Protein AF-0000000084463527 (afdb_homodimer)

Solvent-accessible surface area (backbone atoms only — not comparable to full-atom values): 41323 Å² total; per-residue (Å²): 116,66,69,68,54,58,66,55,56,71,47,54,78,57,52,46,76,45,27,40,30,45,43,39,42,71,52,31,46,65,55,44,36,52,19,36,73,71,72,41,84,76,53,80,58,74,70,36,70,28,23,68,40,60,89,38,90,81,40,58,70,26,67,68,48,43,50,51,51,53,69,44,33,71,48,79,55,69,62,41,81,48,74,44,80,46,79,46,74,51,96,87,38,39,32,43,34,31,39,31,40,35,57,43,30,69,53,36,56,67,40,67,66,50,55,54,53,54,50,49,52,56,50,48,36,51,48,52,50,52,53,46,70,70,38,89,78,61,65,87,80,68,76,86,71,50,57,29,32,30,40,36,38,36,73,69,43,63,52,66,68,44,29,62,54,52,53,47,46,49,68,41,28,67,68,32,42,29,36,55,27,28,19,50,37,70,59,46,35,65,69,48,43,55,52,21,33,52,40,37,49,49,45,35,58,72,68,52,40,60,54,61,57,52,82,76,48,84,86,80,46,54,70,66,58,43,52,50,30,51,50,53,39,68,43,51,48,33,37,27,43,56,34,87,42,73,40,80,52,98,87,40,79,36,44,26,44,63,43,95,48,32,56,46,39,27,76,36,75,88,66,13,40,36,53,60,51,50,45,32,58,71,48,78,38,36,64,54,34,46,48,45,38,52,70,44,32,44,44,51,49,51,52,53,53,57,52,51,71,72,50,76,94,72,78,69,84,78,71,76,62,61,70,55,55,63,54,39,49,54,48,46,49,48,46,45,47,47,45,49,47,46,47,47,45,48,48,47,49,49,49,49,48,49,48,49,50,49,50,49,50,50,50,49,49,51,51,50,49,49,52,50,50,52,50,50,49,50,51,60,56,55,61,76,101,115,66,71,65,51,57,65,53,57,72,47,53,80,55,51,47,76,45,27,40,31,46,42,41,43,69,52,31,45,64,56,43,35,53,18,36,73,69,72,41,85,77,54,79,59,75,69,35,71,29,24,67,37,59,88,39,90,81,39,57,70,26,66,69,48,43,49,50,51,53,70,44,31,71,47,79,57,72,60,40,81,48,77,44,78,46,79,46,75,50,94,88,38,41,31,43,35,32,40,31,41,35,56,44,30,69,53,36,56,68,43,70,65,52,55,55,52,54,50,50,52,56,49,48,37,51,47,52,51,51,52,46,71,68,38,88,76,61,65,86,80,66,74,86,71,51,56,30,32,32,40,36,39,37,72,68,42,63,52,64,68,44,30,62,55,50,53,49,48,48,68,42,27,69,66,33,41,30,35,54,28,27,18,51,36,69,58,46,34,65,69,50,44,55,52,22,34,50,41,37,50,49,45,36,59,73,68,55,40,59,54,60,58,53,82,75,49,86,87,78,46,54,71,67,57,45,52,51,29,51,51,53,40,67,43,49,48,34,35,28,43,57,31,88,41,74,40,78,51,99,86,39,79,36,46,27,43,64,43,95,48,33,56,46,39,28,76,36,75,85,67,13,41,35,54,62,50,50,46,34,57,72,49,80,38,37,64,55,34,46,47,45,38,52,70,44,31,45,45,51,50,51,52,53,54,57,52,51,71,70,50,76,88,77,73,71,80,77,72,77,61,65,70,55,54,65,54,39,50,53,47,47,48,47,47,46,48,48,46,48,45,46,49,47,46,48,48,49,49,49,48,48,48,49,49,50,51,51,50,50,50,51,49,50,51,51,50,50,48,49,51,49,49,50,49,50,50,51,50,59,54,54,62,74,103

Sequence (770 aa):
MAYRASRGRKQAKKGVQLTIMVVGASGTGRTTFVNTLVEEPLLKHRYQELLRDPENPRSEIDPVVADQVAAEAHVERQIQIKPVNYELEEDGVRIALTVVDTPGFGEGIDNENNFQEICSYLERQYDDILAEESRIKRNPRFRDNRVHALLYFIQPTGHALREMDIELMRRLSPRVNVIPVIGKADSLTPSELKSFKKRIMEDIEYYNIPVYNFPYDPEEDDEETIADNRELRGLLPFAIVGAEEEIMIGGEAVRGRRYPWGIVEVDNPDHSDFGRLRSALLGSHLTDLKEITHDFLYENYRTEKLSRSVGGDAAADTALLPEDMANQSVRLKEEQLRREEEKLREIELKVQREIQIKRQELLAKEDSLKVLEARLAQQNASGYEMAYRASRGRKQAKKGVQLTIMVVGASGTGRTTFVNTLVEEPLLKHRYQELLRDPENPRSEIDPVVADQVAAEAHVERQIQIKPVNYELEEDGVRIALTVVDTPGFGEGIDNENNFQEICSYLERQYDDILAEESRIKRNPRFRDNRVHALLYFIQPTGHALREMDIELMRRLSPRVNVIPVIGKADSLTPSELKSFKKRIMEDIEYYNIPVYNFPYDPEEDDEETIADNRELRGLLPFAIVGAEEEIMIGGEAVRGRRYPWGIVEVDNPDHSDFGRLRSALLGSHLTDLKEITHDFLYENYRTEKLSRSVGGDAAADTALLPEDMANQSVRLKEEQLRREEEKLREIELKVQREIQIKRQELLAKEDSLKVLEARLAQQNASGYE

Secondary structure (DSSP, 8-state):
--HHHHHHHHTTSS-EEEEEEEEE-TTSSHHHHHHHHHTS--SPPGGGGGBSSTT-TTPPB-HHHHHHHHHHTTSPPPP--EEEEEEEEETTEEEEEEEEE-TTTT-SS--HHHHHHHHHHHHHHHHHHHHHHH-SS--TT-------EEEEEE---SS---HHHHHHHHHHTTTS-EEEEES-GGGS-HHHHHHHHHHHHHHHHHTT---------TTTS-HHHHHHHHHHHHTPSEE------EEEETTEEEEEEEETTEEEETT-TTT-SHHHHHHIIIIITHHHHHHHIIIIIIHHHHHHHHHHHHS-TT-------HHHHHHHHHHHHHHHHHHHHHHHHHHHHHHHHHHHHHHHHHHHHHHHHHHHHHHHHHHHHHH--/--HHHHHHHHTTTS-EEEEEEEEE-TTSSHHHHHHHHHTS--SPPGGGGGBSSTT-TTPPB-HHHHHHHHHHTTSPPPP--EEEEEEEEETTEEEEEEEEE-TTTT-SS--HHHHHHHHHHHHHHHHHHHHHHH-SS--TT-------EEEEEE---SS---HHHHHHHHHHTTTS-EEEEESSGGGS-HHHHHHHHHHHHHHHHHTT---------TTTS-HHHHHHHHHHHHTPSEE------EEEETTEEEEEEEETTEEEETT-TTT-SHHHHHHIIIIITHHHHHHHIIIIIIHHHHHHHHHHHHS-S--------HHHHHHHHHHHHHHHHHHHHHHHHHHHHHHHHHHHHHHHHHHHHHHHHHHHHHHHHHHHHHH--

Radius of gyration: 37.39 Å; Cα contacts (8 Å, |Δi|>4): 1064; chains: 2; bounding box: 69×182×95 Å

Foldseek 3Di:
DVVVVPVVPVCLVPFAEAEEEEDEDPPLCRQLLVCQLQLHNQDQDPCLQQFPHSVDPPGDGDPVSVVVCVVCLVPQDDWDWDWTWDWDDDPSGIYTYIYIYIPRQPSDPDRVVVLVVVQVVQVVLLVVVVVQVPDPDHDPPDDRNHHLEYEYEDELPLDEDDPVRLVNLQSCVLRYAYAYAYGPLVVDDPVSSVSHQVRHVVSCVVSLRDHPQQDDDPVPDDPVSVVLSVVSNVCPNWYADGASDWDADPNDTFGWDDDPVGIAGRCDPVRGCSVSVSCCCVHDCVVVSVCCNPVRSSVVSVVVVVVVVVDPPDPDCPPPDSVVVVVVVVVVVVVVCVVVVVVVVVVVVVVVVVVVVVVVVVVVVVVVVVVVVVVVVVVVVVVVD/DVVVVPVVVVCLVPFAEAEEEEDEDPPLCRQLLVCQLQLHNQDQDPCLQQFPHSVDPPGDGDPVSVVVCVVCLVPQDDWDWDWTWDWDDDPSGIYTYIYIYIPRQPSDPDRVVVLVVVQVVQVVLLVLVVVQVPDPDHDPPDDRNHHLEYEYEDELPLDEDDPVRLVNLQSCVLRYAYAYAYGPLVVDDPVSSVSHQVRHVVSCVVSLRDHDQQDDDPVPDDPVSVVLSVVSNVCPNWYADGASDWDADPNDTFGWDDDPVGIAGRCDPVRGCSVSVSCCCVHDCVVVSVCCNPVRSSVVSVVVVVVDVVDPPPPPCPVPDSVVVVVVVVVVVVVVVVVVVVVVVVVVVVVVVVVVVVVVVVVVVVVVVVVVVVVVVVVVVVVVD

Organism: NCBI:txid879819

pLDDT: mean 81.66, std 18.69, range [23.86, 98.69]

InterPro domains:
  IPR016491 Septin [PIRSF006698] (6-380)
  IPR016491 Septin [cd01850] (14-308)
  IPR027417 P-loop containing nucleoside triphosphate hydrolase [G3DSA:3.40.50.300] (2-309)
  IPR027417 P-loop containing nucleoside triphosphate hydrolase [SSF52540] (9-277)
  IPR030379 Septin-type guanine nucleotide-binding (G) domain [PF00735] (14-309)
  IPR030379 Septin-type guanine nucleotide-binding (G) domain [PS51719] (14-308)

Structure (mmCIF, N/CA/C/O backbone):
data_AF-0000000084463527-model_v1
#
loop_
_entity.id
_entity.type
_entity.pdbx_description
1 polymer Septin
#
loop_
_atom_site.group_PDB
_atom_site.id
_atom_site.type_symbol
_atom_site.label_atom_id
_atom_site.label_alt_id
_atom_site.label_comp_id
_atom_site.label_asym_id
_atom_site.label_entity_id
_atom_site.label_seq_id
_atom_site.pdbx_PDB_ins_code
_atom_site.Cartn_x
_atom_site.Cartn_y
_atom_site.Cartn_z
_atom_site.occupancy
_atom_site.B_iso_or_equiv
_atom_site.auth_seq_id
_atom_site.auth_comp_id
_atom_site.auth_asym_id
_atom_site.auth_atom_id
_atom_site.pdbx_PDB_model_num
ATOM 1 N N . MET A 1 1 ? -10.039 -32.906 -26.891 1 23.86 1 MET A N 1
ATOM 2 C CA . MET A 1 1 ? -11.031 -32.875 -25.828 1 23.86 1 MET A CA 1
ATOM 3 C C . MET A 1 1 ? -11.062 -34.188 -25.062 1 23.86 1 MET A C 1
ATOM 5 O O . MET A 1 1 ? -11.195 -34.188 -23.828 1 23.86 1 MET A O 1
ATOM 9 N N . ALA A 1 2 ? -11.102 -35.281 -25.844 1 27.2 2 ALA A N 1
ATOM 10 C CA . ALA A 1 2 ? -11.219 -36.656 -25.312 1 27.2 2 ALA A CA 1
ATOM 11 C C . ALA A 1 2 ? -9.945 -37.062 -24.594 1 27.2 2 ALA A C 1
ATOM 13 O O . ALA A 1 2 ? -10 -37.75 -23.578 1 27.2 2 ALA A O 1
ATOM 14 N N . TYR A 1 3 ? -8.828 -36.75 -25.391 1 29.33 3 TYR A N 1
ATOM 15 C CA . TYR A 1 3 ? -7.562 -37.188 -24.828 1 29.33 3 TYR A CA 1
ATOM 16 C C . TYR A 1 3 ? -7.242 -36.406 -23.547 1 29.33 3 TYR A C 1
ATOM 18 O O . TYR A 1 3 ? -6.359 -36.812 -22.781 1 29.33 3 TYR A O 1
ATOM 26 N N . ARG A 1 4 ? -7.785 -35.156 -23.359 1 36.78 4 ARG A N 1
ATOM 27 C CA . ARG A 1 4 ? -7.656 -34.438 -22.094 1 36.78 4 ARG A CA 1
ATOM 28 C C . ARG A 1 4 ? -8.352 -35.188 -20.953 1 36.78 4 ARG A C 1
ATOM 30 O O . ARG A 1 4 ? -8.023 -34.969 -19.797 1 36.78 4 ARG A O 1
ATOM 37 N N . ALA A 1 5 ? -9.398 -36 -21.25 1 36.97 5 ALA A N 1
ATOM 38 C CA . ALA A 1 5 ? -10.195 -36.781 -20.312 1 36.97 5 ALA A CA 1
ATOM 39 C C . ALA A 1 5 ? -9.422 -38 -19.812 1 36.97 5 ALA A C 1
ATOM 41 O O . ALA A 1 5 ? -9.523 -38.375 -18.656 1 36.97 5 ALA A O 1
ATOM 42 N N . SER A 1 6 ? -8.75 -38.719 -20.766 1 34.38 6 SER A N 1
ATOM 43 C CA . SER A 1 6 ? -8.18 -40.031 -20.438 1 34.38 6 SER A CA 1
ATOM 44 C C . SER A 1 6 ? -6.949 -39.875 -19.547 1 34.38 6 SER A C 1
ATOM 46 O O . SER A 1 6 ? -6.707 -40.719 -18.672 1 34.38 6 SER A O 1
ATOM 48 N N . ARG A 1 7 ? -5.992 -38.906 -19.828 1 37 7 ARG A N 1
ATOM 49 C CA . ARG A 1 7 ? -4.832 -38.719 -18.969 1 37 7 ARG A CA 1
ATOM 50 C C . ARG A 1 7 ? -5.25 -38.219 -17.594 1 37 7 ARG A C 1
ATOM 52 O O . ARG A 1 7 ? -4.43 -38.125 -16.672 1 37 7 ARG A O 1
ATOM 59 N N . GLY A 1 8 ? -6.449 -37.688 -17.406 1 38.38 8 GLY A N 1
ATOM 60 C CA . GLY A 1 8 ? -7.031 -37.25 -16.141 1 38.38 8 GLY A CA 1
ATOM 61 C C . GLY A 1 8 ? -7.254 -38.375 -15.164 1 38.38 8 GLY A C 1
ATOM 62 O O . GLY A 1 8 ? -7.336 -38.156 -13.953 1 38.38 8 GLY A O 1
ATOM 63 N N . ARG A 1 9 ? -7.645 -39.531 -15.594 1 38.41 9 ARG A N 1
ATOM 64 C CA . ARG A 1 9 ? -8.039 -40.688 -14.781 1 38.41 9 ARG A CA 1
ATOM 65 C C . ARG A 1 9 ? -6.824 -41.375 -14.156 1 38.41 9 ARG A C 1
ATOM 67 O O . ARG A 1 9 ? -6.879 -41.812 -13.008 1 38.41 9 ARG A O 1
ATOM 74 N N . LYS A 1 10 ? -5.855 -41.688 -14.898 1 39.28 10 LYS A N 1
ATOM 75 C CA . LYS A 1 10 ? -4.707 -42.438 -14.375 1 39.28 10 LYS A CA 1
ATOM 76 C C . LYS A 1 10 ? -3.9 -41.562 -13.406 1 39.28 10 LYS A C 1
ATOM 78 O O . LYS A 1 10 ? -3.115 -42.094 -12.609 1 39.28 10 LYS A O 1
ATOM 83 N N . GLN A 1 11 ? -3.793 -40.281 -13.531 1 42.09 11 GLN A N 1
ATOM 84 C CA . GLN A 1 11 ? -3.205 -39.375 -12.555 1 42.09 11 GLN A CA 1
ATOM 85 C C . GLN A 1 11 ? -4.039 -39.344 -11.281 1 42.09 11 GLN A C 1
ATOM 87 O O . GLN A 1 11 ? -3.705 -38.594 -10.336 1 42.09 11 GLN A O 1
ATOM 92 N N . ALA A 1 12 ? -5.129 -40 -11.234 1 44.22 12 ALA A N 1
ATOM 93 C CA . ALA A 1 12 ? -6.051 -40.125 -10.109 1 44.22 12 ALA A CA 1
ATOM 94 C C . ALA A 1 12 ? -5.367 -40.75 -8.891 1 44.22 12 ALA A C 1
ATOM 96 O O . ALA A 1 12 ? -5.684 -40.406 -7.75 1 44.22 12 ALA A O 1
ATOM 97 N N . LYS A 1 13 ? -4.578 -41.781 -9.164 1 50.75 13 LYS A N 1
ATOM 98 C CA . LYS A 1 13 ? -4.016 -42.344 -7.941 1 50.75 13 LYS A CA 1
ATOM 99 C C . LYS A 1 13 ? -2.908 -41.438 -7.383 1 50.75 13 LYS A C 1
ATOM 101 O O . LYS A 1 13 ? -2.744 -41.344 -6.168 1 50.75 13 LYS A O 1
ATOM 106 N N . LYS A 1 14 ? -1.808 -40.969 -8.203 1 62.09 14 LYS A N 1
ATOM 107 C CA . LYS A 1 14 ? -0.729 -40.156 -7.668 1 62.09 14 LYS A CA 1
ATOM 108 C C . LYS A 1 14 ? -1.059 -38.656 -7.793 1 62.09 14 LYS A C 1
ATOM 110 O O . LYS A 1 14 ? -1.589 -38.219 -8.812 1 62.09 14 LYS A O 1
ATOM 115 N N . GLY A 1 15 ? -1.387 -37.938 -6.812 1 80.12 15 GLY A N 1
ATOM 116 C CA . GLY A 1 15 ? -1.739 -36.531 -6.684 1 80.12 15 GLY A CA 1
ATOM 117 C C . GLY A 1 15 ? -0.971 -35.625 -7.633 1 80.12 15 GLY A C 1
ATOM 118 O O . GLY A 1 15 ? 0.071 -36.031 -8.164 1 80.12 15 GLY A O 1
ATOM 119 N N . VAL A 1 16 ? -1.597 -34.688 -8.336 1 90.75 16 VAL A N 1
ATOM 120 C CA . VAL A 1 16 ? -0.979 -33.719 -9.234 1 90.75 16 VAL A CA 1
ATOM 121 C C . VAL A 1 16 ? -0.176 -32.688 -8.422 1 90.75 16 VAL A C 1
ATOM 123 O O . VAL A 1 16 ? -0.627 -32.25 -7.371 1 90.75 16 VAL A O 1
ATOM 126 N N . GLN A 1 17 ? 1.09 -32.469 -8.914 1 93.94 17 GLN A N 1
ATOM 127 C CA . GLN A 1 17 ? 1.948 -31.516 -8.234 1 93.94 17 GLN A CA 1
ATOM 128 C C . GLN A 1 17 ? 1.765 -30.109 -8.812 1 93.94 17 GLN A C 1
ATOM 130 O O . GLN A 1 17 ? 1.649 -29.953 -10.031 1 93.94 17 GLN A O 1
ATOM 135 N N . LEU A 1 18 ? 1.646 -29.172 -7.977 1 96.5 18 LEU A N 1
ATOM 136 C CA . LEU A 1 18 ? 1.528 -27.766 -8.383 1 96.5 18 LEU A CA 1
ATOM 137 C C . LEU A 1 18 ? 2.359 -26.875 -7.469 1 96.5 18 LEU A C 1
ATOM 139 O O . LEU A 1 18 ? 2.283 -26.984 -6.242 1 96.5 18 LEU A O 1
ATOM 143 N N . THR A 1 19 ? 3.199 -26.078 -8.023 1 98.19 19 THR A N 1
ATOM 144 C CA . THR A 1 19 ? 3.984 -25.109 -7.258 1 98.19 19 THR A CA 1
ATOM 145 C C . THR A 1 19 ? 3.609 -23.688 -7.645 1 98.19 19 THR A C 1
ATOM 147 O O . THR A 1 19 ? 3.695 -23.312 -8.82 1 98.19 19 THR A O 1
ATOM 150 N N . ILE A 1 20 ? 3.184 -22.938 -6.629 1 98.25 20 ILE A N 1
ATOM 151 C CA . ILE A 1 20 ? 2.791 -21.547 -6.84 1 98.25 20 ILE A CA 1
ATOM 152 C C . ILE A 1 20 ? 3.693 -20.625 -6.02 1 98.25 20 ILE A C 1
ATOM 154 O O . ILE A 1 20 ? 3.928 -20.875 -4.832 1 98.25 20 ILE A O 1
ATOM 158 N N . MET A 1 21 ? 4.223 -19.625 -6.723 1 98.5 21 MET A N 1
ATOM 159 C CA . MET A 1 21 ? 5.012 -18.609 -6.043 1 98.5 21 MET A CA 1
ATOM 160 C C . MET A 1 21 ? 4.215 -17.312 -5.887 1 98.5 21 MET A C 1
ATOM 162 O O . MET A 1 21 ? 3.514 -16.891 -6.812 1 98.5 21 MET A O 1
ATOM 166 N N . VAL A 1 22 ? 4.23 -16.766 -4.688 1 97.94 22 VAL A N 1
ATOM 167 C CA . VAL A 1 22 ? 3.557 -15.492 -4.445 1 97.94 22 VAL A CA 1
ATOM 168 C C . VAL A 1 22 ? 4.594 -14.398 -4.207 1 97.94 22 VAL A C 1
ATOM 170 O O . VAL A 1 22 ? 5.441 -14.516 -3.32 1 97.94 22 VAL A O 1
ATOM 173 N N . VAL A 1 23 ? 4.527 -13.32 -5.039 1 96.75 23 VAL A N 1
ATOM 174 C CA . VAL A 1 23 ? 5.473 -12.211 -4.961 1 96.75 23 VAL A CA 1
ATOM 175 C C . VAL A 1 23 ? 4.715 -10.883 -4.902 1 96.75 23 VAL A C 1
ATOM 177 O O . VAL A 1 23 ? 3.684 -10.719 -5.559 1 96.75 23 VAL A O 1
ATOM 180 N N . GLY A 1 24 ? 5.195 -9.969 -4.098 1 93.38 24 GLY A N 1
ATOM 181 C CA . GLY A 1 24 ? 4.625 -8.641 -3.934 1 93.38 24 GLY A CA 1
ATOM 182 C C . GLY A 1 24 ? 5.098 -7.938 -2.676 1 93.38 24 GLY A C 1
ATOM 183 O O . GLY A 1 24 ? 5.652 -8.57 -1.775 1 93.38 24 GLY A O 1
ATOM 184 N N . ALA A 1 25 ? 4.797 -6.695 -2.637 1 89.12 25 ALA A N 1
ATOM 185 C CA . ALA A 1 25 ? 5.215 -5.898 -1.485 1 89.12 25 ALA A CA 1
ATOM 186 C C . ALA A 1 25 ? 4.539 -6.391 -0.208 1 89.12 25 ALA A C 1
ATOM 188 O O . ALA A 1 25 ? 3.453 -6.973 -0.256 1 89.12 25 ALA A O 1
ATOM 189 N N . SER A 1 26 ? 5.207 -6.059 0.862 1 86.12 26 SER A N 1
ATOM 190 C CA . SER A 1 26 ? 4.641 -6.422 2.156 1 86.12 26 SER A CA 1
ATOM 191 C C . SER A 1 26 ? 3.303 -5.727 2.387 1 86.12 26 SER A C 1
ATOM 193 O O . SER A 1 26 ? 3.145 -4.547 2.059 1 86.12 26 SER A O 1
ATOM 195 N N . GLY A 1 27 ? 2.383 -6.562 2.84 1 88.06 27 GLY A N 1
ATOM 196 C CA . GLY A 1 27 ? 1.099 -5.984 3.201 1 88.06 27 GLY A CA 1
ATOM 197 C C . GLY A 1 27 ? 0.087 -6.023 2.072 1 88.06 27 GLY A C 1
ATOM 198 O O . GLY A 1 27 ? -1.014 -5.484 2.197 1 88.06 27 GLY A O 1
ATOM 199 N N . THR A 1 28 ? 0.37 -6.648 1.03 1 92.88 28 THR A N 1
ATOM 200 C CA . THR A 1 28 ? -0.541 -6.684 -0.108 1 92.88 28 THR A CA 1
ATOM 201 C C . THR A 1 28 ? -1.555 -7.812 0.046 1 92.88 28 THR A C 1
ATOM 203 O O . THR A 1 28 ? -2.488 -7.93 -0.75 1 92.88 28 THR A O 1
ATOM 206 N N . GLY A 1 29 ? -1.315 -8.758 1.042 1 93.81 29 GLY A N 1
ATOM 207 C CA . GLY A 1 29 ? -2.293 -9.805 1.303 1 93.81 29 GLY A CA 1
ATOM 208 C C . GLY A 1 29 ? -1.836 -11.18 0.841 1 93.81 29 GLY A C 1
ATOM 209 O O . GLY A 1 29 ? -2.654 -12.086 0.669 1 93.81 29 GLY A O 1
ATOM 210 N N . ARG A 1 30 ? -0.598 -11.391 0.644 1 95.88 30 ARG A N 1
ATOM 211 C CA . ARG A 1 30 ? -0.052 -12.648 0.157 1 95.88 30 ARG A CA 1
ATOM 212 C C . ARG A 1 30 ? -0.359 -13.789 1.124 1 95.88 30 ARG A C 1
ATOM 214 O O . ARG A 1 30 ? -0.911 -14.82 0.725 1 95.88 30 ARG A O 1
ATOM 221 N N . THR A 1 31 ? -0.046 -13.547 2.402 1 95 31 THR A N 1
ATOM 222 C CA . THR A 1 31 ? -0.229 -14.578 3.42 1 95 31 THR A CA 1
ATOM 223 C C . THR A 1 31 ? -1.707 -14.922 3.586 1 95 31 THR A C 1
ATOM 225 O O . THR A 1 31 ? -2.078 -16.094 3.613 1 95 31 THR A O 1
ATOM 228 N N . THR A 1 32 ? -2.49 -13.914 3.664 1 94.62 32 THR A N 1
ATOM 229 C CA . THR A 1 32 ? -3.926 -14.117 3.822 1 94.62 32 THR A CA 1
ATOM 230 C C . THR A 1 32 ? -4.5 -14.859 2.621 1 94.62 32 THR A C 1
ATOM 232 O O . THR A 1 32 ? -5.383 -15.711 2.775 1 94.62 32 THR A O 1
ATOM 235 N N . PHE A 1 33 ? -4.016 -14.539 1.492 1 97.12 33 PHE A N 1
ATOM 236 C CA . PHE A 1 33 ? -4.48 -15.211 0.281 1 97.12 33 PHE A CA 1
ATOM 237 C C . PHE A 1 33 ? -4.188 -16.703 0.339 1 97.12 33 PHE A C 1
ATOM 239 O O . PHE A 1 33 ? -5.07 -17.531 0.082 1 97.12 33 PHE A O 1
ATOM 246 N N . VAL A 1 34 ? -2.963 -17 0.632 1 97.5 34 VAL A N 1
ATOM 247 C CA . VAL A 1 34 ? -2.531 -18.391 0.664 1 97.5 34 VAL A CA 1
ATOM 248 C C . VAL A 1 34 ? -3.344 -19.172 1.702 1 97.5 34 VAL A C 1
ATOM 250 O O . VAL A 1 34 ? -3.832 -20.266 1.427 1 97.5 34 VAL A O 1
ATOM 253 N N . ASN A 1 35 ? -3.484 -18.562 2.836 1 96.44 35 ASN A N 1
ATOM 254 C CA . ASN A 1 35 ? -4.25 -19.219 3.893 1 96.44 35 ASN A CA 1
ATOM 255 C C . ASN A 1 35 ? -5.715 -19.375 3.502 1 96.44 35 ASN A C 1
ATOM 257 O O . ASN A 1 35 ? -6.352 -20.359 3.879 1 96.44 35 ASN A O 1
ATOM 261 N N . THR A 1 36 ? -6.211 -18.391 2.814 1 96.69 36 THR A N 1
ATOM 262 C CA . THR A 1 36 ? -7.578 -18.484 2.314 1 96.69 36 THR A CA 1
ATOM 263 C C . THR A 1 36 ? -7.695 -19.594 1.272 1 96.69 36 THR A C 1
ATOM 265 O O . THR A 1 36 ? -8.672 -20.359 1.269 1 96.69 36 THR A O 1
ATOM 268 N N . LEU A 1 37 ? -6.719 -19.703 0.418 1 95.88 37 LEU A N 1
ATOM 269 C CA . LEU A 1 37 ? -6.699 -20.656 -0.678 1 95.88 37 LEU A CA 1
ATOM 270 C C . LEU A 1 37 ? -6.738 -22.094 -0.147 1 95.88 37 LEU A C 1
ATOM 272 O O . LEU A 1 37 ? -7.48 -22.922 -0.665 1 95.88 37 LEU A O 1
ATOM 276 N N . VAL A 1 38 ? -5.977 -22.375 0.888 1 94.44 38 VAL A N 1
ATOM 277 C CA . VAL A 1 38 ? -5.855 -23.734 1.397 1 94.44 38 VAL A CA 1
ATOM 278 C C . VAL A 1 38 ? -6.82 -23.938 2.564 1 94.44 38 VAL A C 1
ATOM 280 O O . VAL A 1 38 ? -6.945 -25.047 3.086 1 94.44 38 VAL A O 1
ATOM 283 N N . GLU A 1 39 ? -7.457 -22.891 3.047 1 91.31 39 GLU A N 1
ATOM 284 C CA . GLU A 1 39 ? -8.438 -22.906 4.129 1 91.31 39 GLU A CA 1
ATOM 285 C C . GLU A 1 39 ? -7.809 -23.391 5.438 1 91.31 39 GLU A C 1
ATOM 287 O O . GLU A 1 39 ? -8.43 -24.125 6.195 1 91.31 39 GLU A O 1
ATOM 292 N N . GLU A 1 40 ? -6.516 -23.094 5.594 1 91.62 40 GLU A N 1
ATOM 293 C CA . GLU A 1 40 ? -5.73 -23.375 6.793 1 91.62 40 GLU A CA 1
ATOM 294 C C . GLU A 1 40 ? -4.625 -22.328 6.984 1 91.62 40 GLU A C 1
ATOM 296 O O . GLU A 1 40 ? -4.176 -21.719 6.016 1 91.62 40 GLU A O 1
ATOM 301 N N . PRO A 1 41 ? -4.281 -22.141 8.211 1 90.81 41 PRO A N 1
ATOM 302 C CA . PRO A 1 41 ? -3.158 -21.234 8.461 1 90.81 41 PRO A CA 1
ATOM 303 C C . PRO A 1 41 ? -1.81 -21.844 8.086 1 90.81 41 PRO A C 1
ATOM 305 O O . PRO A 1 41 ? -1.012 -22.172 8.977 1 90.81 41 PRO A O 1
ATOM 308 N N . LEU A 1 42 ? -1.577 -21.938 6.855 1 92.81 42 LEU A N 1
ATOM 309 C CA . LEU A 1 42 ? -0.351 -22.531 6.328 1 92.81 42 LEU A CA 1
ATOM 310 C C . LEU A 1 42 ? 0.836 -21.594 6.547 1 92.81 42 LEU A C 1
ATOM 312 O O . LEU A 1 42 ? 1.9 -22.031 6.992 1 92.81 42 LEU A O 1
ATOM 316 N N . LEU A 1 43 ? 0.635 -20.344 6.152 1 92.19 43 LEU A N 1
ATOM 317 C CA . LEU A 1 43 ? 1.666 -19.328 6.352 1 92.19 43 LEU A CA 1
ATOM 318 C C . LEU A 1 43 ? 1.404 -18.531 7.625 1 92.19 43 LEU A C 1
ATOM 320 O O . LEU A 1 43 ? 0.255 -18.219 7.938 1 92.19 43 LEU A O 1
ATOM 324 N N . LYS A 1 44 ? 2.41 -18.266 8.297 1 87 44 LYS A N 1
ATOM 325 C CA . LYS A 1 44 ? 2.293 -17.484 9.516 1 87 44 LYS A CA 1
ATOM 326 C C . LYS A 1 44 ? 2.365 -15.984 9.211 1 87 44 LYS A C 1
ATOM 328 O O . LYS A 1 44 ? 3.154 -15.555 8.367 1 87 44 LYS A O 1
ATOM 333 N N . HIS A 1 45 ? 1.444 -15.359 9.914 1 84.44 45 HIS A N 1
ATOM 334 C CA . HIS A 1 45 ? 1.496 -13.906 9.789 1 84.44 45 HIS A CA 1
ATOM 335 C C . HIS A 1 45 ? 2.713 -13.328 10.508 1 84.44 45 HIS A C 1
ATOM 337 O O . HIS A 1 45 ? 3.133 -13.852 11.539 1 84.44 45 HIS A O 1
ATOM 343 N N . ARG A 1 46 ? 3.234 -12.273 9.984 1 78 46 ARG A N 1
ATOM 344 C CA . ARG A 1 46 ? 4.441 -11.656 10.516 1 78 46 ARG A CA 1
ATOM 345 C C . ARG A 1 46 ? 4.254 -11.266 11.977 1 78 46 ARG A C 1
ATOM 347 O O . ARG A 1 46 ? 5.18 -11.391 12.781 1 78 46 ARG A O 1
ATOM 354 N N . TYR A 1 47 ? 3.062 -10.805 12.312 1 74.38 47 TYR A N 1
ATOM 355 C CA . TYR A 1 47 ? 2.836 -10.32 13.664 1 74.38 47 TYR A CA 1
ATOM 356 C C . TYR A 1 47 ? 2.873 -11.469 14.672 1 74.38 47 TYR A C 1
ATOM 358 O O . TYR A 1 47 ? 3.109 -11.25 15.859 1 74.38 47 TYR A O 1
ATOM 366 N N . GLN A 1 48 ? 2.66 -12.602 14.219 1 76.94 48 GLN A N 1
ATOM 367 C CA . GLN A 1 48 ? 2.623 -13.773 15.094 1 76.94 48 GLN A CA 1
ATOM 368 C C . GLN A 1 48 ? 4.004 -14.086 15.656 1 76.94 48 GLN A C 1
ATOM 370 O O . GLN A 1 48 ? 4.125 -14.711 16.703 1 76.94 48 GLN A O 1
ATOM 375 N N . GLU A 1 49 ? 4.953 -13.578 14.914 1 74.31 49 GLU A N 1
ATOM 376 C CA . GLU A 1 49 ? 6.32 -13.781 15.375 1 74.31 49 GLU A CA 1
ATOM 377 C C . GLU A 1 49 ? 6.613 -12.945 16.625 1 74.31 49 GLU A C 1
ATOM 379 O O . GLU A 1 49 ? 7.566 -13.227 17.344 1 74.31 49 GLU A O 1
ATOM 384 N N . LEU A 1 50 ? 5.715 -12.008 16.828 1 75.81 50 LEU A N 1
ATOM 385 C CA . LEU A 1 50 ? 5.922 -11.094 17.938 1 75.81 50 LEU A CA 1
ATOM 386 C C . LEU A 1 50 ? 5.234 -11.609 19.203 1 75.81 50 LEU A C 1
ATOM 388 O O . LEU A 1 50 ? 5.48 -11.109 20.297 1 75.81 50 LEU A O 1
ATOM 392 N N . LEU A 1 51 ? 4.465 -12.664 19.016 1 76.5 51 LEU A N 1
ATOM 393 C CA . LEU A 1 51 ? 3.656 -13.156 20.125 1 76.5 51 LEU A CA 1
ATOM 394 C C . LEU A 1 51 ? 4.477 -14.062 21.031 1 76.5 51 LEU A C 1
ATOM 396 O O . LEU A 1 51 ? 5.43 -14.703 20.578 1 76.5 51 LEU A O 1
ATOM 400 N N . ARG A 1 52 ? 4.102 -14.023 22.328 1 75.56 52 ARG A N 1
ATOM 401 C CA . ARG A 1 52 ? 4.734 -14.93 23.281 1 75.56 52 ARG A CA 1
ATOM 402 C C . ARG A 1 52 ? 4.527 -16.391 22.859 1 75.56 52 ARG A C 1
ATOM 404 O O . ARG A 1 52 ? 5.453 -17.203 22.938 1 75.56 52 ARG A O 1
ATOM 411 N N . ASP A 1 53 ? 3.326 -16.609 22.484 1 76.69 53 ASP A N 1
ATOM 412 C CA . ASP A 1 53 ? 2.971 -17.906 21.906 1 76.69 53 ASP A CA 1
ATOM 413 C C . ASP A 1 53 ? 2.541 -17.766 20.453 1 76.69 53 ASP A C 1
ATOM 415 O O . ASP A 1 53 ? 1.395 -17.406 20.172 1 76.69 53 ASP A O 1
ATOM 419 N N . PRO A 1 54 ? 3.379 -18.062 19.625 1 70.75 54 PRO A N 1
ATOM 420 C CA . PRO A 1 54 ? 3.094 -17.844 18.203 1 70.75 54 PRO A CA 1
ATOM 421 C C . PRO A 1 54 ? 1.902 -18.672 17.719 1 70.75 54 PRO A C 1
ATOM 423 O O . PRO A 1 54 ? 1.305 -18.344 16.688 1 70.75 54 PRO A O 1
ATOM 426 N N . GLU A 1 55 ? 1.545 -19.703 18.469 1 71.69 55 GLU A N 1
ATOM 427 C CA . GLU A 1 55 ? 0.458 -20.578 18.031 1 71.69 55 GLU A CA 1
ATOM 428 C C . GLU A 1 55 ? -0.895 -20.047 18.5 1 71.69 55 GLU A C 1
ATOM 430 O O . GLU A 1 55 ? -1.939 -20.469 18.016 1 71.69 55 GLU A O 1
ATOM 435 N N . ASN A 1 56 ? -0.806 -19.047 19.406 1 72.38 56 ASN A N 1
ATOM 436 C CA . ASN A 1 56 ? -2.025 -18.438 19.938 1 72.38 56 ASN A CA 1
ATOM 437 C C . ASN A 1 56 ? -2.191 -17 19.453 1 72.38 56 ASN A C 1
ATOM 439 O O . ASN A 1 56 ? -1.548 -16.094 19.984 1 72.38 56 ASN A O 1
ATOM 443 N N . PRO A 1 57 ? -3.09 -16.844 18.5 1 65.94 57 PRO A N 1
ATOM 444 C CA . PRO A 1 57 ? -3.254 -15.5 17.953 1 65.94 57 PRO A CA 1
ATOM 445 C C . PRO A 1 57 ? -3.688 -14.477 19 1 65.94 57 PRO A C 1
ATOM 447 O O . PRO A 1 57 ? -3.541 -13.273 18.781 1 65.94 57 PRO A O 1
ATOM 450 N N . ARG A 1 58 ? -4.098 -15.039 20.156 1 67.56 58 ARG A N 1
ATOM 451 C CA . ARG A 1 58 ? -4.559 -14.141 21.219 1 67.56 58 ARG A CA 1
ATOM 452 C C . ARG A 1 58 ? -3.469 -13.906 22.25 1 67.56 58 ARG A C 1
ATOM 454 O O . ARG A 1 58 ? -3.686 -13.203 23.234 1 67.56 58 ARG A O 1
ATOM 461 N N . SER A 1 59 ? -2.377 -14.477 21.922 1 74.5 59 SER A N 1
ATOM 462 C CA . SER A 1 59 ? -1.263 -14.312 22.844 1 74.5 59 SER A CA 1
ATOM 463 C C . SER A 1 59 ? -0.753 -12.875 22.859 1 74.5 59 SER A C 1
ATOM 465 O O . SER A 1 59 ? -0.9 -12.156 21.875 1 74.5 59 SER A O 1
ATOM 467 N N . GLU A 1 60 ? -0.292 -12.477 24.047 1 75.25 60 GLU A N 1
ATOM 468 C CA . GLU A 1 60 ? 0.253 -11.133 24.188 1 75.25 60 GLU A CA 1
ATOM 469 C C . GLU A 1 60 ? 1.586 -11 23.453 1 75.25 60 GLU A C 1
ATOM 471 O O . GLU A 1 60 ? 2.26 -12 23.188 1 75.25 60 GLU A O 1
ATOM 476 N N . ILE A 1 61 ? 1.845 -9.805 23.062 1 76.75 61 ILE A N 1
ATOM 477 C CA . ILE A 1 61 ? 3.123 -9.516 22.422 1 76.75 61 ILE A CA 1
ATOM 478 C C . ILE A 1 61 ? 4.258 -9.703 23.422 1 76.75 61 ILE A C 1
ATOM 480 O O . ILE A 1 61 ? 4.145 -9.297 24.578 1 76.75 61 ILE A O 1
ATOM 484 N N . ASP A 1 62 ? 5.246 -10.492 23.031 1 80.25 62 ASP A N 1
ATOM 485 C CA . ASP A 1 62 ? 6.461 -10.609 23.828 1 80.25 62 ASP A CA 1
ATOM 486 C C . ASP A 1 62 ? 7.324 -9.352 23.703 1 80.25 62 ASP A C 1
ATOM 488 O O . ASP A 1 62 ? 7.863 -9.07 22.641 1 80.25 62 ASP A O 1
ATOM 492 N N . PRO A 1 63 ? 7.41 -8.633 24.828 1 77.88 63 PRO A N 1
ATOM 493 C CA . PRO A 1 63 ? 8.141 -7.363 24.75 1 77.88 63 PRO A CA 1
ATOM 494 C C . PRO A 1 63 ? 9.594 -7.539 24.312 1 77.88 63 PRO A C 1
ATOM 496 O O . PRO A 1 63 ? 10.148 -6.656 23.656 1 77.88 63 PRO A O 1
ATOM 499 N N . VAL A 1 64 ? 10.164 -8.672 24.641 1 78.69 64 VAL A N 1
ATOM 500 C CA . VAL A 1 64 ? 11.555 -8.914 24.281 1 78.69 64 VAL A CA 1
ATOM 501 C C . VAL A 1 64 ? 11.672 -9.078 22.766 1 78.69 64 VAL A C 1
ATOM 503 O O . VAL A 1 64 ? 12.555 -8.492 22.141 1 78.69 64 VAL A O 1
ATOM 506 N N . VAL A 1 65 ? 10.734 -9.812 22.219 1 77.94 65 VAL A N 1
ATOM 507 C CA . VAL A 1 65 ? 10.758 -10.047 20.781 1 77.94 65 VAL A CA 1
ATOM 508 C C . VAL A 1 65 ? 10.398 -8.766 20.047 1 77.94 65 VAL A C 1
ATOM 510 O O . VAL A 1 65 ? 10.984 -8.453 19 1 77.94 65 VAL A O 1
ATOM 513 N N . ALA A 1 66 ? 9.438 -8.141 20.594 1 75.56 66 ALA A N 1
ATOM 514 C CA . ALA A 1 66 ? 9.016 -6.875 20 1 75.56 66 ALA A CA 1
ATOM 515 C C . ALA A 1 66 ? 10.172 -5.883 19.922 1 75.56 66 ALA A C 1
ATOM 517 O O . ALA A 1 66 ? 10.352 -5.195 18.922 1 75.56 66 ALA A O 1
ATOM 518 N N . ASP A 1 67 ? 10.977 -5.863 20.984 1 77.62 67 ASP A N 1
ATOM 519 C CA . ASP A 1 67 ? 12.125 -4.969 21.031 1 77.62 67 ASP A CA 1
ATOM 520 C C . ASP A 1 67 ? 13.172 -5.371 19.984 1 77.62 67 ASP A C 1
ATOM 522 O O . ASP A 1 67 ? 13.805 -4.512 19.375 1 77.62 67 ASP A O 1
ATOM 526 N N . GLN A 1 68 ? 13.266 -6.629 19.875 1 77.12 68 GLN A N 1
ATOM 527 C CA . GLN A 1 68 ? 14.25 -7.125 18.922 1 77.12 68 GLN A CA 1
ATOM 528 C C . GLN A 1 68 ? 13.844 -6.789 17.484 1 77.12 68 GLN A C 1
ATOM 530 O O . GLN A 1 68 ? 14.672 -6.367 16.688 1 77.12 68 GLN A O 1
ATOM 535 N N . VAL A 1 69 ? 12.594 -6.988 17.234 1 75.5 69 VAL A N 1
ATOM 536 C CA . VAL A 1 69 ? 12.086 -6.703 15.891 1 75.5 69 VAL A CA 1
ATOM 537 C C . VAL A 1 69 ? 12.172 -5.207 15.617 1 75.5 69 VAL A C 1
ATOM 539 O O . VAL A 1 69 ? 12.547 -4.793 14.516 1 75.5 69 VAL A O 1
ATOM 542 N N . ALA A 1 70 ? 11.875 -4.496 16.641 1 74.06 70 ALA A N 1
ATOM 543 C CA . ALA A 1 70 ? 11.953 -3.045 16.5 1 74.06 70 ALA A CA 1
ATOM 544 C C . ALA A 1 70 ? 13.391 -2.596 16.25 1 74.06 70 ALA A C 1
ATOM 546 O O . ALA A 1 70 ? 13.633 -1.681 15.461 1 74.06 70 ALA A O 1
ATOM 547 N N . ALA A 1 71 ? 14.273 -3.266 16.891 1 76.06 71 ALA A N 1
ATOM 548 C CA . ALA A 1 71 ? 15.688 -2.91 16.766 1 76.06 71 ALA A CA 1
ATOM 549 C C . ALA A 1 71 ? 16.188 -3.148 15.344 1 76.06 71 ALA A C 1
ATOM 551 O O . ALA A 1 71 ? 17.078 -2.445 14.867 1 76.06 71 ALA A O 1
ATOM 552 N N . GLU A 1 72 ? 15.445 -4.062 14.695 1 75.25 72 GLU A N 1
ATOM 553 C CA . GLU A 1 72 ? 15.906 -4.434 13.359 1 75.25 72 GLU A CA 1
ATOM 554 C C . GLU A 1 72 ? 15.07 -3.756 12.273 1 75.25 72 GLU A C 1
ATOM 556 O O . GLU A 1 72 ? 15.344 -3.91 11.086 1 75.25 72 GLU A O 1
ATOM 561 N N . ALA A 1 73 ? 14.203 -3.008 12.711 1 72.5 73 ALA A N 1
ATOM 562 C CA . ALA A 1 73 ? 13.258 -2.426 11.766 1 72.5 73 ALA A CA 1
ATOM 563 C C . ALA A 1 73 ? 13.945 -1.432 10.836 1 72.5 73 ALA A C 1
ATOM 565 O O . ALA A 1 73 ? 13.484 -1.199 9.711 1 72.5 73 ALA A O 1
ATOM 566 N N . HIS A 1 74 ? 15.047 -0.922 11.328 1 70.81 74 HIS A N 1
ATOM 567 C CA . HIS A 1 74 ? 15.734 0.072 10.516 1 70.81 74 HIS A CA 1
ATOM 568 C C . HIS A 1 74 ? 16.734 -0.588 9.562 1 70.81 74 HIS A C 1
ATOM 570 O O . HIS A 1 74 ? 17.312 0.078 8.703 1 70.81 74 HIS A O 1
ATOM 576 N N . VAL A 1 75 ? 16.844 -1.898 9.734 1 73.62 75 VAL A N 1
ATOM 577 C CA . VAL A 1 75 ? 17.797 -2.637 8.93 1 73.62 75 VAL A CA 1
ATOM 578 C C . VAL A 1 75 ? 17.125 -3.186 7.68 1 73.62 75 VAL A C 1
ATOM 580 O O . VAL A 1 75 ? 15.977 -3.646 7.738 1 73.62 75 VAL A O 1
ATOM 583 N N . GLU A 1 76 ? 17.844 -3 6.59 1 72.88 76 GLU A N 1
ATOM 584 C CA . GLU A 1 76 ? 17.344 -3.555 5.336 1 72.88 76 GLU A CA 1
ATOM 585 C C . GLU A 1 76 ? 17.109 -5.059 5.453 1 72.88 76 GLU A C 1
ATOM 587 O O . GLU A 1 76 ? 18.016 -5.797 5.859 1 72.88 76 GLU A O 1
ATOM 592 N N . ARG A 1 77 ? 15.875 -5.422 5.215 1 72.75 77 ARG A N 1
ATOM 593 C CA . ARG A 1 77 ? 15.555 -6.848 5.27 1 72.75 77 ARG A CA 1
ATOM 594 C C . ARG A 1 77 ? 15.758 -7.504 3.908 1 72.75 77 ARG A C 1
ATOM 596 O O . ARG A 1 77 ? 15.289 -6.992 2.889 1 72.75 77 ARG A O 1
ATOM 603 N N . GLN A 1 78 ? 16.547 -8.547 3.936 1 78.69 78 GLN A N 1
ATOM 604 C CA . GLN A 1 78 ? 16.734 -9.328 2.715 1 78.69 78 GLN A CA 1
ATOM 605 C C . GLN A 1 78 ? 15.5 -10.195 2.434 1 78.69 78 GLN A C 1
ATOM 607 O O . GLN A 1 78 ? 14.844 -10.664 3.361 1 78.69 78 GLN A O 1
ATOM 612 N N . ILE A 1 79 ? 15.234 -10.344 1.195 1 87.81 79 ILE A N 1
ATOM 613 C CA . ILE A 1 79 ? 14.102 -11.164 0.774 1 87.81 79 ILE A CA 1
ATOM 614 C C . ILE A 1 79 ? 14.352 -12.625 1.146 1 87.81 79 ILE A C 1
ATOM 616 O O . ILE A 1 79 ? 15.492 -13.102 1.072 1 87.81 79 ILE A O 1
ATOM 620 N N . GLN A 1 80 ? 13.375 -13.273 1.641 1 90.69 80 GLN A N 1
ATOM 621 C CA . GLN A 1 80 ? 13.43 -14.703 1.931 1 90.69 80 GLN A CA 1
ATOM 622 C C . GLN A 1 80 ? 12.484 -15.484 1.019 1 90.69 80 GLN A C 1
ATOM 624 O O . GLN A 1 80 ? 11.383 -15.023 0.722 1 90.69 80 GLN A O 1
ATOM 629 N N . ILE A 1 81 ? 13.016 -16.547 0.477 1 94.19 81 ILE A N 1
ATOM 630 C CA . ILE A 1 81 ? 12.203 -17.438 -0.34 1 94.19 81 ILE A CA 1
ATOM 631 C C . ILE A 1 81 ? 11.906 -18.719 0.433 1 94.19 81 ILE A C 1
ATOM 633 O O . ILE A 1 81 ? 12.812 -19.5 0.724 1 94.19 81 ILE A O 1
ATOM 637 N N . LYS A 1 82 ? 10.648 -18.953 0.745 1 94.19 82 LYS A N 1
ATOM 638 C CA . LYS A 1 82 ? 10.273 -20.047 1.632 1 94.19 82 LYS A CA 1
ATOM 639 C C . LYS A 1 82 ? 9.227 -20.953 0.981 1 94.19 82 LYS A C 1
ATOM 641 O O . LYS A 1 82 ? 8.039 -20.609 0.952 1 94.19 82 LYS A O 1
ATOM 646 N N . PRO A 1 83 ? 9.641 -22.141 0.528 1 96.12 83 PRO A N 1
ATOM 647 C CA . PRO A 1 83 ? 8.656 -23.094 0.03 1 96.12 83 PRO A CA 1
ATOM 648 C C . PRO A 1 83 ? 7.941 -23.844 1.152 1 96.12 83 PRO A C 1
ATOM 650 O O . PRO A 1 83 ? 8.57 -24.234 2.141 1 96.12 83 PRO A O 1
ATOM 653 N N . VAL A 1 84 ? 6.672 -23.984 1.093 1 96.25 84 VAL A N 1
ATOM 654 C CA . VAL A 1 84 ? 5.852 -24.734 2.037 1 96.25 84 VAL A CA 1
ATOM 655 C C . VAL A 1 84 ? 4.973 -25.719 1.281 1 96.25 84 VAL A C 1
ATOM 657 O O . VAL A 1 84 ? 4.309 -25.359 0.308 1 96.25 84 VAL A O 1
ATOM 660 N N . ASN A 1 85 ? 4.984 -26.922 1.757 1 95 85 ASN A N 1
ATOM 661 C CA . ASN A 1 85 ? 4.199 -27.969 1.106 1 95 85 ASN A CA 1
ATOM 662 C C . ASN A 1 85 ? 2.852 -28.172 1.795 1 95 85 ASN A C 1
ATOM 664 O O . ASN A 1 85 ? 2.746 -28.031 3.016 1 95 85 ASN A O 1
ATOM 668 N N . TYR A 1 86 ? 1.872 -28.453 0.957 1 95.12 86 TYR A N 1
ATOM 669 C CA . TYR A 1 86 ? 0.52 -28.719 1.436 1 95.12 86 TYR A CA 1
ATOM 670 C C . TYR A 1 86 ? -0.221 -29.656 0.489 1 95.12 86 TYR A C 1
ATOM 672 O O . TYR A 1 86 ? -0.061 -29.562 -0.731 1 95.12 86 TYR A O 1
ATOM 680 N N . GLU A 1 87 ? -1.006 -30.531 1.079 1 94.19 87 GLU A N 1
ATOM 681 C CA . GLU A 1 87 ? -1.818 -31.438 0.268 1 94.19 87 GLU A CA 1
ATOM 682 C C . GLU A 1 87 ? -3.295 -31.047 0.336 1 94.19 87 GLU A C 1
ATOM 684 O O . GLU A 1 87 ? -3.854 -30.906 1.425 1 94.19 87 GLU A O 1
ATOM 689 N N . LEU A 1 88 ? -3.816 -30.891 -0.831 1 92.44 88 LEU A N 1
ATOM 690 C CA . LEU A 1 88 ? -5.238 -30.562 -0.851 1 92.44 88 LEU A CA 1
ATOM 691 C C . LEU A 1 88 ? -5.973 -31.422 -1.884 1 92.44 88 LEU A C 1
ATOM 693 O O . LEU A 1 88 ? -5.34 -32.125 -2.68 1 92.44 88 LEU A O 1
ATOM 697 N N . GLU A 1 89 ? -7.285 -31.469 -1.648 1 90.75 89 GLU A N 1
ATOM 698 C CA . GLU A 1 89 ? -8.148 -32.188 -2.58 1 90.75 89 GLU A CA 1
ATOM 699 C C . GLU A 1 89 ? -9.172 -31.25 -3.215 1 90.75 89 GLU A C 1
ATOM 701 O O . GLU A 1 89 ? -9.875 -30.516 -2.512 1 90.75 89 GLU A O 1
ATOM 706 N N . GLU A 1 90 ? -9.164 -31.234 -4.562 1 87 90 GLU A N 1
ATOM 707 C CA . GLU A 1 90 ? -10.102 -30.406 -5.324 1 87 90 GLU A CA 1
ATOM 708 C C . GLU A 1 90 ? -10.852 -31.234 -6.359 1 87 90 GLU A C 1
ATOM 710 O O . GLU A 1 90 ? -10.242 -31.797 -7.277 1 87 90 GLU A O 1
ATOM 715 N N . ASP A 1 91 ? -12.172 -31.281 -6.23 1 86.56 91 ASP A N 1
ATOM 716 C CA . ASP A 1 91 ? -13.031 -32 -7.156 1 86.56 91 ASP A CA 1
ATOM 717 C C . ASP A 1 91 ? -12.562 -33.438 -7.324 1 86.56 91 ASP A C 1
ATOM 719 O O . ASP A 1 91 ? -12.445 -33.938 -8.445 1 86.56 91 ASP A O 1
ATOM 723 N N . GLY A 1 92 ? -12.086 -34.062 -6.297 1 85.56 92 GLY A N 1
ATOM 724 C CA . GLY A 1 92 ? -11.711 -35.438 -6.297 1 85.56 92 GLY A CA 1
ATOM 725 C C . GLY A 1 92 ? -10.273 -35.688 -6.711 1 85.56 92 GLY A C 1
ATOM 726 O O . GLY A 1 92 ? -9.812 -36.812 -6.75 1 85.56 92 GLY A O 1
ATOM 727 N N . VAL A 1 93 ? -9.609 -34.656 -7.051 1 90.25 93 VAL A N 1
ATOM 728 C CA . VAL A 1 93 ? -8.211 -34.75 -7.453 1 90.25 93 VAL A CA 1
ATOM 729 C C . VAL A 1 93 ? -7.305 -34.312 -6.301 1 90.25 93 VAL A C 1
ATOM 731 O O . VAL A 1 93 ? -7.504 -33.25 -5.715 1 90.25 93 VAL A O 1
ATOM 734 N N . ARG A 1 94 ? -6.375 -35.156 -5.98 1 93.62 94 ARG A N 1
ATOM 735 C CA . ARG A 1 94 ? -5.387 -34.781 -4.969 1 93.62 94 ARG A CA 1
ATOM 736 C C . ARG A 1 94 ? -4.281 -33.938 -5.559 1 93.62 94 ARG A C 1
ATOM 738 O O . ARG A 1 94 ? -3.721 -34.25 -6.609 1 93.62 94 ARG A O 1
ATOM 745 N N . ILE A 1 95 ? -4.051 -32.844 -4.898 1 94.69 95 ILE A N 1
ATOM 746 C CA . ILE A 1 95 ? -3.041 -31.906 -5.383 1 94.69 95 ILE A CA 1
ATOM 747 C C . ILE A 1 95 ? -1.961 -31.719 -4.324 1 94.69 95 ILE A C 1
ATOM 749 O O . ILE A 1 95 ? -2.254 -31.328 -3.193 1 94.69 95 ILE A O 1
ATOM 753 N N . ALA A 1 96 ? -0.739 -32.125 -4.699 1 95.25 96 ALA A N 1
ATOM 754 C CA . ALA A 1 96 ? 0.418 -31.75 -3.883 1 95.25 96 ALA A CA 1
ATOM 755 C C . ALA A 1 96 ? 0.875 -30.328 -4.188 1 95.25 96 ALA A C 1
ATOM 757 O O . ALA A 1 96 ? 1.653 -30.109 -5.117 1 95.25 96 ALA A O 1
ATOM 758 N N . LEU A 1 97 ? 0.446 -29.438 -3.312 1 96.12 97 LEU A N 1
ATOM 759 C CA . LEU A 1 97 ? 0.681 -28.016 -3.543 1 96.12 97 LEU A CA 1
ATOM 760 C C . LEU A 1 97 ? 1.933 -27.547 -2.809 1 96.12 97 LEU A C 1
ATOM 762 O O . LEU A 1 97 ? 2.123 -27.859 -1.633 1 96.12 97 LEU A O 1
ATOM 766 N N . THR A 1 98 ? 2.801 -26.891 -3.547 1 97.25 98 THR A N 1
ATOM 767 C CA . THR A 1 98 ? 3.912 -26.172 -2.938 1 97.25 98 THR A CA 1
ATOM 768 C C . THR A 1 98 ? 3.738 -24.672 -3.115 1 97.25 98 THR A C 1
ATOM 770 O O . THR A 1 98 ? 3.578 -24.188 -4.238 1 97.25 98 THR A O 1
ATOM 773 N N . VAL A 1 99 ? 3.719 -23.984 -2.01 1 97.69 99 VAL A N 1
ATOM 774 C CA . VAL A 1 99 ? 3.633 -22.531 -2.051 1 97.69 99 VAL A CA 1
ATOM 775 C C . VAL A 1 99 ? 4.984 -21.922 -1.687 1 97.69 99 VAL A C 1
ATOM 777 O O . VAL A 1 99 ? 5.551 -22.234 -0.637 1 97.69 99 VAL A O 1
ATOM 780 N N . VAL A 1 100 ? 5.473 -21.109 -2.588 1 97.88 100 VAL A N 1
ATOM 781 C CA . VAL A 1 100 ? 6.73 -20.406 -2.344 1 97.88 100 VAL A CA 1
ATOM 782 C C . VAL A 1 100 ? 6.453 -18.953 -1.964 1 97.88 100 VAL A C 1
ATOM 784 O O . VAL A 1 100 ? 6.086 -18.141 -2.816 1 97.88 100 VAL A O 1
ATOM 787 N N . ASP A 1 101 ? 6.617 -18.594 -0.742 1 96.06 101 ASP A N 1
ATOM 788 C CA . ASP A 1 101 ? 6.41 -17.25 -0.245 1 96.06 101 ASP A CA 1
ATOM 789 C C . ASP A 1 101 ? 7.703 -16.438 -0.299 1 96.06 101 ASP A C 1
ATOM 791 O O . ASP A 1 101 ? 8.797 -17 -0.218 1 96.06 101 ASP A O 1
ATOM 795 N N . THR A 1 102 ? 7.555 -15.133 -0.514 1 94.25 102 THR A N 1
ATOM 796 C CA . THR A 1 102 ? 8.711 -14.25 -0.628 1 94.25 102 THR A CA 1
ATOM 797 C C . THR A 1 102 ? 8.602 -13.086 0.351 1 94.25 102 THR A C 1
ATOM 799 O O . THR A 1 102 ? 8.523 -11.93 -0.061 1 94.25 102 THR A O 1
ATOM 802 N N . PRO A 1 103 ? 8.711 -13.344 1.664 1 89.38 103 PRO A N 1
ATOM 803 C CA . PRO A 1 103 ? 8.656 -12.242 2.633 1 89.38 103 PRO A CA 1
ATOM 804 C C . PRO A 1 103 ? 9.828 -11.266 2.48 1 89.38 103 PRO A C 1
ATOM 806 O O . PRO A 1 103 ? 10.945 -11.688 2.191 1 89.38 103 PRO A O 1
ATOM 809 N N . GLY A 1 104 ? 9.477 -9.938 2.676 1 82.56 104 GLY A N 1
ATOM 810 C CA . GLY A 1 104 ? 10.523 -8.93 2.609 1 82.56 104 GLY A CA 1
ATOM 811 C C . GLY A 1 104 ? 10.586 -8.219 1.27 1 82.56 104 GLY A C 1
ATOM 812 O O . GLY A 1 104 ? 11.281 -7.215 1.124 1 82.56 104 GLY A O 1
ATOM 813 N N . PHE A 1 105 ? 9.914 -8.703 0.387 1 81.81 105 PHE A N 1
ATOM 814 C CA . PHE A 1 105 ? 9.93 -8.094 -0.939 1 81.81 105 PHE A CA 1
ATOM 815 C C . PHE A 1 105 ? 9.344 -6.688 -0.899 1 81.81 105 PHE A C 1
ATOM 817 O O . PHE A 1 105 ? 8.273 -6.469 -0.33 1 81.81 105 PHE A O 1
ATOM 824 N N . GLY A 1 106 ? 10.117 -5.684 -1.374 1 76.56 106 GLY A N 1
ATOM 825 C CA . GLY A 1 106 ? 9.617 -4.332 -1.56 1 76.56 106 GLY A CA 1
ATOM 826 C C . GLY A 1 106 ? 9.648 -3.504 -0.288 1 76.56 106 GLY A C 1
ATOM 827 O O . GLY A 1 106 ? 9.016 -2.449 -0.212 1 76.56 106 GLY A O 1
ATOM 828 N N . GLU A 1 107 ? 10.227 -3.955 0.729 1 73.94 107 GLU A N 1
ATOM 829 C CA . GLU A 1 107 ? 10.227 -3.27 2.018 1 73.94 107 GLU A CA 1
ATOM 830 C C . GLU A 1 107 ? 11.414 -2.322 2.141 1 73.94 107 GLU A C 1
ATOM 832 O O . GLU A 1 107 ? 11.391 -1.382 2.936 1 73.94 107 GLU A O 1
ATOM 837 N N . GLY A 1 108 ? 12.383 -2.629 1.401 1 73.56 108 GLY A N 1
ATOM 838 C CA . GLY A 1 108 ? 13.617 -1.875 1.561 1 73.56 108 GLY A CA 1
ATOM 839 C C . GLY A 1 108 ? 13.648 -0.606 0.73 1 73.56 108 GLY A C 1
ATOM 840 O O . GLY A 1 108 ? 12.797 -0.404 -0.141 1 73.56 108 GLY A O 1
ATOM 841 N N . ILE A 1 109 ? 14.594 0.138 1.034 1 72.75 109 ILE A N 1
ATOM 842 C CA . ILE A 1 109 ? 14.844 1.352 0.265 1 72.75 109 ILE A CA 1
ATOM 843 C C . ILE A 1 109 ? 15.391 0.985 -1.114 1 72.75 109 ILE A C 1
ATOM 845 O O . ILE A 1 109 ? 14.992 1.572 -2.123 1 72.75 109 ILE A O 1
ATOM 849 N N . ASP A 1 110 ? 16.203 0.007 -1.15 1 77.06 110 ASP A N 1
ATOM 850 C CA . ASP A 1 110 ? 16.75 -0.542 -2.389 1 77.06 110 ASP A CA 1
ATOM 851 C C . ASP A 1 110 ? 16.312 -1.992 -2.584 1 77.06 110 ASP A C 1
ATOM 853 O O . ASP A 1 110 ? 16.703 -2.871 -1.81 1 77.06 110 ASP A O 1
ATOM 857 N N . ASN A 1 111 ? 15.586 -2.189 -3.689 1 79.12 111 ASN A N 1
ATOM 858 C CA . ASN A 1 111 ? 14.992 -3.502 -3.902 1 79.12 111 ASN A CA 1
ATOM 859 C C . ASN A 1 111 ? 15.633 -4.227 -5.082 1 79.12 111 ASN A C 1
ATOM 861 O O . ASN A 1 111 ? 15.133 -5.262 -5.527 1 79.12 111 ASN A O 1
ATOM 865 N N . GLU A 1 112 ? 16.688 -3.82 -5.637 1 79.62 112 GLU A N 1
ATOM 866 C CA . GLU A 1 112 ? 17.328 -4.398 -6.82 1 79.62 112 GLU A CA 1
ATOM 867 C C . GLU A 1 112 ? 17.75 -5.84 -6.566 1 79.62 112 GLU A C 1
ATOM 869 O O . GLU A 1 112 ? 17.594 -6.703 -7.43 1 79.62 112 GLU A O 1
ATOM 874 N N . ASN A 1 113 ? 18.234 -6.066 -5.547 1 84.75 113 ASN A N 1
ATOM 875 C CA . ASN A 1 113 ? 18.75 -7.391 -5.211 1 84.75 113 ASN A CA 1
ATOM 876 C C . ASN A 1 113 ? 17.625 -8.406 -5.09 1 84.75 113 ASN A C 1
ATOM 878 O O . ASN A 1 113 ? 17.828 -9.609 -5.301 1 84.75 113 ASN A O 1
ATOM 882 N N . ASN A 1 114 ? 16.438 -7.961 -4.809 1 85.31 114 ASN A N 1
ATOM 883 C CA . ASN A 1 114 ? 15.297 -8.852 -4.652 1 85.31 114 ASN A CA 1
ATOM 884 C C . ASN A 1 114 ? 14.961 -9.562 -5.961 1 85.31 114 ASN A C 1
ATOM 886 O O . ASN A 1 114 ? 14.609 -10.742 -5.957 1 85.31 114 ASN A O 1
ATOM 890 N N . PHE A 1 115 ? 15.195 -8.938 -7.023 1 85.25 115 PHE A N 1
ATOM 891 C CA . PHE A 1 115 ? 14.875 -9.492 -8.336 1 85.25 115 PHE A CA 1
ATOM 892 C C . PHE A 1 115 ? 15.82 -10.633 -8.68 1 85.25 115 PHE A C 1
ATOM 894 O O . PHE A 1 115 ? 15.383 -11.695 -9.141 1 85.25 115 PHE A O 1
ATOM 901 N N . GLN A 1 116 ? 16.969 -10.336 -8.375 1 89.5 116 GLN A N 1
ATOM 902 C CA . GLN A 1 116 ? 18 -11.32 -8.703 1 89.5 116 GLN A CA 1
ATOM 903 C C . GLN A 1 116 ? 17.812 -12.594 -7.883 1 89.5 116 GLN A C 1
ATOM 905 O O . GLN A 1 116 ? 18 -13.703 -8.391 1 89.5 116 GLN A O 1
ATOM 910 N N . GLU A 1 117 ? 17.422 -12.352 -6.723 1 93.25 117 GLU A N 1
ATOM 911 C CA . GLU A 1 117 ? 17.234 -13.5 -5.84 1 93.25 117 GLU A CA 1
ATOM 912 C C . GLU A 1 117 ? 16.094 -14.383 -6.316 1 93.25 117 GLU A C 1
ATOM 914 O O . GLU A 1 117 ? 16.203 -15.609 -6.324 1 93.25 117 GLU A O 1
ATOM 919 N N . ILE A 1 118 ? 15.039 -13.805 -6.715 1 95 118 ILE A N 1
ATOM 920 C CA . ILE A 1 118 ? 13.875 -14.562 -7.176 1 95 118 ILE A CA 1
ATOM 921 C C . ILE A 1 118 ? 14.203 -15.258 -8.492 1 95 118 ILE A C 1
ATOM 923 O O . ILE A 1 118 ? 13.898 -16.438 -8.672 1 95 118 ILE A O 1
ATOM 927 N N . CYS A 1 119 ? 14.891 -14.57 -9.375 1 94.81 119 CYS A N 1
ATOM 928 C CA . CYS A 1 119 ? 15.273 -15.141 -10.656 1 94.81 119 CYS A CA 1
ATOM 929 C C . CYS A 1 119 ? 16.219 -16.328 -10.469 1 94.81 119 CYS A C 1
ATOM 931 O O . CYS A 1 119 ? 16.047 -17.359 -11.109 1 94.81 119 CYS A O 1
ATOM 933 N N . SER A 1 120 ? 17.109 -16.094 -9.586 1 95.5 120 SER A N 1
ATOM 934 C CA . SER A 1 120 ? 18.078 -17.156 -9.305 1 95.5 120 SER A CA 1
ATOM 935 C C . SER A 1 120 ? 17.375 -18.391 -8.758 1 95.5 120 SER A C 1
ATOM 937 O O . SER A 1 120 ? 17.75 -19.516 -9.086 1 95.5 120 SER A O 1
ATOM 939 N N . TYR A 1 121 ? 16.453 -18.172 -7.953 1 97.25 121 TYR A N 1
ATOM 940 C CA . TYR A 1 121 ? 15.695 -19.297 -7.402 1 97.25 121 TYR A CA 1
ATOM 941 C C . TYR A 1 121 ? 14.984 -20.062 -8.508 1 97.25 121 TYR A C 1
ATOM 943 O O . TYR A 1 121 ? 15.031 -21.297 -8.539 1 97.25 121 TYR A O 1
ATOM 951 N N . LEU A 1 122 ? 14.344 -19.375 -9.406 1 97.31 122 LEU A N 1
ATOM 952 C CA . LEU A 1 122 ? 13.625 -20 -10.516 1 97.31 122 LEU A CA 1
ATOM 953 C C . LEU A 1 122 ? 14.578 -20.797 -11.406 1 97.31 122 LEU A C 1
ATOM 955 O O . LEU A 1 122 ? 14.289 -21.938 -11.773 1 97.31 122 LEU A O 1
ATOM 959 N N . GLU A 1 123 ? 15.695 -20.219 -11.68 1 96.69 123 GLU A N 1
ATOM 960 C CA . GLU A 1 123 ? 16.672 -20.844 -12.562 1 96.69 123 GLU A CA 1
ATOM 961 C C . GLU A 1 123 ? 17.297 -22.062 -11.891 1 96.69 123 GLU A C 1
ATOM 963 O O . GLU A 1 123 ? 17.625 -23.047 -12.562 1 96.69 123 GLU A O 1
ATOM 968 N N . ARG A 1 124 ? 17.453 -21.969 -10.633 1 96.56 124 ARG A N 1
ATOM 969 C CA . ARG A 1 124 ? 18 -23.094 -9.891 1 96.56 124 ARG A CA 1
ATOM 970 C C . ARG A 1 124 ? 17.109 -24.328 -10.008 1 96.56 124 ARG A C 1
ATOM 972 O O . ARG A 1 124 ? 17.594 -25.453 -10.094 1 96.56 124 ARG A O 1
ATOM 979 N N . GLN A 1 125 ? 15.812 -24.094 -9.961 1 96.38 125 GLN A N 1
ATOM 980 C CA . GLN A 1 125 ? 14.891 -25.219 -10.148 1 96.38 125 GLN A CA 1
ATOM 981 C C . GLN A 1 125 ? 15.07 -25.859 -11.523 1 96.38 125 GLN A C 1
ATOM 983 O O . GLN A 1 125 ? 15.016 -27.078 -11.656 1 96.38 125 GLN A O 1
ATOM 988 N N . TYR A 1 126 ? 15.281 -25.062 -12.555 1 96.44 126 TYR A N 1
ATOM 989 C CA . TYR A 1 126 ? 15.516 -25.562 -13.906 1 96.44 126 TYR A CA 1
ATOM 990 C C . TYR A 1 126 ? 16.844 -26.297 -14 1 96.44 126 TYR A C 1
ATOM 992 O O . TYR A 1 126 ? 16.938 -27.328 -14.656 1 96.44 126 TYR A O 1
ATOM 1000 N N . ASP A 1 127 ? 17.797 -25.766 -13.297 1 95.19 127 ASP A N 1
ATOM 1001 C CA . ASP A 1 127 ? 19.109 -26.406 -13.273 1 95.19 127 ASP A CA 1
ATOM 1002 C C . ASP A 1 127 ? 19.031 -27.797 -12.656 1 95.19 127 ASP A C 1
ATOM 1004 O O . ASP A 1 127 ? 19.688 -28.719 -13.117 1 95.19 127 ASP A O 1
ATOM 1008 N N . ASP A 1 128 ? 18.297 -27.891 -11.672 1 94.31 128 ASP A N 1
ATOM 1009 C CA . ASP A 1 128 ? 18.125 -29.188 -11.008 1 94.31 128 ASP A CA 1
ATOM 1010 C C . ASP A 1 128 ? 17.484 -30.203 -11.945 1 94.31 128 ASP A C 1
ATOM 1012 O O . ASP A 1 128 ? 17.891 -31.375 -11.969 1 94.31 128 ASP A O 1
ATOM 1016 N N . ILE A 1 129 ? 16.562 -29.797 -12.703 1 93.5 129 ILE A N 1
ATOM 1017 C CA . ILE A 1 129 ? 15.898 -30.672 -13.664 1 93.5 129 ILE A CA 1
ATOM 1018 C C . ILE A 1 129 ? 16.875 -31.047 -14.773 1 93.5 129 ILE A C 1
ATOM 1020 O O . ILE A 1 129 ? 16.953 -32.219 -15.172 1 93.5 129 ILE A O 1
ATOM 1024 N N . LEU A 1 130 ? 17.594 -30.062 -15.242 1 92.31 130 LEU A N 1
ATOM 1025 C CA . LEU A 1 130 ? 18.578 -30.297 -16.297 1 92.31 130 LEU A CA 1
ATOM 1026 C C . LEU A 1 130 ? 19.656 -31.281 -15.828 1 92.31 130 LEU A C 1
ATOM 1028 O O . LEU A 1 130 ? 20.078 -32.156 -16.594 1 92.31 130 LEU A O 1
ATOM 1032 N N . ALA A 1 131 ? 20.031 -31.109 -14.641 1 92.06 131 ALA A N 1
ATOM 1033 C CA . ALA A 1 131 ? 21.031 -32 -14.062 1 92.06 131 ALA A CA 1
ATOM 1034 C C . ALA A 1 131 ? 20.516 -33.438 -13.961 1 92.06 131 ALA A C 1
ATOM 1036 O O . ALA A 1 131 ? 21.234 -34.375 -14.242 1 92.06 131 ALA A O 1
ATOM 1037 N N . GLU A 1 132 ? 19.344 -33.531 -13.57 1 90.94 132 GLU A N 1
ATOM 1038 C CA . GLU A 1 132 ? 18.734 -34.844 -13.453 1 90.94 132 GLU A CA 1
ATOM 1039 C C . GLU A 1 132 ? 18.562 -35.5 -14.82 1 90.94 132 GLU A C 1
ATOM 1041 O O . GLU A 1 132 ? 18.766 -36.688 -14.969 1 90.94 132 GLU A O 1
ATOM 1046 N N . GLU A 1 133 ? 18.156 -34.719 -15.797 1 89.12 133 GLU A N 1
ATOM 1047 C CA . GLU A 1 133 ? 17.953 -35.219 -17.156 1 89.12 133 GLU A CA 1
ATOM 1048 C C . GLU A 1 133 ? 19.266 -35.656 -17.797 1 89.12 133 GLU A C 1
ATOM 1050 O O . GLU A 1 133 ? 19.266 -36.5 -18.688 1 89.12 133 GLU A O 1
ATOM 1055 N N . SER A 1 134 ? 20.344 -35.031 -17.297 1 86.62 134 SER A N 1
ATOM 1056 C CA . SER A 1 134 ? 21.656 -35.344 -17.859 1 86.62 134 SER A CA 1
ATOM 1057 C C . SER A 1 134 ? 22.281 -36.562 -17.188 1 86.62 134 SER A C 1
ATOM 1059 O O . SER A 1 134 ? 23.281 -37.094 -17.672 1 86.62 134 SER A O 1
ATOM 1061 N N . ARG A 1 135 ? 21.672 -36.969 -16.203 1 89.19 135 ARG A N 1
ATOM 1062 C CA . ARG A 1 135 ? 22.188 -38.156 -15.492 1 89.19 135 ARG A CA 1
ATOM 1063 C C . ARG A 1 135 ? 21.922 -39.438 -16.266 1 89.19 135 ARG A C 1
ATOM 1065 O O . ARG A 1 135 ? 20.875 -39.562 -16.906 1 89.19 135 ARG A O 1
ATOM 1072 N N . ILE A 1 136 ? 22.875 -40.281 -16.125 1 87.25 136 ILE A N 1
ATOM 1073 C CA . ILE A 1 136 ? 22.703 -41.594 -16.75 1 87.25 136 ILE A CA 1
ATOM 1074 C C . ILE A 1 136 ? 21.609 -42.375 -16.031 1 87.25 136 ILE A C 1
ATOM 1076 O O . ILE A 1 136 ? 20.672 -42.875 -16.656 1 87.25 136 ILE A O 1
ATOM 1080 N N . LYS A 1 137 ? 21.719 -42.531 -14.664 1 89.19 137 LYS A N 1
ATOM 1081 C CA . LYS A 1 137 ? 20.672 -43.125 -13.844 1 89.19 137 LYS A CA 1
ATOM 1082 C C . LYS A 1 137 ? 19.844 -42.031 -13.141 1 89.19 137 LYS A C 1
ATOM 1084 O O . LYS A 1 137 ? 20.344 -41.375 -12.219 1 89.19 137 LYS A O 1
ATOM 1089 N N . ARG A 1 138 ? 18.75 -42 -13.703 1 85.94 138 ARG A N 1
ATOM 1090 C CA . ARG A 1 138 ? 17.875 -40.969 -13.156 1 85.94 138 ARG A CA 1
ATOM 1091 C C . ARG A 1 138 ? 17.297 -41.406 -11.812 1 85.94 138 ARG A C 1
ATOM 1093 O O . ARG A 1 138 ? 17.016 -42.594 -11.602 1 85.94 138 ARG A O 1
ATOM 1100 N N . ASN A 1 139 ? 17.281 -40.469 -10.852 1 86.38 139 ASN A N 1
ATOM 1101 C CA . ASN A 1 139 ? 16.672 -40.719 -9.555 1 86.38 139 ASN A CA 1
ATOM 1102 C C . ASN A 1 139 ? 15.148 -40.812 -9.672 1 86.38 139 ASN A C 1
ATOM 1104 O O . ASN A 1 139 ? 14.477 -39.844 -10.008 1 86.38 139 ASN A O 1
ATOM 1108 N N . PRO A 1 140 ? 14.695 -41.906 -9.352 1 83.12 140 PRO A N 1
ATOM 1109 C CA . PRO A 1 140 ? 13.25 -42.062 -9.469 1 83.12 140 PRO A CA 1
ATOM 1110 C C . PRO A 1 140 ? 12.477 -41.25 -8.445 1 83.12 140 PRO A C 1
ATOM 1112 O O . PRO A 1 140 ? 11.289 -40.969 -8.633 1 83.12 140 PRO A O 1
ATOM 1115 N N . ARG A 1 141 ? 13.125 -40.812 -7.43 1 85 141 ARG A N 1
ATOM 1116 C CA . ARG A 1 141 ? 12.461 -40.062 -6.371 1 85 141 ARG A CA 1
ATOM 1117 C C . ARG A 1 141 ? 12.664 -38.562 -6.559 1 85 141 ARG A C 1
ATOM 1119 O O . ARG A 1 141 ? 12.375 -37.75 -5.656 1 85 141 ARG A O 1
ATOM 1126 N N . PHE A 1 142 ? 13.094 -38.156 -7.707 1 86.38 142 PHE A N 1
ATOM 1127 C CA . PHE A 1 142 ? 13.336 -36.75 -7.961 1 86.38 142 PHE A CA 1
ATOM 1128 C C . PHE A 1 142 ? 12.023 -35.969 -7.961 1 86.38 142 PHE A C 1
ATOM 1130 O O . PHE A 1 142 ? 11.055 -36.375 -8.609 1 86.38 142 PHE A O 1
ATOM 1137 N N . ARG A 1 143 ? 11.992 -34.969 -7.168 1 86.38 143 ARG A N 1
ATOM 1138 C CA . ARG A 1 143 ? 10.797 -34.125 -7.07 1 86.38 143 ARG A CA 1
ATOM 1139 C C . ARG A 1 143 ? 10.93 -32.875 -7.938 1 86.38 143 ARG A C 1
ATOM 1141 O O . ARG A 1 143 ? 11.93 -32.156 -7.855 1 86.38 143 ARG A O 1
ATOM 1148 N N . ASP A 1 144 ? 9.992 -32.656 -8.797 1 89.38 144 ASP A N 1
ATOM 1149 C CA . ASP A 1 144 ? 9.922 -31.453 -9.625 1 89.38 144 ASP A CA 1
ATOM 1150 C C . ASP A 1 144 ? 9.469 -30.25 -8.805 1 89.38 144 ASP A C 1
ATOM 1152 O O . ASP A 1 144 ? 8.305 -30.172 -8.414 1 89.38 144 ASP A O 1
ATOM 1156 N N . ASN A 1 145 ? 10.391 -29.328 -8.609 1 92.25 145 ASN A N 1
ATOM 1157 C CA . ASN A 1 145 ? 10.094 -28.156 -7.777 1 92.25 145 ASN A CA 1
ATOM 1158 C C . ASN A 1 145 ? 9.977 -26.891 -8.609 1 92.25 145 ASN A C 1
ATOM 1160 O O . ASN A 1 145 ? 10.016 -25.781 -8.078 1 92.25 145 ASN A O 1
ATOM 1164 N N . ARG A 1 146 ? 9.836 -27.125 -9.898 1 96.81 146 ARG A N 1
ATOM 1165 C CA . ARG A 1 146 ? 9.688 -25.953 -10.75 1 96.81 146 ARG A CA 1
ATOM 1166 C C . ARG A 1 146 ? 8.43 -25.156 -10.375 1 96.81 146 ARG A C 1
ATOM 1168 O O . ARG A 1 146 ? 7.414 -25.75 -9.992 1 96.81 146 ARG A O 1
ATOM 1175 N N . VAL A 1 147 ? 8.547 -23.859 -10.484 1 98.25 147 VAL A N 1
ATOM 1176 C CA . VAL A 1 147 ? 7.406 -22.984 -10.203 1 98.25 147 VAL A CA 1
ATOM 1177 C C . VAL A 1 147 ? 6.516 -22.891 -11.445 1 98.25 147 VAL A C 1
ATOM 1179 O O . VAL A 1 147 ? 6.977 -22.531 -12.523 1 98.25 147 VAL A O 1
ATOM 1182 N N . HIS A 1 148 ? 5.266 -23.25 -11.25 1 98.38 148 HIS A N 1
ATOM 1183 C CA . HIS A 1 148 ? 4.359 -23.328 -12.391 1 98.38 148 HIS A CA 1
ATOM 1184 C C . HIS A 1 148 ? 3.635 -22 -12.609 1 98.38 148 HIS A C 1
ATOM 1186 O O . HIS A 1 148 ? 3.252 -21.672 -13.734 1 98.38 148 HIS A O 1
ATOM 1192 N N . ALA A 1 149 ? 3.389 -21.328 -11.516 1 98.56 149 ALA A N 1
ATOM 1193 C CA . ALA A 1 149 ? 2.713 -20.031 -11.594 1 98.56 149 ALA A CA 1
ATOM 1194 C C . ALA A 1 149 ? 3.264 -19.062 -10.547 1 98.56 149 ALA A C 1
ATOM 1196 O O . ALA A 1 149 ? 3.551 -19.469 -9.414 1 98.56 149 ALA A O 1
ATOM 1197 N N . LEU A 1 150 ? 3.457 -17.875 -10.992 1 98.56 150 LEU A N 1
ATOM 1198 C CA . LEU A 1 150 ? 3.834 -16.797 -10.094 1 98.56 150 LEU A CA 1
ATOM 1199 C C . LEU A 1 150 ? 2.721 -15.758 -10 1 98.56 150 LEU A C 1
ATOM 1201 O O . LEU A 1 150 ? 2.4 -15.094 -10.984 1 98.56 150 LEU A O 1
ATOM 1205 N N . LEU A 1 151 ? 2.121 -15.711 -8.867 1 98.5 151 LEU A N 1
ATOM 1206 C CA . LEU A 1 151 ? 1.129 -14.672 -8.602 1 98.5 151 LEU A CA 1
ATOM 1207 C C . LEU A 1 151 ? 1.797 -13.391 -8.125 1 98.5 151 LEU A C 1
ATOM 1209 O O . LEU A 1 151 ? 2.383 -13.352 -7.043 1 98.5 151 LEU A O 1
ATOM 1213 N N . TYR A 1 152 ? 1.754 -12.367 -8.977 1 98.06 152 TYR A N 1
ATOM 1214 C CA . TYR A 1 152 ? 2.35 -11.086 -8.617 1 98.06 152 TYR A CA 1
ATOM 1215 C C . TYR A 1 152 ? 1.304 -10.148 -8.023 1 98.06 152 TYR A C 1
ATOM 1217 O O . TYR A 1 152 ? 0.41 -9.68 -8.734 1 98.06 152 TYR A O 1
ATOM 1225 N N . PHE A 1 153 ? 1.501 -9.812 -6.758 1 97.62 153 PHE A N 1
ATOM 1226 C CA . PHE A 1 153 ? 0.561 -8.953 -6.047 1 97.62 153 PHE A CA 1
ATOM 1227 C C . PHE A 1 153 ? 0.882 -7.484 -6.289 1 97.62 153 PHE A C 1
ATOM 1229 O O . PHE A 1 153 ? 1.902 -6.98 -5.812 1 97.62 153 PHE A O 1
ATOM 1236 N N . ILE A 1 154 ? -0.016 -6.898 -6.957 1 96.25 154 ILE A N 1
ATOM 1237 C CA . ILE A 1 154 ? 0.091 -5.465 -7.211 1 96.25 154 ILE A CA 1
ATOM 1238 C C . ILE A 1 154 ? -0.588 -4.691 -6.082 1 96.25 154 ILE A C 1
ATOM 1240 O O . ILE A 1 154 ? -1.697 -5.031 -5.668 1 96.25 154 ILE A O 1
ATOM 1244 N N . GLN A 1 155 ? 0.107 -3.688 -5.633 1 93.19 155 GLN A N 1
ATOM 1245 C CA . GLN A 1 155 ? -0.489 -2.824 -4.617 1 93.19 155 GLN A CA 1
ATOM 1246 C C . GLN A 1 155 ? -1.685 -2.061 -5.18 1 93.19 155 GLN A C 1
ATOM 1248 O O . GLN A 1 155 ? -1.637 -1.563 -6.309 1 93.19 155 GLN A O 1
ATOM 1253 N N . PRO A 1 156 ? -2.709 -1.938 -4.406 1 94 156 PRO A N 1
ATOM 1254 C CA . PRO A 1 156 ? -3.898 -1.228 -4.879 1 94 156 PRO A CA 1
ATOM 1255 C C . PRO A 1 156 ? -3.766 0.289 -4.762 1 94 156 PRO A C 1
ATOM 1257 O O . PRO A 1 156 ? -4.539 0.925 -4.043 1 94 156 PRO A O 1
ATOM 1260 N N . THR A 1 157 ? -2.922 0.906 -5.504 1 87.12 157 THR A N 1
ATOM 1261 C CA . THR A 1 157 ? -2.672 2.344 -5.453 1 87.12 157 THR A CA 1
ATOM 1262 C C . THR A 1 157 ? -3.748 3.105 -6.223 1 87.12 157 THR A C 1
ATOM 1264 O O . THR A 1 157 ? -3.941 4.305 -6.008 1 87.12 157 THR A O 1
ATOM 1267 N N . GLY A 1 158 ? -4.375 2.42 -7.137 1 84.56 158 GLY A N 1
ATOM 1268 C CA . GLY A 1 158 ? -5.355 3.082 -7.984 1 84.56 158 GLY A CA 1
ATOM 1269 C C . GLY A 1 158 ? -4.73 3.852 -9.133 1 84.56 158 GLY A C 1
ATOM 1270 O O . GLY A 1 158 ? -5.438 4.434 -9.953 1 84.56 158 GLY A O 1
ATOM 1271 N N . HIS A 1 159 ? -3.473 3.76 -9.164 1 82.56 159 HIS A N 1
ATOM 1272 C CA . HIS A 1 159 ? -2.754 4.441 -10.242 1 82.56 159 HIS A CA 1
ATOM 1273 C C . HIS A 1 159 ? -2.324 3.457 -11.32 1 82.56 159 HIS A C 1
ATOM 1275 O O . HIS A 1 159 ? -3.115 2.615 -11.75 1 82.56 159 HIS A O 1
ATOM 1281 N N . ALA A 1 160 ? -1.205 3.572 -11.805 1 86.38 160 ALA A N 1
ATOM 1282 C CA . ALA A 1 160 ? -0.626 2.652 -12.781 1 86.38 160 ALA A CA 1
ATOM 1283 C C . ALA A 1 160 ? 0.49 1.819 -12.156 1 86.38 160 ALA A C 1
ATOM 1285 O O . ALA A 1 160 ? 0.716 1.884 -10.945 1 86.38 160 ALA A O 1
ATOM 1286 N N . LEU A 1 161 ? 0.989 0.914 -12.977 1 89.69 161 LEU A N 1
ATOM 1287 C CA . LEU A 1 161 ? 2.1 0.098 -12.5 1 89.69 161 LEU A CA 1
ATOM 1288 C C . LEU A 1 161 ? 3.303 0.968 -12.148 1 89.69 161 LEU A C 1
ATOM 1290 O O . LEU A 1 161 ? 3.592 1.942 -12.852 1 89.69 161 LEU A O 1
ATOM 1294 N N . ARG A 1 162 ? 3.914 0.572 -11.102 1 86.06 162 ARG A N 1
ATOM 1295 C CA . ARG A 1 162 ? 5.164 1.222 -10.719 1 86.06 162 ARG A CA 1
ATOM 1296 C C . ARG A 1 162 ? 6.344 0.634 -11.492 1 86.06 162 ARG A C 1
ATOM 1298 O O . ARG A 1 162 ? 6.223 -0.433 -12.094 1 86.06 162 ARG A O 1
ATOM 1305 N N . GLU A 1 163 ? 7.438 1.319 -11.383 1 84.62 163 GLU A N 1
ATOM 1306 C CA . GLU A 1 163 ? 8.664 0.842 -12.023 1 84.62 163 GLU A CA 1
ATOM 1307 C C . GLU A 1 163 ? 9.016 -0.564 -11.547 1 84.62 163 GLU A C 1
ATOM 1309 O O . GLU A 1 163 ? 9.375 -1.426 -12.359 1 84.62 163 GLU A O 1
ATOM 1314 N N . MET A 1 164 ? 8.875 -0.767 -10.328 1 85.44 164 MET A N 1
ATOM 1315 C CA . MET A 1 164 ? 9.211 -2.055 -9.727 1 85.44 164 MET A CA 1
ATOM 1316 C C . MET A 1 164 ? 8.328 -3.164 -10.289 1 85.44 164 MET A C 1
ATOM 1318 O O . MET A 1 164 ? 8.797 -4.285 -10.508 1 85.44 164 MET A O 1
ATOM 1322 N N . ASP A 1 165 ? 7.129 -2.861 -10.484 1 91.12 165 ASP A N 1
ATOM 1323 C CA . ASP A 1 165 ? 6.188 -3.846 -11.008 1 91.12 165 ASP A CA 1
ATOM 1324 C C . ASP A 1 165 ? 6.543 -4.242 -12.438 1 91.12 165 ASP A C 1
ATOM 1326 O O . ASP A 1 165 ? 6.559 -5.426 -12.773 1 91.12 165 ASP A O 1
ATOM 1330 N N . ILE A 1 166 ? 6.832 -3.234 -13.195 1 90.88 166 ILE A N 1
ATOM 1331 C CA . ILE A 1 166 ? 7.125 -3.441 -14.609 1 90.88 166 ILE A CA 1
ATOM 1332 C C . ILE A 1 166 ? 8.422 -4.242 -14.75 1 90.88 166 ILE A C 1
ATOM 1334 O O . ILE A 1 166 ? 8.461 -5.242 -15.477 1 90.88 166 ILE A O 1
ATOM 1338 N N . GLU A 1 167 ? 9.414 -3.814 -14.055 1 88.5 167 GLU A N 1
ATOM 1339 C CA . GLU A 1 167 ? 10.719 -4.453 -14.156 1 88.5 167 GLU A CA 1
ATOM 1340 C C . GLU A 1 167 ? 10.672 -5.895 -13.656 1 88.5 167 GLU A C 1
ATOM 1342 O O . GLU A 1 167 ? 11.258 -6.793 -14.273 1 88.5 167 GLU A O 1
ATOM 1347 N N . LEU A 1 168 ? 9.992 -6.098 -12.633 1 90.12 168 LEU A N 1
ATOM 1348 C CA . LEU A 1 168 ? 9.93 -7.438 -12.062 1 90.12 168 LEU A CA 1
ATOM 1349 C C . LEU A 1 168 ? 9.18 -8.391 -12.984 1 90.12 168 LEU A C 1
ATOM 1351 O O . LEU A 1 168 ? 9.656 -9.492 -13.281 1 90.12 168 LEU A O 1
ATOM 1355 N N . MET A 1 169 ? 8.047 -8.008 -13.43 1 94.25 169 MET A N 1
ATOM 1356 C CA . MET A 1 169 ? 7.246 -8.883 -14.273 1 94.25 169 MET A CA 1
ATOM 1357 C C . MET A 1 169 ? 7.941 -9.141 -15.609 1 94.25 169 MET A C 1
ATOM 1359 O O . MET A 1 169 ? 7.93 -10.266 -16.109 1 94.25 169 MET A O 1
ATOM 1363 N N . ARG A 1 170 ? 8.57 -8.141 -16.047 1 92.56 170 ARG A N 1
ATOM 1364 C CA . ARG A 1 170 ? 9.273 -8.281 -17.312 1 92.56 170 ARG A CA 1
ATOM 1365 C C . ARG A 1 170 ? 10.445 -9.25 -17.188 1 92.56 170 ARG A C 1
ATOM 1367 O O . ARG A 1 170 ? 10.664 -10.086 -18.078 1 92.56 170 ARG A O 1
ATOM 1374 N N . ARG A 1 171 ? 11.156 -9.188 -16.156 1 91.5 171 ARG A N 1
ATOM 1375 C CA . ARG A 1 171 ? 12.352 -9.984 -15.961 1 91.5 171 ARG A CA 1
ATOM 1376 C C . ARG A 1 171 ? 12 -11.422 -15.594 1 91.5 171 ARG A C 1
ATOM 1378 O O . ARG A 1 171 ? 12.734 -12.359 -15.922 1 91.5 171 ARG A O 1
ATOM 1385 N N . LEU A 1 172 ? 10.906 -11.617 -14.945 1 94.81 172 LEU A N 1
ATOM 1386 C CA . LEU A 1 172 ? 10.57 -12.945 -14.445 1 94.81 172 LEU A CA 1
ATOM 1387 C C . LEU A 1 172 ? 9.727 -13.703 -15.461 1 94.81 172 LEU A C 1
ATOM 1389 O O . LEU A 1 172 ? 9.68 -14.938 -15.445 1 94.81 172 LEU A O 1
ATOM 1393 N N . SER A 1 173 ? 9.133 -13.023 -16.344 1 95.19 173 SER A N 1
ATOM 1394 C CA . SER A 1 173 ? 8.148 -13.602 -17.266 1 95.19 173 SER A CA 1
ATOM 1395 C C . SER A 1 173 ? 8.781 -14.664 -18.156 1 95.19 173 SER A C 1
ATOM 1397 O O . SER A 1 173 ? 8.109 -15.617 -18.562 1 95.19 173 SER A O 1
ATOM 1399 N N . PRO A 1 174 ? 10.047 -14.562 -18.484 1 94.81 174 PRO A N 1
ATOM 1400 C CA . PRO A 1 174 ? 10.648 -15.609 -19.312 1 94.81 174 PRO A CA 1
ATOM 1401 C C . PRO A 1 174 ? 10.859 -16.922 -18.547 1 94.81 174 PRO A C 1
ATOM 1403 O O . PRO A 1 174 ? 11.117 -17.953 -19.156 1 94.81 174 PRO A O 1
ATOM 1406 N N . ARG A 1 175 ? 10.75 -16.891 -17.297 1 96.75 175 ARG A N 1
ATOM 1407 C CA . ARG A 1 175 ? 11.125 -18.062 -16.5 1 96.75 175 ARG A CA 1
ATOM 1408 C C . ARG A 1 175 ? 9.914 -18.656 -15.797 1 96.75 175 ARG A C 1
ATOM 1410 O O . ARG A 1 175 ? 9.977 -19.781 -15.281 1 96.75 175 ARG A O 1
ATOM 1417 N N . VAL A 1 176 ? 8.805 -17.984 -15.797 1 98.12 176 VAL A N 1
ATOM 1418 C CA . VAL A 1 176 ? 7.645 -18.484 -15.062 1 98.12 176 VAL A CA 1
ATOM 1419 C C . VAL A 1 176 ? 6.371 -17.828 -15.609 1 98.12 176 VAL A C 1
ATOM 1421 O O . VAL A 1 176 ? 6.418 -16.75 -16.188 1 98.12 176 VAL A O 1
ATOM 1424 N N . ASN A 1 177 ? 5.211 -18.516 -15.477 1 98.19 177 ASN A N 1
ATOM 1425 C CA . ASN A 1 177 ? 3.914 -17.938 -15.805 1 98.19 177 ASN A CA 1
ATOM 1426 C C . ASN A 1 177 ? 3.488 -16.891 -14.781 1 98.19 177 ASN A C 1
ATOM 1428 O O . ASN A 1 177 ? 3.094 -17.234 -13.664 1 98.19 177 ASN A O 1
ATOM 1432 N N . VAL A 1 178 ? 3.516 -15.672 -15.219 1 98.25 178 VAL A N 1
ATOM 1433 C CA . VAL A 1 178 ? 3.203 -14.578 -14.305 1 98.25 178 VAL A CA 1
ATOM 1434 C C . VAL A 1 178 ? 1.714 -14.25 -14.391 1 98.25 178 VAL A C 1
ATOM 1436 O O . VAL A 1 178 ? 1.175 -14.047 -15.477 1 98.25 178 VAL A O 1
ATOM 1439 N N . ILE A 1 179 ? 1.046 -14.227 -13.289 1 98.5 179 ILE A N 1
ATOM 1440 C CA . ILE A 1 179 ? -0.355 -13.836 -13.172 1 98.5 179 ILE A CA 1
ATOM 1441 C C . ILE A 1 179 ? -0.48 -12.633 -12.242 1 98.5 179 ILE A C 1
ATOM 1443 O O . ILE A 1 179 ? -0.303 -12.758 -11.031 1 98.5 179 ILE A O 1
ATOM 1447 N N . PRO A 1 180 ? -0.779 -11.484 -12.805 1 98.31 180 PRO A N 1
ATOM 1448 C CA . PRO A 1 180 ? -0.944 -10.305 -11.953 1 98.31 180 PRO A CA 1
ATOM 1449 C C . PRO A 1 180 ? -2.24 -10.336 -11.148 1 98.31 180 PRO A C 1
ATOM 1451 O O . PRO A 1 180 ? -3.295 -10.688 -11.68 1 98.31 180 PRO A O 1
ATOM 1454 N N . VAL A 1 181 ? -2.141 -9.984 -9.93 1 98.5 181 VAL A N 1
ATOM 1455 C CA . VAL A 1 181 ? -3.289 -9.914 -9.031 1 98.5 181 VAL A CA 1
ATOM 1456 C C . VAL A 1 181 ? -3.242 -8.609 -8.242 1 98.5 181 VAL A C 1
ATOM 1458 O O . VAL A 1 181 ? -2.16 -8.102 -7.922 1 98.5 181 VAL A O 1
ATOM 1461 N N . ILE A 1 182 ? -4.383 -8.055 -8.008 1 98 182 ILE A N 1
ATOM 1462 C CA . ILE A 1 182 ? -4.496 -6.895 -7.133 1 98 182 ILE A CA 1
ATOM 1463 C C . ILE A 1 182 ? -4.867 -7.344 -5.723 1 98 182 ILE A C 1
ATOM 1465 O O . ILE A 1 182 ? -5.973 -7.832 -5.488 1 98 182 ILE A O 1
ATOM 1469 N N . GLY A 1 183 ? -3.916 -7.172 -4.871 1 96.19 183 GLY A N 1
ATOM 1470 C CA . GLY A 1 183 ? -4.199 -7.504 -3.482 1 96.19 183 GLY A CA 1
ATOM 1471 C C . GLY A 1 183 ? -5 -6.434 -2.766 1 96.19 183 GLY A C 1
ATOM 1472 O O . GLY A 1 183 ? -5.066 -5.289 -3.221 1 96.19 183 GLY A O 1
ATOM 1473 N N . LYS A 1 184 ? -5.656 -6.84 -1.727 1 95 184 LYS A N 1
ATOM 1474 C CA . LYS A 1 184 ? -6.461 -5.926 -0.917 1 95 184 LYS A CA 1
ATOM 1475 C C . LYS A 1 184 ? -7.398 -5.098 -1.791 1 95 184 LYS A C 1
ATOM 1477 O O . LYS A 1 184 ? -7.449 -3.871 -1.665 1 95 184 LYS A O 1
ATOM 1482 N N . ALA A 1 185 ? -8.062 -5.809 -2.613 1 96.5 185 ALA A N 1
ATOM 1483 C CA . ALA A 1 185 ? -8.938 -5.137 -3.572 1 96.5 185 ALA A CA 1
ATOM 1484 C C . ALA A 1 185 ? -10.125 -4.488 -2.869 1 96.5 185 ALA A C 1
ATOM 1486 O O . ALA A 1 185 ? -10.82 -3.656 -3.455 1 96.5 185 ALA A O 1
ATOM 1487 N N . ASP A 1 186 ? -10.344 -4.848 -1.627 1 94.62 186 ASP A N 1
ATOM 1488 C CA . ASP A 1 186 ? -11.43 -4.27 -0.842 1 94.62 186 ASP A CA 1
ATOM 1489 C C . ASP A 1 186 ? -11.125 -2.824 -0.457 1 94.62 186 ASP A C 1
ATOM 1491 O O . ASP A 1 186 ? -11.945 -2.158 0.178 1 94.62 186 ASP A O 1
ATOM 1495 N N . SER A 1 187 ? -10.023 -2.303 -0.883 1 92.38 187 SER A N 1
ATOM 1496 C CA . SER A 1 187 ? -9.664 -0.915 -0.614 1 92.38 187 SER A CA 1
ATOM 1497 C C . SER A 1 187 ? -10.078 -0.003 -1.764 1 92.38 187 SER A C 1
ATOM 1499 O O . SER A 1 187 ? -9.914 1.216 -1.688 1 92.38 187 SER A O 1
ATOM 1501 N N . LEU A 1 188 ? -10.586 -0.564 -2.803 1 94.62 188 LEU A N 1
ATOM 1502 C CA . LEU A 1 188 ? -10.938 0.207 -3.988 1 94.62 188 LEU A CA 1
ATOM 1503 C C . LEU A 1 188 ? -12.438 0.145 -4.246 1 94.62 188 LEU A C 1
ATOM 1505 O O . LEU A 1 188 ? -13.055 -0.912 -4.098 1 94.62 188 LEU A O 1
ATOM 1509 N N . THR A 1 189 ? -12.977 1.277 -4.594 1 93.69 189 THR A N 1
ATOM 1510 C CA . THR A 1 189 ? -14.359 1.282 -5.059 1 93.69 189 THR A CA 1
ATOM 1511 C C . THR A 1 189 ? -14.469 0.597 -6.414 1 93.69 189 THR A C 1
ATOM 1513 O O . THR A 1 189 ? -13.477 0.43 -7.121 1 93.69 189 THR A O 1
ATOM 1516 N N . PRO A 1 190 ? -15.656 0.211 -6.77 1 94.5 190 PRO A N 1
ATOM 1517 C CA . PRO A 1 190 ? -15.82 -0.467 -8.055 1 94.5 190 PRO A CA 1
ATOM 1518 C C . PRO A 1 190 ? -15.32 0.367 -9.234 1 94.5 190 PRO A C 1
ATOM 1520 O O . PRO A 1 190 ? -14.68 -0.167 -10.148 1 94.5 190 PRO A O 1
ATOM 1523 N N . SER A 1 191 ? -15.57 1.652 -9.188 1 92.31 191 SER A N 1
ATOM 1524 C CA . SER A 1 191 ? -15.117 2.527 -10.266 1 92.31 191 SER A CA 1
ATOM 1525 C C . SER A 1 191 ? -13.594 2.641 -10.281 1 92.31 191 SER A C 1
ATOM 1527 O O . SER A 1 191 ? -12.977 2.605 -11.344 1 92.31 191 SER A O 1
ATOM 1529 N N . GLU A 1 192 ? -13.031 2.789 -9.086 1 91.06 192 GLU A N 1
ATOM 1530 C CA . GLU A 1 192 ? -11.578 2.842 -8.969 1 91.06 192 GLU A CA 1
ATOM 1531 C C . GLU A 1 192 ? -10.938 1.546 -9.453 1 91.06 192 GLU A C 1
ATOM 1533 O O . GLU A 1 192 ? -9.922 1.574 -10.156 1 91.06 192 GLU A O 1
ATOM 1538 N N . LEU A 1 193 ? -11.562 0.464 -9.148 1 95.69 193 LEU A N 1
ATOM 1539 C CA . LEU A 1 193 ? -11.039 -0.847 -9.508 1 95.69 193 LEU A CA 1
ATOM 1540 C C . LEU A 1 193 ? -11.07 -1.047 -11.016 1 95.69 193 LEU A C 1
ATOM 1542 O O . LEU A 1 193 ? -10.086 -1.512 -11.609 1 95.69 193 LEU A O 1
ATOM 1546 N N . LYS A 1 194 ? -12.172 -0.745 -11.602 1 94.5 194 LYS A N 1
ATOM 1547 C CA . LYS A 1 194 ? -12.32 -0.884 -13.047 1 94.5 194 LYS A CA 1
ATOM 1548 C C . LYS A 1 194 ? -11.258 -0.076 -13.789 1 94.5 194 LYS A C 1
ATOM 1550 O O . LYS A 1 194 ? -10.609 -0.587 -14.703 1 94.5 194 LYS A O 1
ATOM 1555 N N . SER A 1 195 ? -11.062 1.158 -13.367 1 91.12 195 SER A N 1
ATOM 1556 C CA . SER A 1 195 ? -10.078 2.029 -14 1 91.12 195 SER A CA 1
ATOM 1557 C C . SER A 1 195 ? -8.656 1.533 -13.742 1 91.12 195 SER A C 1
ATOM 1559 O O . SER A 1 195 ? -7.801 1.613 -14.625 1 91.12 195 SER A O 1
ATOM 1561 N N . PHE A 1 196 ? -8.43 1.08 -12.547 1 92.88 196 PHE A N 1
ATOM 1562 C CA . PHE A 1 196 ? -7.109 0.581 -12.18 1 92.88 196 PHE A CA 1
ATOM 1563 C C . PHE A 1 196 ? -6.738 -0.641 -13.008 1 92.88 196 PHE A C 1
ATOM 1565 O O . PHE A 1 196 ? -5.621 -0.73 -13.523 1 92.88 196 PHE A O 1
ATOM 1572 N N . LYS A 1 197 ? -7.668 -1.617 -13.188 1 96 197 LYS A N 1
ATOM 1573 C CA . LYS A 1 197 ? -7.449 -2.803 -14.008 1 96 197 LYS A CA 1
ATOM 1574 C C . LYS A 1 197 ? -7.109 -2.418 -15.445 1 96 197 LYS A C 1
ATOM 1576 O O . LYS A 1 197 ? -6.18 -2.971 -16.031 1 96 197 LYS A O 1
ATOM 1581 N N . LYS A 1 198 ? -7.859 -1.533 -15.898 1 92.75 198 LYS A N 1
ATOM 1582 C CA . LYS A 1 198 ? -7.656 -1.087 -17.281 1 92.75 198 LYS A CA 1
ATOM 1583 C C . LYS A 1 198 ? -6.258 -0.507 -17.469 1 92.75 198 LYS A C 1
ATOM 1585 O O . LYS A 1 198 ? -5.555 -0.857 -18.422 1 92.75 198 LYS A O 1
ATOM 1590 N N . ARG A 1 199 ? -5.805 0.335 -16.578 1 90.06 199 ARG A N 1
ATOM 1591 C CA . ARG A 1 199 ? -4.504 0.984 -16.672 1 90.06 199 ARG A CA 1
ATOM 1592 C C . ARG A 1 199 ? -3.373 -0.032 -16.547 1 90.06 199 ARG A C 1
ATOM 1594 O O . ARG A 1 199 ? -2.365 0.061 -17.25 1 90.06 199 ARG A O 1
ATOM 1601 N N . ILE A 1 200 ? -3.562 -0.916 -15.633 1 93.75 200 ILE A N 1
ATOM 1602 C CA . ILE A 1 200 ? -2.555 -1.955 -15.453 1 93.75 200 ILE A CA 1
ATOM 1603 C C . ILE A 1 200 ? -2.4 -2.752 -16.75 1 93.75 200 ILE A C 1
ATOM 1605 O O . ILE A 1 200 ? -1.279 -2.994 -17.203 1 93.75 200 ILE A O 1
ATOM 1609 N N . MET A 1 201 ? -3.5 -3.123 -17.328 1 94.38 201 MET A N 1
ATOM 1610 C CA . MET A 1 201 ? -3.459 -3.926 -18.547 1 94.38 201 MET A CA 1
ATOM 1611 C C . MET A 1 201 ? -2.871 -3.129 -19.703 1 94.38 201 MET A C 1
ATOM 1613 O O . MET A 1 201 ? -2.184 -3.686 -20.562 1 94.38 201 MET A O 1
ATOM 1617 N N . GLU A 1 202 ? -3.152 -1.887 -19.719 1 89.81 202 GLU A N 1
ATOM 1618 C CA . GLU A 1 202 ? -2.557 -1.019 -20.719 1 89.81 202 GLU A CA 1
ATOM 1619 C C . GLU A 1 202 ? -1.041 -0.946 -20.562 1 89.81 202 GLU A C 1
ATOM 1621 O O . GLU A 1 202 ? -0.307 -0.958 -21.562 1 89.81 202 GLU A O 1
ATOM 1626 N N . ASP A 1 203 ? -0.593 -0.873 -19.359 1 90.19 203 ASP A N 1
ATOM 1627 C CA . ASP A 1 203 ? 0.842 -0.873 -19.094 1 90.19 203 ASP A CA 1
ATOM 1628 C C . ASP A 1 203 ? 1.48 -2.191 -19.516 1 90.19 203 ASP A C 1
ATOM 1630 O O . ASP A 1 203 ? 2.562 -2.197 -20.109 1 90.19 203 ASP A O 1
ATOM 1634 N N . ILE A 1 204 ? 0.822 -3.217 -19.188 1 93.69 204 ILE A N 1
ATOM 1635 C CA . ILE A 1 204 ? 1.333 -4.539 -19.516 1 93.69 204 ILE A CA 1
ATOM 1636 C C . ILE A 1 204 ? 1.452 -4.676 -21.031 1 93.69 204 ILE A C 1
ATOM 1638 O O . ILE A 1 204 ? 2.439 -5.219 -21.547 1 93.69 204 ILE A O 1
ATOM 1642 N N . GLU A 1 205 ? 0.48 -4.215 -21.719 1 91.38 205 GLU A N 1
ATOM 1643 C CA . GLU A 1 205 ? 0.502 -4.254 -23.172 1 91.38 205 GLU A CA 1
ATOM 1644 C C . GLU A 1 205 ? 1.584 -3.334 -23.734 1 91.38 205 GLU A C 1
ATOM 1646 O O . GLU A 1 205 ? 2.314 -3.715 -24.656 1 91.38 205 GLU A O 1
ATOM 1651 N N . TYR A 1 206 ? 1.688 -2.188 -23.219 1 86.94 206 TYR A N 1
ATOM 1652 C CA . TYR A 1 206 ? 2.646 -1.195 -23.688 1 86.94 206 TYR A CA 1
ATOM 1653 C C . TYR A 1 206 ? 4.074 -1.702 -23.547 1 86.94 206 TYR A C 1
ATOM 1655 O O . TYR A 1 206 ? 4.895 -1.538 -24.453 1 86.94 206 TYR A O 1
ATOM 1663 N N . TYR A 1 207 ? 4.355 -2.266 -22.469 1 89.38 207 TYR A N 1
ATOM 1664 C CA . TYR A 1 207 ? 5.711 -2.729 -22.188 1 89.38 207 TYR A CA 1
ATOM 1665 C C . TYR A 1 207 ? 5.906 -4.164 -22.672 1 89.38 207 TYR A C 1
ATOM 1667 O O . TYR A 1 207 ? 6.957 -4.762 -22.438 1 89.38 207 TYR A O 1
ATOM 1675 N N . ASN A 1 208 ? 4.895 -4.711 -23.25 1 91.62 208 ASN A N 1
ATOM 1676 C CA . ASN A 1 208 ? 4.934 -6.066 -23.781 1 91.62 208 ASN A CA 1
ATOM 1677 C C . ASN A 1 208 ? 5.383 -7.074 -22.734 1 91.62 208 ASN A C 1
ATOM 1679 O O . ASN A 1 208 ? 6.305 -7.859 -22.969 1 91.62 208 ASN A O 1
ATOM 1683 N N . ILE A 1 209 ? 4.836 -6.953 -21.562 1 93.94 209 ILE A N 1
ATOM 1684 C CA . ILE A 1 209 ? 5.129 -7.895 -20.484 1 93.94 209 ILE A CA 1
ATOM 1685 C C . ILE A 1 209 ? 4.355 -9.195 -20.719 1 93.94 209 ILE A C 1
ATOM 1687 O O . ILE A 1 209 ? 3.125 -9.195 -20.719 1 93.94 209 ILE A O 1
ATOM 1691 N N . PRO A 1 210 ? 5.047 -10.242 -20.875 1 94.5 210 PRO A N 1
ATOM 1692 C CA . PRO A 1 210 ? 4.348 -11.508 -21.094 1 94.5 210 PRO A CA 1
ATOM 1693 C C . PRO A 1 210 ? 3.695 -12.047 -19.828 1 94.5 210 PRO A C 1
ATOM 1695 O O . PRO A 1 210 ? 4.383 -12.586 -18.953 1 94.5 210 PRO A O 1
ATOM 1698 N N . VAL A 1 211 ? 2.459 -11.914 -19.672 1 96.5 211 VAL A N 1
ATOM 1699 C CA . VAL A 1 211 ? 1.716 -12.477 -18.547 1 96.5 211 VAL A CA 1
ATOM 1700 C C . VAL A 1 211 ? 0.859 -13.641 -19.031 1 96.5 211 VAL A C 1
ATOM 1702 O O . VAL A 1 211 ? 0.567 -13.758 -20.219 1 96.5 211 VAL A O 1
ATOM 1705 N N . TYR A 1 212 ? 0.616 -14.555 -18.141 1 97.31 212 TYR A N 1
ATOM 1706 C CA . TYR A 1 212 ? -0.33 -15.617 -18.469 1 97.31 212 TYR A CA 1
ATOM 1707 C C . TYR A 1 212 ? -1.734 -15.055 -18.656 1 97.31 212 TYR A C 1
ATOM 1709 O O . TYR A 1 212 ? -2.34 -14.547 -17.703 1 97.31 212 TYR A O 1
ATOM 1717 N N . ASN A 1 213 ? -2.242 -15.117 -19.859 1 94.81 213 ASN A N 1
ATOM 1718 C CA . ASN A 1 213 ? -3.496 -14.445 -20.188 1 94.81 213 ASN A CA 1
ATOM 1719 C C . ASN A 1 213 ? -4.586 -15.438 -20.562 1 94.81 213 ASN A C 1
ATOM 1721 O O . ASN A 1 213 ? -5.445 -15.141 -21.391 1 94.81 213 ASN A O 1
ATOM 1725 N N . PHE A 1 214 ? -4.426 -16.641 -20.141 1 94.94 214 PHE A N 1
ATOM 1726 C CA . PHE A 1 214 ? -5.438 -17.672 -20.359 1 94.94 214 PHE A CA 1
ATOM 1727 C C . PHE A 1 214 ? -5.703 -17.875 -21.844 1 94.94 214 PHE A C 1
ATOM 1729 O O . PHE A 1 214 ? -6.836 -17.703 -22.312 1 94.94 214 PHE A O 1
ATOM 1736 N N . PRO A 1 215 ? -4.73 -18.25 -22.484 1 91.75 215 PRO A N 1
ATOM 1737 C CA . PRO A 1 215 ? -4.828 -18.375 -23.938 1 91.75 215 PRO A CA 1
ATOM 1738 C C . PRO A 1 215 ? -5.773 -19.5 -24.375 1 91.75 215 PRO A C 1
ATOM 1740 O O . PRO A 1 215 ? -6 -20.438 -23.609 1 91.75 215 PRO A O 1
ATOM 1743 N N . TYR A 1 216 ? -6.41 -19.297 -25.531 1 90.12 216 TYR A N 1
ATOM 1744 C CA . TYR A 1 216 ? -7.254 -20.312 -26.141 1 90.12 216 TYR A CA 1
ATOM 1745 C C . TYR A 1 216 ? -7.078 -20.344 -27.641 1 90.12 216 TYR A C 1
ATOM 1747 O O . TYR A 1 216 ? -6.59 -19.375 -28.234 1 90.12 216 TYR A O 1
ATOM 1755 N N . ASP A 1 217 ? -7.344 -21.5 -28.188 1 89.69 217 ASP A N 1
ATOM 1756 C CA . ASP A 1 217 ? -7.32 -21.688 -29.641 1 89.69 217 ASP A CA 1
ATOM 1757 C C . ASP A 1 217 ? -8.734 -21.766 -30.203 1 89.69 217 ASP A C 1
ATOM 1759 O O . ASP A 1 217 ? -9.445 -22.75 -29.984 1 89.69 217 ASP A O 1
ATOM 1763 N N . PRO A 1 218 ? -9.117 -20.859 -30.984 1 89.5 218 PRO A N 1
ATOM 1764 C CA . PRO A 1 218 ? -10.484 -20.828 -31.516 1 89.5 218 PRO A CA 1
ATOM 1765 C C . PRO A 1 218 ? -10.789 -22.031 -32.406 1 89.5 218 PRO A C 1
ATOM 1767 O O . PRO A 1 218 ? -11.945 -22.422 -32.562 1 89.5 218 PRO A O 1
ATOM 1770 N N . GLU A 1 219 ? -9.797 -22.625 -33 1 90 219 GLU A N 1
ATOM 1771 C CA . GLU A 1 219 ? -10.016 -23.734 -33.938 1 90 219 GLU A CA 1
ATOM 1772 C C . GLU A 1 219 ? -10.055 -25.062 -33.188 1 90 219 GLU A C 1
ATOM 1774 O O . GLU A 1 219 ? -10.797 -25.969 -33.594 1 90 219 GLU A O 1
ATOM 1779 N N . GLU A 1 220 ? -9.328 -25.156 -32.156 1 88.19 220 GLU A N 1
ATOM 1780 C CA . GLU A 1 220 ? -9.156 -26.438 -31.469 1 88.19 220 GLU A CA 1
ATOM 1781 C C . GLU A 1 220 ? -10.047 -26.531 -30.234 1 88.19 220 GLU A C 1
ATOM 1783 O O . GLU A 1 220 ? -10.57 -27.594 -29.906 1 88.19 220 GLU A O 1
ATOM 1788 N N . ASP A 1 221 ? -10.289 -25.406 -29.609 1 89.81 221 ASP A N 1
ATOM 1789 C CA . ASP A 1 221 ? -11.008 -25.422 -28.344 1 89.81 221 ASP A CA 1
ATOM 1790 C C . ASP A 1 221 ? -12.516 -25.328 -28.562 1 89.81 221 ASP A C 1
ATOM 1792 O O . ASP A 1 221 ? -12.977 -24.734 -29.531 1 89.81 221 ASP A O 1
ATOM 1796 N N . ASP A 1 222 ? -13.266 -26.016 -27.672 1 93.31 222 ASP A N 1
ATOM 1797 C CA . ASP A 1 222 ? -14.727 -25.938 -27.75 1 93.31 222 ASP A CA 1
ATOM 1798 C C . ASP A 1 222 ? -15.219 -24.562 -27.312 1 93.31 222 ASP A C 1
ATOM 1800 O O . ASP A 1 222 ? -14.484 -23.812 -26.672 1 93.31 222 ASP A O 1
ATOM 1804 N N . GLU A 1 223 ? -16.422 -24.266 -27.562 1 93.12 223 GLU A N 1
ATOM 1805 C CA . GLU A 1 223 ? -17.016 -22.953 -27.312 1 93.12 223 GLU A CA 1
ATOM 1806 C C . GLU A 1 223 ? -17.031 -22.625 -25.828 1 93.12 223 GLU A C 1
ATOM 1808 O O . GLU A 1 223 ? -16.828 -21.484 -25.422 1 93.12 223 GLU A O 1
ATOM 1813 N N . GLU A 1 224 ? -17.25 -23.609 -25.047 1 93.12 224 GLU A N 1
ATOM 1814 C CA . GLU A 1 224 ? -17.312 -23.391 -23.609 1 93.12 224 GLU A CA 1
ATOM 1815 C C . GLU A 1 224 ? -15.938 -23.016 -23.047 1 93.12 224 GLU A C 1
ATOM 1817 O O . GLU A 1 224 ? -15.836 -22.125 -22.203 1 93.12 224 GLU A O 1
ATOM 1822 N N . THR A 1 225 ? -14.953 -23.688 -23.516 1 92.94 225 THR A N 1
ATOM 1823 C CA . THR A 1 225 ? -13.586 -23.406 -23.094 1 92.94 225 THR A CA 1
ATOM 1824 C C . THR A 1 225 ? -13.172 -22 -23.547 1 92.94 225 THR A C 1
ATOM 1826 O O . THR A 1 225 ? -12.539 -21.266 -22.781 1 92.94 225 THR A O 1
ATOM 1829 N N . ILE A 1 226 ? -13.547 -21.688 -24.672 1 93.88 226 ILE A N 1
ATOM 1830 C CA . ILE A 1 226 ? -13.227 -20.359 -25.203 1 93.88 226 ILE A CA 1
ATOM 1831 C C . ILE A 1 226 ? -13.922 -19.281 -24.375 1 93.88 226 ILE A C 1
ATOM 1833 O O . ILE A 1 226 ? -13.312 -18.281 -24 1 93.88 226 ILE A O 1
ATOM 1837 N N . ALA A 1 227 ? -15.172 -19.484 -24.078 1 94.19 227 ALA A N 1
ATOM 1838 C CA . ALA A 1 227 ? -15.938 -18.531 -23.266 1 94.19 227 ALA A CA 1
ATOM 1839 C C . ALA A 1 227 ? -15.336 -18.375 -21.875 1 94.19 227 ALA A C 1
ATOM 1841 O O . ALA A 1 227 ? -15.234 -17.266 -21.359 1 94.19 227 ALA A O 1
ATOM 1842 N N . ASP A 1 228 ? -14.945 -19.469 -21.312 1 94.06 228 ASP A N 1
ATOM 1843 C CA . ASP A 1 228 ? -14.359 -19.453 -19.984 1 94.06 228 ASP A CA 1
ATOM 1844 C C . ASP A 1 228 ? -13.031 -18.703 -19.969 1 94.06 228 ASP A C 1
ATOM 1846 O O . ASP A 1 228 ? -12.781 -17.891 -19.078 1 94.06 228 ASP A O 1
ATOM 1850 N N . ASN A 1 229 ? -12.234 -19.016 -20.938 1 95.25 229 ASN A N 1
ATOM 1851 C CA . 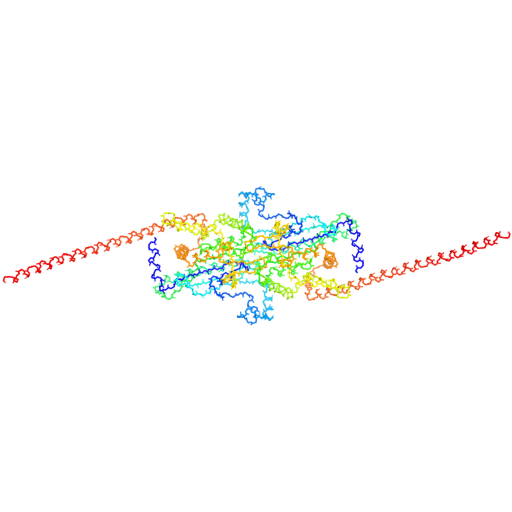ASN A 1 229 ? -10.93 -18.375 -21.016 1 95.25 229 ASN A CA 1
ATOM 1852 C C . ASN A 1 229 ? -11.055 -16.875 -21.328 1 95.25 229 ASN A C 1
ATOM 1854 O O . ASN A 1 229 ? -10.273 -16.062 -20.828 1 95.25 229 ASN A O 1
ATOM 1858 N N . ARG A 1 230 ? -12.016 -16.578 -22.094 1 94.69 230 ARG A N 1
ATOM 1859 C CA . ARG A 1 230 ? -12.281 -15.164 -22.391 1 94.69 230 ARG A CA 1
ATOM 1860 C C . ARG A 1 230 ? -12.719 -14.422 -21.125 1 94.69 230 ARG A C 1
ATOM 1862 O O . ARG A 1 230 ? -12.312 -13.281 -20.891 1 94.69 230 ARG A O 1
ATOM 1869 N N . GLU A 1 231 ? -13.508 -15.078 -20.406 1 95.81 231 GLU A N 1
ATOM 1870 C CA . GLU A 1 231 ? -13.961 -14.492 -19.141 1 95.81 231 GLU A CA 1
ATOM 1871 C C . GLU A 1 231 ? -12.797 -14.289 -18.172 1 95.81 231 GLU A C 1
ATOM 1873 O O . GLU A 1 231 ? -12.672 -13.242 -17.547 1 95.81 231 GLU A O 1
ATOM 1878 N N . LEU A 1 232 ? -12 -15.281 -18.062 1 96.88 232 LEU A N 1
ATOM 1879 C CA . LEU A 1 232 ? -10.836 -15.211 -17.172 1 96.88 232 LEU A CA 1
ATOM 1880 C C . LEU A 1 232 ? -9.883 -14.117 -17.625 1 96.88 232 LEU A C 1
ATOM 1882 O O . LEU A 1 232 ? -9.344 -13.375 -16.781 1 96.88 232 LEU A O 1
ATOM 1886 N N . ARG A 1 233 ? -9.703 -14.016 -18.875 1 95.75 233 ARG A N 1
ATOM 1887 C CA . ARG A 1 233 ? -8.859 -12.961 -19.438 1 95.75 233 ARG A CA 1
ATOM 1888 C C . ARG A 1 233 ? -9.414 -11.578 -19.109 1 95.75 233 ARG A C 1
ATOM 1890 O O . ARG A 1 233 ? -8.656 -10.648 -18.828 1 95.75 233 ARG A O 1
ATOM 1897 N N . GLY A 1 234 ? -10.711 -11.484 -19.109 1 96 234 GLY A N 1
ATOM 1898 C CA . GLY A 1 234 ? -11.367 -10.227 -18.781 1 96 234 GLY A CA 1
ATOM 1899 C C . GLY A 1 234 ? -11.242 -9.852 -17.328 1 96 234 GLY A C 1
ATOM 1900 O O . GLY A 1 234 ? -11.406 -8.68 -16.953 1 96 234 GLY A O 1
ATOM 1901 N N . LEU A 1 235 ? -10.867 -10.797 -16.516 1 97.25 235 LEU A N 1
ATOM 1902 C CA . LEU A 1 235 ? -10.766 -10.57 -15.078 1 97.25 235 LEU A CA 1
ATOM 1903 C C . LEU A 1 235 ? -9.359 -10.148 -14.688 1 97.25 235 LEU A C 1
ATOM 1905 O O . LEU A 1 235 ? -9.117 -9.711 -13.562 1 97.25 235 LEU A O 1
ATOM 1909 N N . LEU A 1 236 ? -8.414 -10.188 -15.688 1 97.31 236 LEU A N 1
ATOM 1910 C CA . LEU A 1 236 ? -7.039 -9.797 -15.398 1 97.31 236 LEU A CA 1
ATOM 1911 C C . LEU A 1 236 ? -6.91 -8.289 -15.281 1 97.31 236 LEU A C 1
ATOM 1913 O O . LEU A 1 236 ? -7.484 -7.547 -16.094 1 97.31 236 LEU A O 1
ATOM 1917 N N . PRO A 1 237 ? -6.094 -7.801 -14.344 1 98.25 237 PRO A N 1
ATOM 1918 C CA . PRO A 1 237 ? -5.578 -8.523 -13.172 1 98.25 237 PRO A CA 1
ATOM 1919 C C . PRO A 1 237 ? -6.672 -8.891 -12.18 1 98.25 237 PRO A C 1
ATOM 1921 O O . PRO A 1 237 ? -7.629 -8.133 -11.992 1 98.25 237 PRO A O 1
ATOM 1924 N N . PHE A 1 238 ? -6.559 -10.062 -11.586 1 98.69 238 PHE A N 1
ATOM 1925 C CA . PHE A 1 238 ? -7.574 -10.531 -10.648 1 98.69 238 PHE A CA 1
ATOM 1926 C C . PHE A 1 238 ? -7.598 -9.664 -9.398 1 98.69 238 PHE A C 1
ATOM 1928 O O . PHE A 1 238 ? -6.551 -9.383 -8.812 1 98.69 238 PHE A O 1
ATOM 1935 N N . ALA A 1 239 ? -8.734 -9.195 -9.047 1 98.38 239 ALA A N 1
ATOM 1936 C CA . ALA A 1 239 ? -8.93 -8.477 -7.785 1 98.38 239 ALA A CA 1
ATOM 1937 C C . ALA A 1 239 ? -9.242 -9.445 -6.645 1 98.38 239 ALA A C 1
ATOM 1939 O O . ALA A 1 239 ? -10.305 -10.078 -6.625 1 98.38 239 ALA A O 1
ATOM 1940 N N . ILE A 1 240 ? -8.359 -9.445 -5.652 1 97.44 240 ILE A N 1
ATOM 1941 C CA . ILE A 1 240 ? -8.461 -10.523 -4.676 1 97.44 240 ILE A CA 1
ATOM 1942 C C . ILE A 1 240 ? -8.672 -9.938 -3.281 1 97.44 240 ILE A C 1
ATOM 1944 O O . ILE A 1 240 ? -8.086 -8.906 -2.939 1 97.44 240 ILE A O 1
ATOM 1948 N N . VAL A 1 241 ? -9.562 -10.57 -2.564 1 96.62 241 VAL A N 1
ATOM 1949 C CA . VAL A 1 241 ? -9.766 -10.344 -1.138 1 96.62 241 VAL A CA 1
ATOM 1950 C C . VAL A 1 241 ? -9.609 -11.656 -0.376 1 96.62 241 VAL A C 1
ATOM 1952 O O . VAL A 1 241 ? -10.18 -12.672 -0.761 1 96.62 241 VAL A O 1
ATOM 1955 N N . GLY A 1 242 ? -8.734 -11.648 0.624 1 95.19 242 GLY A N 1
ATOM 1956 C CA . GLY A 1 242 ? -8.555 -12.82 1.463 1 95.19 242 GLY A CA 1
ATOM 1957 C C . GLY A 1 242 ? -9.172 -12.672 2.842 1 95.19 242 GLY A C 1
ATOM 1958 O O . GLY A 1 242 ? -9.344 -11.555 3.332 1 95.19 242 GLY A O 1
ATOM 1959 N N . ALA A 1 243 ? -9.562 -13.789 3.359 1 95.12 243 ALA A N 1
ATOM 1960 C CA . ALA A 1 243 ? -10.094 -13.797 4.719 1 95.12 243 ALA A CA 1
ATOM 1961 C C . ALA A 1 243 ? -9.867 -15.148 5.391 1 95.12 243 ALA A C 1
ATOM 1963 O O . ALA A 1 243 ? -10.094 -16.203 4.785 1 95.12 243 ALA A O 1
ATOM 1964 N N . GLU A 1 244 ? -9.445 -15.07 6.562 1 91.31 244 GLU A N 1
ATOM 1965 C CA . GLU A 1 244 ? -9.211 -16.297 7.312 1 91.31 244 GLU A CA 1
ATOM 1966 C C . GLU A 1 244 ? -10.32 -16.547 8.328 1 91.31 244 GLU A C 1
ATOM 1968 O O . GLU A 1 244 ? -10.375 -17.609 8.961 1 91.31 244 GLU A O 1
ATOM 1973 N N . GLU A 1 245 ? -11.25 -15.648 8.359 1 89.81 245 GLU A N 1
ATOM 1974 C CA . GLU A 1 245 ? -12.359 -15.758 9.305 1 89.81 245 GLU A CA 1
ATOM 1975 C C . GLU A 1 245 ? -13.648 -16.141 8.594 1 89.81 245 GLU A C 1
ATOM 1977 O O . GLU A 1 245 ? -13.891 -15.734 7.457 1 89.81 245 GLU A O 1
ATOM 1982 N N . GLU A 1 246 ? -14.414 -16.922 9.359 1 92.94 246 GLU A N 1
ATOM 1983 C CA . GLU A 1 246 ? -15.758 -17.25 8.898 1 92.94 246 GLU A CA 1
ATOM 1984 C C . GLU A 1 246 ? -16.812 -16.453 9.656 1 92.94 246 GLU A C 1
ATOM 1986 O O . GLU A 1 246 ? -16.781 -16.391 10.891 1 92.94 246 GLU A O 1
ATOM 1991 N N . ILE A 1 247 ? -17.641 -15.898 8.906 1 94.12 247 ILE A N 1
ATOM 1992 C CA . ILE A 1 247 ? -18.688 -15.055 9.477 1 94.12 247 ILE A CA 1
ATOM 1993 C C . ILE A 1 247 ? -20.062 -15.664 9.18 1 94.12 247 ILE A C 1
ATOM 1995 O O . ILE A 1 247 ? -20.328 -16.109 8.062 1 94.12 247 ILE A O 1
ATOM 1999 N N . MET A 1 248 ? -20.844 -15.688 10.227 1 93.25 248 MET A N 1
ATOM 2000 C CA . MET A 1 248 ? -22.203 -16.219 10.055 1 93.25 248 MET A CA 1
ATOM 2001 C C . MET A 1 248 ? -23.141 -15.156 9.492 1 93.25 248 MET A C 1
ATOM 2003 O O . MET A 1 248 ? -23.328 -14.102 10.094 1 93.25 248 MET A O 1
ATOM 2007 N N . ILE A 1 249 ? -23.641 -15.43 8.328 1 89.62 249 ILE A N 1
ATOM 2008 C CA . ILE A 1 249 ? -24.625 -14.562 7.691 1 89.62 249 ILE A CA 1
ATOM 2009 C C . ILE A 1 249 ? -25.859 -15.375 7.328 1 89.62 249 ILE A C 1
ATOM 2011 O O . ILE A 1 249 ? -25.781 -16.328 6.543 1 89.62 249 ILE A O 1
ATOM 2015 N N . GLY A 1 250 ? -27.062 -14.953 7.895 1 90 250 GLY A N 1
ATOM 2016 C CA . GLY A 1 250 ? -28.297 -15.672 7.602 1 90 250 GLY A CA 1
ATOM 2017 C C . GLY A 1 250 ? -28.188 -17.172 7.852 1 90 250 GLY A C 1
ATOM 2018 O O . GLY A 1 250 ? -28.672 -17.969 7.051 1 90 250 GLY A O 1
ATOM 2019 N N . GLY A 1 251 ? -27.391 -17.594 8.719 1 90 251 GLY A N 1
ATOM 2020 C CA . GLY A 1 251 ? -27.266 -19 9.086 1 90 251 GLY A CA 1
ATOM 2021 C C . GLY A 1 251 ? -26.188 -19.734 8.32 1 90 251 GLY A C 1
ATOM 2022 O O . GLY A 1 251 ? -25.953 -20.922 8.555 1 90 251 GLY A O 1
ATOM 2023 N N . GLU A 1 252 ? -25.641 -19.094 7.352 1 93 252 GLU A N 1
ATOM 2024 C CA . GLU A 1 252 ? -24.578 -19.719 6.578 1 93 252 GLU A CA 1
ATOM 2025 C C . GLU A 1 252 ? -23.219 -19.109 6.91 1 93 252 GLU A C 1
ATOM 2027 O O . GLU A 1 252 ? -23.109 -17.906 7.078 1 93 252 GLU A O 1
ATOM 2032 N N . ALA A 1 253 ? -22.25 -20.047 7.008 1 93.81 253 ALA A N 1
ATOM 2033 C CA . ALA A 1 253 ? -20.891 -19.594 7.262 1 93.81 253 ALA A CA 1
ATOM 2034 C C . ALA A 1 253 ? -20.219 -19.141 5.969 1 93.81 253 ALA A C 1
ATOM 2036 O O . ALA A 1 253 ? -20.156 -19.891 4.992 1 93.81 253 ALA A O 1
ATOM 2037 N N . VAL A 1 254 ? -19.766 -17.938 5.984 1 93.81 254 VAL A N 1
ATOM 2038 C CA . VAL A 1 254 ? -19.109 -17.391 4.805 1 93.81 254 VAL A CA 1
ATOM 2039 C C . VAL A 1 254 ? -17.734 -16.844 5.191 1 93.81 254 VAL A C 1
ATOM 2041 O O . VAL A 1 254 ? -17.578 -16.266 6.266 1 93.81 254 VAL A O 1
ATOM 2044 N N . ARG A 1 255 ? -16.812 -17.109 4.352 1 95.38 255 ARG A N 1
ATOM 2045 C CA . ARG A 1 255 ? -15.508 -16.484 4.559 1 95.38 255 ARG A CA 1
ATOM 2046 C C . ARG A 1 255 ? -15.531 -15.016 4.148 1 95.38 255 ARG A C 1
ATOM 2048 O O . ARG A 1 255 ? -15.914 -14.688 3.027 1 95.38 255 ARG A O 1
ATOM 2055 N N . GLY A 1 256 ? -15.203 -14.234 5.121 1 95.94 256 GLY A N 1
ATOM 2056 C CA . GLY A 1 256 ? -15.297 -12.82 4.793 1 95.94 256 GLY A CA 1
ATOM 2057 C C . GLY A 1 256 ? -14.594 -11.93 5.801 1 95.94 256 GLY A C 1
ATOM 2058 O O . GLY A 1 256 ? -13.992 -12.422 6.758 1 95.94 256 GLY A O 1
ATOM 2059 N N . ARG A 1 257 ? -14.508 -10.672 5.477 1 95.81 257 ARG A N 1
ATOM 2060 C CA . ARG A 1 257 ? -13.977 -9.617 6.328 1 95.81 257 ARG A CA 1
ATOM 2061 C C . ARG A 1 257 ? -15.086 -8.68 6.801 1 95.81 257 ARG A C 1
ATOM 2063 O O . ARG A 1 257 ? -15.93 -8.266 6.008 1 95.81 257 ARG A O 1
ATOM 2070 N N . ARG A 1 258 ? -15.07 -8.438 8.086 1 94.69 258 ARG A N 1
ATOM 2071 C CA . ARG A 1 258 ? -16.109 -7.59 8.672 1 94.69 258 ARG A CA 1
ATOM 2072 C C . ARG A 1 258 ? -15.602 -6.164 8.875 1 94.69 258 ARG A C 1
ATOM 2074 O O . ARG A 1 258 ? -14.578 -5.949 9.523 1 94.69 258 ARG A O 1
ATOM 2081 N N . TYR A 1 259 ? -16.281 -5.227 8.242 1 95 259 TYR A N 1
ATOM 2082 C CA . TYR A 1 259 ? -16.047 -3.797 8.422 1 95 259 TYR A CA 1
ATOM 2083 C C . TYR A 1 259 ? -17.234 -3.131 9.094 1 95 259 TYR A C 1
ATOM 2085 O O . TYR A 1 259 ? -18.344 -3.693 9.125 1 95 259 TYR A O 1
ATOM 2093 N N . PRO A 1 260 ? -17.062 -1.935 9.711 1 94.31 260 PRO A N 1
ATOM 2094 C CA . PRO A 1 260 ? -18.188 -1.226 10.312 1 94.31 260 PRO A CA 1
ATOM 2095 C C . PRO A 1 260 ? -19.312 -0.938 9.305 1 94.31 260 PRO A C 1
ATOM 2097 O O . PRO A 1 260 ? -20.484 -0.852 9.688 1 94.31 260 PRO A O 1
ATOM 2100 N N . TRP A 1 261 ? -19.016 -0.885 8.055 1 94.19 261 TRP A N 1
ATOM 2101 C CA . TRP A 1 261 ? -19.984 -0.49 7.043 1 94.19 261 TRP A CA 1
ATOM 2102 C C . TRP A 1 261 ? -20.5 -1.705 6.277 1 94.19 261 TRP A C 1
ATOM 2104 O O . TRP A 1 261 ? -21.344 -1.576 5.387 1 94.19 261 TRP A O 1
ATOM 2114 N N . GLY A 1 262 ? -19.938 -2.914 6.543 1 94.19 262 GLY A N 1
ATOM 2115 C CA . GLY A 1 262 ? -20.438 -4.094 5.855 1 94.19 262 GLY A CA 1
ATOM 2116 C C . GLY A 1 262 ? -19.469 -5.258 5.883 1 94.19 262 GLY A C 1
ATOM 2117 O O . GLY A 1 262 ? -18.422 -5.188 6.527 1 94.19 262 GLY A O 1
ATOM 2118 N N . ILE A 1 263 ? -19.906 -6.324 5.215 1 95.31 263 ILE A N 1
ATOM 2119 C CA . ILE A 1 263 ? -19.109 -7.551 5.207 1 95.31 263 ILE A CA 1
ATOM 2120 C C . ILE A 1 263 ? -18.719 -7.898 3.773 1 95.31 263 ILE A C 1
ATOM 2122 O O . ILE A 1 263 ? -19.578 -7.992 2.891 1 95.31 263 ILE A O 1
ATOM 2126 N N . VAL A 1 264 ? -17.406 -8.039 3.586 1 96.31 264 VAL A N 1
ATOM 2127 C CA . VAL A 1 264 ? -16.891 -8.492 2.297 1 96.31 264 VAL A CA 1
ATOM 2128 C C . VAL A 1 264 ? -16.859 -10.016 2.256 1 96.31 264 VAL A C 1
ATOM 2130 O O . VAL A 1 264 ? -16.328 -10.656 3.168 1 96.31 264 VAL A O 1
ATOM 2133 N N . GLU A 1 265 ? -17.422 -10.508 1.272 1 96.44 265 GLU A N 1
ATOM 2134 C CA . GLU A 1 265 ? -17.438 -11.953 1.095 1 96.44 265 GLU A CA 1
ATOM 2135 C C . GLU A 1 265 ? -16.406 -12.391 0.061 1 96.44 265 GLU A C 1
ATOM 2137 O O . GLU A 1 265 ? -16.469 -11.977 -1.1 1 96.44 265 GLU A O 1
ATOM 2142 N N . VAL A 1 266 ? -15.578 -13.305 0.423 1 96.75 266 VAL A N 1
ATOM 2143 C CA . VAL A 1 266 ? -14.453 -13.719 -0.405 1 96.75 266 VAL A CA 1
ATOM 2144 C C . VAL A 1 266 ? -14.961 -14.43 -1.653 1 96.75 266 VAL A C 1
ATOM 2146 O O . VAL A 1 266 ? -14.445 -14.219 -2.754 1 96.75 266 VAL A O 1
ATOM 2149 N N . ASP A 1 267 ? -16.016 -15.242 -1.458 1 95.06 267 ASP A N 1
ATOM 2150 C CA . ASP A 1 267 ? -16.469 -16.125 -2.533 1 95.06 267 ASP A CA 1
ATOM 2151 C C . ASP A 1 267 ? -17.578 -15.461 -3.348 1 95.06 267 ASP A C 1
ATOM 2153 O O . ASP A 1 267 ? -18.141 -16.078 -4.254 1 95.06 267 ASP A O 1
ATOM 2157 N N . ASN A 1 268 ? -17.906 -14.242 -3.057 1 95.5 268 ASN A N 1
ATOM 2158 C CA . ASN A 1 268 ? -18.875 -13.477 -3.828 1 95.5 268 ASN A CA 1
ATOM 2159 C C . ASN A 1 268 ? -18.234 -12.82 -5.047 1 95.5 268 ASN A C 1
ATOM 2161 O O . ASN A 1 268 ? -17.359 -11.961 -4.902 1 95.5 268 ASN A O 1
ATOM 2165 N N . PRO A 1 269 ? -18.656 -13.18 -6.25 1 95.44 269 PRO A N 1
ATOM 2166 C CA . PRO A 1 269 ? -18.047 -12.664 -7.473 1 95.44 269 PRO A CA 1
ATOM 2167 C C . PRO A 1 269 ? -18.188 -11.148 -7.613 1 95.44 269 PRO A C 1
ATOM 2169 O O . PRO A 1 269 ? -17.422 -10.516 -8.336 1 95.44 269 PRO A O 1
ATOM 2172 N N . ASP A 1 270 ? -19.109 -10.594 -6.891 1 95.75 270 ASP A N 1
ATOM 2173 C CA . ASP A 1 270 ? -19.266 -9.141 -6.938 1 95.75 270 ASP A CA 1
ATOM 2174 C C . ASP A 1 270 ? -18.25 -8.445 -6.027 1 95.75 270 ASP A C 1
ATOM 2176 O O . ASP A 1 270 ? -18.047 -7.234 -6.125 1 95.75 270 ASP A O 1
ATOM 2180 N N . HIS A 1 271 ? -17.641 -9.258 -5.141 1 96.31 271 HIS A N 1
ATOM 2181 C CA . HIS A 1 271 ? -16.719 -8.688 -4.156 1 96.31 271 HIS A CA 1
ATOM 2182 C C . HIS A 1 271 ? -15.266 -8.977 -4.516 1 96.31 271 HIS A C 1
ATOM 2184 O O . HIS A 1 271 ? -14.383 -8.172 -4.234 1 96.31 271 HIS A O 1
ATOM 2190 N N . SER A 1 272 ? -15.062 -10.125 -5.125 1 96.5 272 SER A N 1
ATOM 2191 C CA . SER A 1 272 ? -13.688 -10.586 -5.324 1 96.5 272 SER A CA 1
ATOM 2192 C C . SER A 1 272 ? -13.602 -11.602 -6.457 1 96.5 272 SER A C 1
ATOM 2194 O O . SER A 1 272 ? -14.578 -12.297 -6.746 1 96.5 272 SER A O 1
ATOM 2196 N N . ASP A 1 273 ? -12.469 -11.648 -7.094 1 98.12 273 ASP A N 1
ATOM 2197 C CA . ASP A 1 273 ? -12.211 -12.625 -8.148 1 98.12 273 ASP A CA 1
ATOM 2198 C C . ASP A 1 273 ? -11.562 -13.883 -7.574 1 98.12 273 ASP A C 1
ATOM 2200 O O . ASP A 1 273 ? -11.086 -14.734 -8.32 1 98.12 273 ASP A O 1
ATOM 2204 N N . PHE A 1 274 ? -11.57 -14.07 -6.309 1 98 274 PHE A N 1
ATOM 2205 C CA . PHE A 1 274 ? -10.859 -15.141 -5.629 1 98 274 PHE A CA 1
ATOM 2206 C C . PHE A 1 274 ? -11.344 -16.5 -6.121 1 98 274 PHE A C 1
ATOM 2208 O O . PHE A 1 274 ? -10.539 -17.375 -6.449 1 98 274 PHE A O 1
ATOM 2215 N N . GLY A 1 275 ? -12.641 -16.672 -6.16 1 96.56 275 GLY A N 1
ATOM 2216 C CA . GLY A 1 275 ? -13.203 -17.953 -6.559 1 96.56 275 GLY A CA 1
ATOM 2217 C C . GLY A 1 275 ? -12.797 -18.359 -7.961 1 96.56 275 GLY A C 1
ATOM 2218 O O . GLY A 1 275 ? -12.469 -19.531 -8.203 1 96.56 275 GLY A O 1
ATOM 2219 N N . ARG A 1 276 ? -12.805 -17.469 -8.82 1 97.38 276 ARG A N 1
ATOM 2220 C CA . ARG A 1 276 ? -12.453 -17.75 -10.211 1 97.38 276 ARG A CA 1
ATOM 2221 C C . ARG A 1 276 ? -10.969 -18.078 -10.344 1 97.38 276 ARG A C 1
ATOM 2223 O O . ARG A 1 276 ? -10.602 -19 -11.078 1 97.38 276 ARG A O 1
ATOM 2230 N N . LEU A 1 277 ? -10.148 -17.297 -9.672 1 97.81 277 LEU A N 1
ATOM 2231 C CA . LEU A 1 277 ? -8.711 -17.562 -9.711 1 97.81 277 LEU A CA 1
ATOM 2232 C C . LEU A 1 277 ? -8.398 -18.938 -9.102 1 97.81 277 LEU A C 1
ATOM 2234 O O . LEU A 1 277 ? -7.594 -19.688 -9.656 1 97.81 277 LEU A O 1
ATOM 2238 N N . ARG A 1 278 ? -9.016 -19.203 -8 1 96.88 278 ARG A N 1
ATOM 2239 C CA . ARG A 1 278 ? -8.805 -20.484 -7.336 1 96.88 278 ARG A CA 1
ATOM 2240 C C . ARG A 1 278 ? -9.18 -21.641 -8.25 1 96.88 278 ARG A C 1
ATOM 2242 O O . ARG A 1 278 ? -8.414 -22.609 -8.391 1 96.88 278 ARG A O 1
ATOM 2249 N N . SER A 1 279 ? -10.32 -21.562 -8.867 1 95.75 279 SER A N 1
ATOM 2250 C CA . SER A 1 279 ? -10.797 -22.609 -9.758 1 95.75 279 SER A CA 1
ATOM 2251 C C . SER A 1 279 ? -9.875 -22.781 -10.961 1 95.75 279 SER A C 1
ATOM 2253 O O . SER A 1 279 ? -9.648 -23.906 -11.43 1 95.75 279 SER A O 1
ATOM 2255 N N . ALA A 1 280 ? -9.328 -21.703 -11.414 1 96.69 280 ALA A N 1
ATOM 2256 C CA . ALA A 1 280 ? -8.422 -21.766 -12.555 1 96.69 280 ALA A CA 1
ATOM 2257 C C . ALA A 1 280 ? -7.098 -22.422 -12.172 1 96.69 280 ALA A C 1
ATOM 2259 O O . ALA A 1 280 ? -6.602 -23.297 -12.883 1 96.69 280 ALA A O 1
ATOM 2260 N N . LEU A 1 281 ? -6.547 -22.062 -11.047 1 97.19 281 LEU A N 1
ATOM 2261 C CA . LEU A 1 281 ? -5.234 -22.516 -10.609 1 97.19 281 LEU A CA 1
ATOM 2262 C C . LEU A 1 281 ? -5.285 -24 -10.219 1 97.19 281 LEU A C 1
ATOM 2264 O O . LEU A 1 281 ? -4.395 -24.766 -10.578 1 97.19 281 LEU A O 1
ATOM 2268 N N . LEU A 1 282 ? -6.367 -24.359 -9.531 1 95.88 282 LEU A N 1
ATOM 2269 C CA . LEU A 1 282 ? -6.418 -25.688 -8.945 1 95.88 282 LEU A CA 1
ATOM 2270 C C . LEU A 1 282 ? -7.238 -26.625 -9.82 1 95.88 282 LEU A C 1
ATOM 2272 O O . LEU A 1 282 ? -7.324 -27.828 -9.539 1 95.88 282 LEU A O 1
ATOM 2276 N N . GLY A 1 283 ? -7.746 -26.125 -10.883 1 93.69 283 GLY A N 1
ATOM 2277 C CA . GLY A 1 283 ? -8.625 -26.953 -11.695 1 93.69 283 GLY A CA 1
ATOM 2278 C C . GLY A 1 283 ? -8.398 -26.781 -13.188 1 93.69 283 GLY A C 1
ATOM 2279 O O . GLY A 1 283 ? -7.512 -27.422 -13.758 1 93.69 283 GLY A O 1
ATOM 2280 N N . SER A 1 284 ? -8.953 -25.812 -13.734 1 93.56 284 SER A N 1
ATOM 2281 C CA . SER A 1 284 ? -9.102 -25.734 -15.188 1 93.56 284 SER A CA 1
ATOM 2282 C C . SER A 1 284 ? -7.75 -25.516 -15.867 1 93.56 284 SER A C 1
ATOM 2284 O O . SER A 1 284 ? -7.539 -25.953 -17 1 93.56 284 SER A O 1
ATOM 2286 N N . HIS A 1 285 ? -6.855 -24.797 -15.195 1 95.69 285 HIS A N 1
ATOM 2287 C CA . HIS A 1 285 ? -5.648 -24.406 -15.914 1 95.69 285 HIS A CA 1
ATOM 2288 C C . HIS A 1 285 ? -4.402 -25.016 -15.273 1 95.69 285 HIS A C 1
ATOM 2290 O O . HIS A 1 285 ? -3.277 -24.672 -15.656 1 95.69 285 HIS A O 1
ATOM 2296 N N . LEU A 1 286 ? -4.598 -25.906 -14.367 1 95.69 286 LEU A N 1
ATOM 2297 C CA . LEU A 1 286 ? -3.482 -26.547 -13.68 1 95.69 286 LEU A CA 1
ATOM 2298 C C . LEU A 1 286 ? -2.561 -27.25 -14.68 1 95.69 286 LEU A C 1
ATOM 2300 O O . LEU A 1 286 ? -1.351 -27.016 -14.68 1 95.69 286 LEU A O 1
ATOM 2304 N N . THR A 1 287 ? -3.119 -28.047 -15.492 1 93.62 287 THR A N 1
ATOM 2305 C CA . THR A 1 287 ? -2.346 -28.812 -16.469 1 93.62 287 THR A CA 1
ATOM 2306 C C . THR A 1 287 ? -1.706 -27.875 -17.5 1 93.62 287 THR A C 1
ATOM 2308 O O . THR A 1 287 ? -0.567 -28.094 -17.922 1 93.62 287 THR A O 1
ATOM 2311 N N . ASP A 1 288 ? -2.451 -26.891 -17.859 1 94.38 288 ASP A N 1
ATOM 2312 C CA . ASP A 1 288 ? -1.942 -25.922 -18.828 1 94.38 288 ASP A CA 1
ATOM 2313 C C . ASP A 1 288 ? -0.697 -25.219 -18.297 1 94.38 288 ASP A C 1
ATOM 2315 O O . ASP A 1 288 ? 0.287 -25.047 -19.031 1 94.38 288 ASP A O 1
ATOM 2319 N N . LEU A 1 289 ? -0.743 -24.812 -17.109 1 97.12 289 LEU A N 1
ATOM 2320 C CA . LEU A 1 289 ? 0.38 -24.141 -16.484 1 97.12 289 LEU A CA 1
ATOM 2321 C C . LEU A 1 289 ? 1.609 -25.031 -16.438 1 97.12 289 LEU A C 1
ATOM 2323 O O . LEU A 1 289 ? 2.723 -24.594 -16.719 1 97.12 289 LEU A O 1
ATOM 2327 N N . LYS A 1 290 ? 1.423 -26.234 -16.156 1 96.25 290 LYS A N 1
ATOM 2328 C CA . LYS A 1 290 ? 2.518 -27.188 -16.109 1 96.25 290 LYS A CA 1
ATOM 2329 C C . LYS A 1 290 ? 3.113 -27.438 -17.484 1 96.25 290 LYS A C 1
ATOM 2331 O O . LYS A 1 290 ? 4.336 -27.5 -17.641 1 96.25 290 LYS A O 1
ATOM 2336 N N . GLU A 1 291 ? 2.25 -27.562 -18.422 1 95.31 291 GLU A N 1
ATOM 2337 C CA . GLU A 1 291 ? 2.697 -27.828 -19.797 1 95.31 291 GLU A CA 1
ATOM 2338 C C . GLU A 1 291 ? 3.486 -26.656 -20.359 1 95.31 291 GLU A C 1
ATOM 2340 O O . GLU A 1 291 ? 4.523 -26.844 -21 1 95.31 291 GLU A O 1
ATOM 2345 N N . ILE A 1 292 ? 3.002 -25.516 -20.078 1 95.94 292 ILE A N 1
ATOM 2346 C CA . ILE A 1 292 ? 3.695 -24.328 -20.562 1 95.94 292 ILE A CA 1
ATOM 2347 C C . ILE A 1 292 ? 5.066 -24.219 -19.891 1 95.94 292 ILE A C 1
ATOM 2349 O O . ILE A 1 292 ? 6.059 -23.875 -20.547 1 95.94 292 ILE A O 1
ATOM 2353 N N . THR A 1 293 ? 5.113 -24.469 -18.609 1 97.5 293 THR A N 1
ATOM 2354 C CA . THR A 1 293 ? 6.375 -24.438 -17.875 1 97.5 293 THR A CA 1
ATOM 2355 C C . THR A 1 293 ? 7.379 -25.406 -18.484 1 97.5 293 THR A C 1
ATOM 2357 O O . THR A 1 293 ? 8.547 -25.062 -18.672 1 97.5 293 THR A O 1
ATOM 2360 N N . HIS A 1 294 ? 6.926 -26.547 -18.859 1 95.62 294 HIS A N 1
ATOM 2361 C CA . HIS A 1 294 ? 7.82 -27.578 -19.375 1 95.62 294 HIS A CA 1
ATOM 2362 C C . HIS A 1 294 ? 8.172 -27.312 -20.844 1 95.62 294 HIS A C 1
ATOM 2364 O O . HIS A 1 294 ? 9.352 -27.266 -21.203 1 95.62 294 HIS A O 1
ATOM 2370 N N . ASP A 1 295 ? 7.195 -27.156 -21.625 1 95.06 295 ASP A N 1
ATOM 2371 C CA . ASP A 1 295 ? 7.367 -27.172 -23.078 1 95.06 295 ASP A CA 1
ATOM 2372 C C . ASP A 1 295 ? 7.938 -25.844 -23.562 1 95.06 295 ASP A C 1
ATOM 2374 O O . ASP A 1 295 ? 8.617 -25.797 -24.594 1 95.06 295 ASP A O 1
ATOM 2378 N N . PHE A 1 296 ? 7.75 -24.812 -22.797 1 94.44 296 PHE A N 1
ATOM 2379 C CA . PHE A 1 296 ? 8.156 -23.516 -23.328 1 94.44 296 PHE A CA 1
ATOM 2380 C C . PHE A 1 296 ? 9.211 -22.875 -22.422 1 94.44 296 PHE A C 1
ATOM 2382 O O . PHE A 1 296 ? 10.336 -22.625 -22.859 1 94.44 296 PHE A O 1
ATOM 2389 N N . LEU A 1 297 ? 8.875 -22.688 -21.25 1 96.5 297 LEU A N 1
ATOM 2390 C CA . LEU A 1 297 ? 9.75 -21.922 -20.359 1 96.5 297 LEU A CA 1
ATOM 2391 C C . LEU A 1 297 ? 11.031 -22.703 -20.078 1 96.5 297 LEU A C 1
ATOM 2393 O O . LEU A 1 297 ? 12.133 -22.203 -20.297 1 96.5 297 LEU A O 1
ATOM 2397 N N . TYR A 1 298 ? 10.875 -23.922 -19.688 1 96.69 298 TYR A N 1
ATOM 2398 C CA . TYR A 1 298 ? 12.039 -24.766 -19.391 1 96.69 298 TYR A CA 1
ATOM 2399 C C . TYR A 1 298 ? 12.844 -25.031 -20.656 1 96.69 298 TYR A C 1
ATOM 2401 O O . TYR A 1 298 ? 14.078 -24.938 -20.641 1 96.69 298 TYR A O 1
ATOM 2409 N N . GLU A 1 299 ? 12.172 -25.359 -21.719 1 95.31 299 GLU A N 1
ATOM 2410 C CA . GLU A 1 299 ? 12.867 -25.672 -22.969 1 95.31 299 GLU A CA 1
ATOM 2411 C C . GLU A 1 299 ? 13.664 -24.484 -23.469 1 95.31 299 GLU A C 1
ATOM 2413 O O . GLU A 1 299 ? 14.773 -24.641 -23.984 1 95.31 299 GLU A O 1
ATOM 2418 N N . ASN A 1 300 ? 13.102 -23.359 -23.328 1 93.81 300 ASN A N 1
ATOM 2419 C CA . ASN A 1 300 ? 13.828 -22.156 -23.703 1 93.81 300 ASN A CA 1
ATOM 2420 C C . ASN A 1 300 ? 15.07 -21.953 -22.828 1 93.81 300 ASN A C 1
ATOM 2422 O O . ASN A 1 300 ? 16.141 -21.609 -23.328 1 93.81 300 ASN A O 1
ATOM 2426 N N . TYR A 1 301 ? 14.875 -22.188 -21.578 1 95.56 301 TYR A N 1
ATOM 2427 C CA . TYR A 1 301 ? 16 -22.062 -20.656 1 95.56 301 TYR A CA 1
ATOM 2428 C C . TYR A 1 301 ? 17.094 -23.078 -20.969 1 95.56 301 TYR A C 1
ATOM 2430 O O . TYR A 1 301 ? 18.281 -22.75 -20.969 1 95.56 301 TYR A O 1
ATOM 2438 N N . ARG A 1 302 ? 16.656 -24.266 -21.188 1 93.81 302 ARG A N 1
ATOM 2439 C CA . ARG A 1 302 ? 17.562 -25.359 -21.516 1 93.81 302 ARG A CA 1
ATOM 2440 C C . ARG A 1 302 ? 18.375 -25.031 -22.766 1 93.81 302 ARG A C 1
ATOM 2442 O O . ARG A 1 302 ? 19.594 -25.203 -22.797 1 93.81 302 ARG A O 1
ATOM 2449 N N . THR A 1 303 ? 17.734 -24.531 -23.781 1 92.81 303 THR A N 1
ATOM 2450 C CA . THR A 1 303 ? 18.375 -24.172 -25.031 1 92.81 303 THR A CA 1
ATOM 2451 C C . THR A 1 303 ? 19.391 -23.047 -24.812 1 92.81 303 THR A C 1
ATOM 2453 O O . THR A 1 303 ? 20.5 -23.078 -25.359 1 92.81 303 THR A O 1
ATOM 2456 N N . GLU A 1 304 ? 19 -22.109 -24.016 1 92.06 304 GLU A N 1
ATOM 2457 C CA . GLU A 1 304 ? 19.891 -21 -23.703 1 92.06 304 GLU A CA 1
ATOM 2458 C C . GLU A 1 304 ? 21.141 -21.469 -22.953 1 92.06 304 GLU A C 1
ATOM 2460 O O . GLU A 1 304 ? 22.25 -21.016 -23.219 1 92.06 304 GLU A O 1
ATOM 2465 N N . LYS A 1 305 ? 20.953 -22.359 -22.062 1 89.69 305 LYS A N 1
ATOM 2466 C CA . LYS A 1 305 ? 22.031 -22.859 -21.203 1 89.69 305 LYS A CA 1
ATOM 2467 C C . LYS A 1 305 ? 23 -23.734 -21.984 1 89.69 305 LYS A C 1
ATOM 2469 O O . LYS A 1 305 ? 24.219 -23.641 -21.812 1 89.69 305 LYS A O 1
ATOM 2474 N N . LEU A 1 306 ? 22.516 -24.516 -22.812 1 87.44 306 LEU A N 1
ATOM 2475 C CA . LEU A 1 306 ? 23.328 -25.438 -23.578 1 87.44 306 LEU A CA 1
ATOM 2476 C C . LEU A 1 306 ? 24.062 -24.703 -24.703 1 87.44 306 LEU A C 1
ATOM 2478 O O . LEU A 1 306 ? 25.172 -25.109 -25.094 1 87.44 306 LEU A O 1
ATOM 2482 N N . SER A 1 307 ? 23.438 -23.688 -25.234 1 85.56 307 SER A N 1
ATOM 2483 C CA . SER A 1 307 ? 24.094 -22.875 -26.266 1 85.56 307 SER A CA 1
ATOM 2484 C C . SER A 1 307 ? 25.266 -22.094 -25.703 1 85.56 307 SER A C 1
ATOM 2486 O O . SER A 1 307 ? 26.281 -21.906 -26.375 1 85.56 307 SER A O 1
ATOM 2488 N N . ARG A 1 308 ? 25.141 -21.562 -24.5 1 75.25 308 ARG A N 1
ATOM 2489 C CA . ARG A 1 308 ? 26.203 -20.812 -23.844 1 75.25 308 ARG A CA 1
ATOM 2490 C C . ARG A 1 308 ? 27.391 -21.719 -23.5 1 75.25 308 ARG A C 1
ATOM 2492 O O . ARG A 1 308 ? 28.531 -21.281 -23.531 1 75.25 308 ARG A O 1
ATOM 2499 N N . SER A 1 309 ? 27.188 -22.891 -23 1 66.81 309 SER A N 1
ATOM 2500 C CA . SER A 1 309 ? 28.25 -23.828 -22.641 1 66.81 309 SER A CA 1
ATOM 2501 C C . SER A 1 309 ? 29.094 -24.188 -23.859 1 66.81 309 SER A C 1
ATOM 2503 O O . SER A 1 309 ? 30.297 -24.422 -23.75 1 66.81 309 SER A O 1
ATOM 2505 N N . VAL A 1 310 ? 28.531 -24.375 -25 1 57.47 310 VAL A N 1
ATOM 2506 C CA . VAL A 1 310 ? 29.312 -24.688 -26.188 1 57.47 310 VAL A CA 1
ATOM 2507 C C . VAL A 1 310 ? 30.109 -23.453 -26.641 1 57.47 310 VAL A C 1
ATOM 2509 O O . VAL A 1 310 ? 31.234 -23.562 -27.125 1 57.47 310 VAL A O 1
ATOM 2512 N N . GLY A 1 311 ? 29.562 -22.188 -26.75 1 49.97 311 GLY A N 1
ATOM 2513 C CA . GLY A 1 311 ? 30.297 -21.016 -27.219 1 49.97 311 GLY A CA 1
ATOM 2514 C C . GLY A 1 311 ? 31.141 -20.375 -26.141 1 49.97 311 GLY A C 1
ATOM 2515 O O . GLY A 1 311 ? 30.719 -20.25 -24.984 1 49.97 311 GLY A O 1
ATOM 2516 N N . GLY A 1 312 ? 32.562 -20.297 -26.094 1 43.59 312 GLY A N 1
ATOM 2517 C CA . GLY A 1 312 ? 33.5 -19.5 -25.297 1 43.59 312 GLY A CA 1
ATOM 2518 C C . GLY A 1 312 ? 32.938 -18.141 -24.906 1 43.59 312 GLY A C 1
ATOM 2519 O O . GLY A 1 312 ? 31.781 -17.828 -25.219 1 43.59 312 GLY A O 1
ATOM 2520 N N . ASP A 1 313 ? 33.938 -16.891 -24.875 1 40.06 313 ASP A N 1
ATOM 2521 C CA . ASP A 1 313 ? 33.875 -15.508 -24.391 1 40.06 313 ASP A CA 1
ATOM 2522 C C . ASP A 1 313 ? 32.656 -14.789 -24.953 1 40.06 313 ASP A C 1
ATOM 2524 O O . ASP A 1 313 ? 32.344 -13.664 -24.562 1 40.06 313 ASP A O 1
ATOM 2528 N N . ALA A 1 314 ? 32.406 -14.766 -26.359 1 34.09 314 ALA A N 1
ATOM 2529 C CA . ALA A 1 314 ? 31.844 -13.633 -27.094 1 34.09 314 ALA A CA 1
ATOM 2530 C C . ALA A 1 314 ? 30.312 -13.586 -26.953 1 34.09 314 ALA A C 1
ATOM 2532 O O . ALA A 1 314 ? 29.641 -12.922 -27.75 1 34.09 314 ALA A O 1
ATOM 2533 N N . ALA A 1 315 ? 29.641 -14.383 -26.484 1 33.19 315 ALA A N 1
ATOM 2534 C CA . ALA A 1 315 ? 28.203 -14.234 -26.688 1 33.19 315 ALA A CA 1
ATOM 2535 C C . ALA A 1 315 ? 27.688 -12.961 -26.031 1 33.19 315 ALA A C 1
ATOM 2537 O O . ALA A 1 315 ? 27.703 -12.836 -24.797 1 33.19 315 ALA A O 1
ATOM 2538 N N . ALA A 1 316 ? 27.828 -11.75 -26.703 1 32.72 316 ALA A N 1
ATOM 2539 C CA . ALA A 1 316 ? 26.984 -10.57 -26.516 1 32.72 316 ALA A CA 1
ATOM 2540 C C . ALA A 1 316 ? 25.531 -10.961 -26.266 1 32.72 316 ALA A C 1
ATOM 2542 O O . ALA A 1 316 ? 25.078 -12 -26.75 1 32.72 316 ALA A O 1
ATOM 2543 N N . ASP A 1 317 ? 24.734 -10.258 -25.359 1 35.16 317 ASP A N 1
ATOM 2544 C CA . ASP A 1 317 ? 23.344 -10.148 -24.906 1 35.16 317 ASP A CA 1
ATOM 2545 C C . ASP A 1 317 ? 22.375 -10.188 -26.078 1 35.16 317 ASP A C 1
ATOM 2547 O O . ASP A 1 317 ? 22.109 -9.156 -26.703 1 35.16 317 ASP A O 1
ATOM 2551 N N . THR A 1 318 ? 22.406 -11.078 -27.062 1 34.12 318 THR A N 1
ATOM 2552 C CA . THR A 1 318 ? 21.297 -11.031 -28 1 34.12 318 THR A CA 1
ATOM 2553 C C . THR A 1 318 ? 19.953 -11.016 -27.281 1 34.12 318 THR A C 1
ATOM 2555 O O . THR A 1 318 ? 19.5 -12.055 -26.781 1 34.12 318 THR A O 1
ATOM 2558 N N . ALA A 1 319 ? 19.594 -9.953 -26.578 1 34.56 319 ALA A N 1
ATOM 2559 C CA . ALA A 1 319 ? 18.266 -9.586 -26.094 1 34.56 319 ALA A CA 1
ATOM 2560 C C . ALA A 1 319 ? 17.188 -9.961 -27.109 1 34.56 319 ALA A C 1
ATOM 2562 O O . ALA A 1 319 ? 17.156 -9.438 -28.219 1 34.56 319 ALA A O 1
ATOM 2563 N N . LEU A 1 320 ? 16.719 -11.148 -27.344 1 35.72 320 LEU A N 1
ATOM 2564 C CA . LEU A 1 320 ? 15.508 -11.477 -28.094 1 35.72 320 LEU A CA 1
ATOM 2565 C C . LEU A 1 320 ? 14.422 -10.422 -27.859 1 35.72 320 LEU A C 1
ATOM 2567 O O . LEU A 1 320 ? 14.211 -9.984 -26.734 1 35.72 320 LEU A O 1
ATOM 2571 N N . LEU A 1 321 ? 14.086 -9.547 -28.859 1 38.38 321 LEU A N 1
ATOM 2572 C CA . LEU A 1 321 ? 13.078 -8.492 -28.859 1 38.38 321 LEU A CA 1
ATOM 2573 C C . LEU A 1 321 ? 11.727 -9.039 -28.406 1 38.38 321 LEU A C 1
ATOM 2575 O O . LEU A 1 321 ? 11.367 -10.172 -28.719 1 38.38 321 LEU A O 1
ATOM 2579 N N . PRO A 1 322 ? 11.078 -8.406 -27.406 1 37.84 322 PRO A N 1
ATOM 2580 C CA . PRO A 1 322 ? 9.797 -8.719 -26.766 1 37.84 322 PRO A CA 1
ATOM 2581 C C . PRO A 1 322 ? 8.695 -9.047 -27.766 1 37.84 322 PRO A C 1
ATOM 2583 O O . PRO A 1 322 ? 7.812 -9.859 -27.484 1 37.84 322 PRO A O 1
ATOM 2586 N N . GLU A 1 323 ? 8.688 -8.414 -28.984 1 40.25 323 GLU A N 1
ATOM 2587 C CA . GLU A 1 323 ? 7.637 -8.648 -29.969 1 40.25 323 GLU A CA 1
ATOM 2588 C C . GLU A 1 323 ? 7.648 -10.102 -30.453 1 40.25 323 GLU A C 1
ATOM 2590 O O . GLU A 1 323 ? 6.598 -10.664 -30.766 1 40.25 323 GLU A O 1
ATOM 2595 N N . ASP A 1 324 ? 8.789 -10.68 -30.594 1 42.41 324 ASP A N 1
ATOM 2596 C CA . ASP A 1 324 ? 8.938 -12.016 -31.156 1 42.41 324 ASP A CA 1
ATOM 2597 C C . ASP A 1 324 ? 8.43 -13.078 -30.172 1 42.41 324 ASP A C 1
ATOM 2599 O O . ASP A 1 324 ? 8.016 -14.156 -30.594 1 42.41 324 ASP A O 1
ATOM 2603 N N . MET A 1 325 ? 8.398 -12.781 -28.922 1 38.47 325 MET A N 1
ATOM 2604 C CA . MET A 1 325 ? 7.98 -13.766 -27.938 1 38.47 325 MET A CA 1
ATOM 2605 C C . MET A 1 325 ? 6.465 -13.945 -27.938 1 38.47 325 MET A C 1
ATOM 2607 O O . MET A 1 325 ? 5.969 -15.07 -27.812 1 38.47 325 MET A O 1
ATOM 2611 N N . ALA A 1 326 ? 5.645 -12.867 -28.156 1 40.31 326 ALA A N 1
ATOM 2612 C CA . ALA A 1 326 ? 4.195 -12.969 -28.312 1 40.31 326 ALA A CA 1
ATOM 2613 C C . ALA A 1 326 ? 3.844 -13.766 -29.562 1 40.31 326 ALA A C 1
ATOM 2615 O O . ALA A 1 326 ? 2.969 -14.633 -29.531 1 40.31 326 ALA A O 1
ATOM 2616 N N . ASN A 1 327 ? 4.52 -13.414 -30.719 1 45.03 327 ASN A N 1
ATOM 2617 C CA . ASN A 1 327 ? 4.324 -14.117 -31.984 1 45.03 327 ASN A CA 1
ATOM 2618 C C . ASN A 1 327 ? 4.875 -15.539 -31.938 1 45.03 327 ASN A C 1
ATOM 2620 O O . ASN A 1 327 ? 4.359 -16.438 -32.594 1 45.03 327 ASN A O 1
ATOM 2624 N N . GLN A 1 328 ? 5.891 -15.734 -31.203 1 41.62 328 GLN A N 1
ATOM 2625 C CA . GLN A 1 328 ? 6.48 -17.062 -31.094 1 41.62 328 GLN A CA 1
ATOM 2626 C C . GLN A 1 328 ? 5.586 -18 -30.281 1 41.62 328 GLN A C 1
ATOM 2628 O O . GLN A 1 328 ? 5.48 -19.188 -30.594 1 41.62 328 GLN A O 1
ATOM 2633 N N . SER A 1 329 ? 4.812 -17.391 -29.359 1 39.94 329 SER A N 1
ATOM 2634 C CA . SER A 1 329 ? 3.852 -18.25 -28.672 1 39.94 329 SER A CA 1
ATOM 2635 C C . SER A 1 329 ? 2.771 -18.75 -29.609 1 39.94 329 SER A C 1
ATOM 2637 O O . SER A 1 329 ? 2.375 -19.922 -29.547 1 39.94 329 SER A O 1
ATOM 2639 N N . VAL A 1 330 ? 2.361 -17.891 -30.547 1 48.16 330 VAL A N 1
ATOM 2640 C CA . VAL A 1 330 ? 1.424 -18.312 -31.578 1 48.16 330 VAL A CA 1
ATOM 2641 C C . VAL A 1 330 ? 2.1 -19.328 -32.5 1 48.16 330 VAL A C 1
ATOM 2643 O O . VAL A 1 330 ? 1.516 -20.359 -32.844 1 48.16 330 VAL A O 1
ATOM 2646 N N . ARG A 1 331 ? 3.361 -19.062 -32.906 1 49.56 331 ARG A N 1
ATOM 2647 C CA . ARG A 1 331 ? 4.078 -19.969 -33.812 1 49.56 331 ARG A CA 1
ATOM 2648 C C . ARG A 1 331 ? 4.414 -21.281 -33.125 1 49.56 331 ARG A C 1
ATOM 2650 O O . ARG A 1 331 ? 4.297 -22.344 -33.719 1 49.56 331 ARG A O 1
ATOM 2657 N N . LEU A 1 332 ? 4.762 -21.172 -31.875 1 44.88 332 LEU A N 1
ATOM 2658 C CA . LEU A 1 332 ? 5.09 -22.375 -31.125 1 44.88 332 LEU A CA 1
ATOM 2659 C C . LEU A 1 332 ? 3.83 -23.188 -30.828 1 44.88 332 LEU A C 1
ATOM 2661 O O . LEU A 1 332 ? 3.838 -24.406 -30.922 1 44.88 332 LEU A O 1
ATOM 2665 N N . LYS A 1 333 ? 2.688 -22.438 -30.562 1 44.66 333 LYS A N 1
ATOM 2666 C CA . LYS A 1 333 ? 1.414 -23.141 -30.469 1 44.66 333 LYS A CA 1
ATOM 2667 C C . LYS A 1 333 ? 1.062 -23.812 -31.797 1 44.66 333 LYS A C 1
ATOM 2669 O O . LYS A 1 333 ? 0.58 -24.953 -31.812 1 44.66 333 LYS A O 1
ATOM 2674 N N . GLU A 1 334 ? 1.47 -23 -32.844 1 50.19 334 GLU A N 1
ATOM 2675 C CA . GLU A 1 334 ? 1.251 -23.578 -34.156 1 50.19 334 GLU A CA 1
ATOM 2676 C C . GLU A 1 334 ? 2.156 -24.781 -34.406 1 50.19 334 GLU A C 1
ATOM 2678 O O . GLU A 1 334 ? 1.712 -25.797 -34.938 1 50.19 334 GLU A O 1
ATOM 2683 N N . GLU A 1 335 ? 3.404 -24.625 -34 1 51.03 335 GLU A N 1
ATOM 2684 C CA . GLU A 1 335 ? 4.359 -25.719 -34.156 1 51.03 335 GLU A CA 1
ATOM 2685 C C . GLU A 1 335 ? 4.047 -26.875 -33.219 1 51.03 335 GLU A C 1
ATOM 2687 O O . GLU A 1 335 ? 4.137 -28.031 -33.625 1 51.03 335 GLU A O 1
ATOM 2692 N N . GLN A 1 336 ? 3.635 -26.531 -32.031 1 48.19 336 GLN A N 1
ATOM 2693 C CA . GLN A 1 336 ? 3.203 -27.562 -31.109 1 48.19 336 GLN A CA 1
ATOM 2694 C C . GLN A 1 336 ? 1.947 -28.281 -31.609 1 48.19 336 GLN A C 1
ATOM 2696 O O . GLN A 1 336 ? 1.852 -29.5 -31.547 1 48.19 336 GLN A O 1
ATOM 2701 N N . LEU A 1 337 ? 1.027 -27.406 -32.125 1 51.06 337 LEU A N 1
ATOM 2702 C CA . LEU A 1 337 ? -0.146 -28 -32.75 1 51.06 337 LEU A CA 1
ATOM 2703 C C . LEU A 1 337 ? 0.259 -28.891 -33.906 1 51.06 337 LEU A C 1
ATOM 2705 O O . LEU A 1 337 ? -0.296 -29.969 -34.094 1 51.06 337 LEU A O 1
ATOM 2709 N N . ARG A 1 338 ? 1.312 -28.422 -34.594 1 55.09 338 ARG A N 1
ATOM 2710 C CA . ARG A 1 338 ? 1.829 -29.203 -35.719 1 55.09 338 ARG A CA 1
ATOM 2711 C C . ARG A 1 338 ? 2.496 -30.484 -35.219 1 55.09 338 ARG A C 1
ATOM 2713 O O . ARG A 1 338 ? 2.293 -31.562 -35.781 1 55.09 338 ARG A O 1
ATOM 2720 N N . ARG A 1 339 ? 3.213 -30.328 -34.156 1 54.53 339 ARG A N 1
ATOM 2721 C CA . ARG A 1 339 ? 3.881 -31.5 -33.562 1 54.53 339 ARG A CA 1
ATOM 2722 C C . ARG A 1 339 ? 2.875 -32.469 -32.938 1 54.53 339 ARG A C 1
ATOM 2724 O O . ARG A 1 339 ? 2.982 -33.688 -33.094 1 54.53 339 ARG A O 1
ATOM 2731 N N . GLU A 1 340 ? 1.954 -31.844 -32.188 1 50.62 340 GLU A N 1
ATOM 2732 C CA . GLU A 1 340 ? 0.881 -32.656 -31.641 1 50.62 340 GLU A CA 1
ATOM 2733 C C . GLU A 1 340 ? 0.05 -33.312 -32.75 1 50.62 340 GLU A C 1
ATOM 2735 O O . GLU A 1 340 ? -0.337 -34.469 -32.656 1 50.62 340 GLU A O 1
ATOM 2740 N N . GLU A 1 341 ? -0.082 -32.5 -33.781 1 53.81 341 GLU A N 1
ATOM 2741 C CA . GLU A 1 341 ? -0.743 -33.062 -34.938 1 53.81 341 GLU A CA 1
ATOM 2742 C C . GLU A 1 341 ? 0.074 -34.188 -35.562 1 53.81 341 GLU A C 1
ATOM 2744 O O . GLU A 1 341 ? -0.482 -35.219 -35.969 1 53.81 341 GLU A O 1
ATOM 2749 N N . GLU A 1 342 ? 1.374 -33.969 -35.531 1 56.03 342 GLU A N 1
ATOM 2750 C CA . GLU A 1 342 ? 2.271 -35 -36.031 1 56.03 342 GLU A CA 1
ATOM 2751 C C . GLU A 1 342 ? 2.293 -36.219 -35.125 1 56.03 342 GLU A C 1
ATOM 2753 O O . GLU A 1 342 ? 2.266 -37.375 -35.594 1 56.03 342 GLU A O 1
ATOM 2758 N N . LYS A 1 343 ? 2.33 -35.875 -33.844 1 52.34 343 LYS A N 1
ATOM 2759 C CA . LYS A 1 343 ? 2.273 -36.969 -32.875 1 52.34 343 LYS A CA 1
ATOM 2760 C C . LYS A 1 343 ? 0.926 -37.688 -32.906 1 52.34 343 LYS A C 1
ATOM 2762 O O . LYS A 1 343 ? 0.87 -38.906 -32.875 1 52.34 343 LYS A O 1
ATOM 2767 N N . LEU A 1 344 ? -0.087 -36.875 -33.031 1 54.5 344 LEU A N 1
ATOM 2768 C CA . LEU A 1 344 ? -1.418 -37.438 -33.188 1 54.5 344 LEU A CA 1
ATOM 2769 C C . LEU A 1 344 ? -1.504 -38.25 -34.469 1 54.5 344 LEU A C 1
ATOM 2771 O O . LEU A 1 344 ? -2.1 -39.344 -34.5 1 54.5 344 LEU A O 1
ATOM 2775 N N . ARG A 1 345 ? -0.843 -37.781 -35.469 1 60.03 345 ARG A N 1
ATOM 2776 C CA . ARG A 1 345 ? -0.77 -38.469 -36.719 1 60.03 345 ARG A CA 1
ATOM 2777 C C . ARG A 1 345 ? 0.016 -39.781 -36.594 1 60.03 345 ARG A C 1
ATOM 2779 O O . ARG A 1 345 ? -0.371 -40.812 -37.156 1 60.03 345 ARG A O 1
ATOM 2786 N N . GLU A 1 346 ? 1.079 -39.625 -35.812 1 59.34 346 GLU A N 1
ATOM 2787 C CA . GLU A 1 346 ? 1.874 -40.844 -35.531 1 59.34 346 GLU A CA 1
ATOM 2788 C C . GLU A 1 346 ? 1.086 -41.844 -34.719 1 59.34 346 GLU A C 1
ATOM 2790 O O . GLU A 1 346 ? 1.132 -43.062 -35 1 59.34 346 GLU A O 1
ATOM 2795 N N . ILE A 1 347 ? 0.375 -41.312 -33.781 1 54.31 347 ILE A N 1
ATOM 2796 C CA . ILE A 1 347 ? -0.474 -42.188 -32.969 1 54.31 347 ILE A CA 1
ATOM 2797 C C . ILE A 1 347 ? -1.605 -42.75 -33.812 1 54.31 347 ILE A C 1
ATOM 2799 O O . ILE A 1 347 ? -1.923 -43.938 -33.719 1 54.31 347 ILE A O 1
ATOM 2803 N N . GLU A 1 348 ? -2.137 -41.906 -34.625 1 59.44 348 GLU A N 1
ATOM 2804 C CA . GLU A 1 348 ? -3.168 -42.344 -35.562 1 59.44 348 GLU A CA 1
ATOM 2805 C C . GLU A 1 348 ? -2.645 -43.438 -36.469 1 59.44 348 GLU A C 1
ATOM 2807 O O . GLU A 1 348 ? -3.32 -44.438 -36.688 1 59.44 348 GLU A O 1
ATOM 2812 N N . LEU A 1 349 ? -1.438 -43.219 -36.875 1 62.22 349 LEU A N 1
ATOM 2813 C CA . LEU A 1 349 ? -0.81 -44.188 -37.75 1 62.22 349 LEU A CA 1
ATOM 2814 C C . LEU A 1 349 ? -0.521 -45.5 -37 1 62.22 349 LEU A C 1
ATOM 2816 O O . LEU A 1 349 ? -0.73 -46.594 -37.5 1 62.22 349 LEU A O 1
ATOM 2820 N N . LYS A 1 350 ? -0.113 -45.281 -35.781 1 59.5 350 LYS A N 1
ATOM 2821 C CA . LYS A 1 350 ? 0.146 -46.438 -34.938 1 59.5 350 LYS A CA 1
ATOM 2822 C C . LYS A 1 350 ? -1.145 -47.188 -34.594 1 59.5 350 LYS A C 1
ATOM 2824 O O . LYS A 1 350 ? -1.184 -48.438 -34.656 1 59.5 350 LYS A O 1
ATOM 2829 N N . VAL A 1 351 ? -2.182 -46.438 -34.344 1 62.16 351 VAL A N 1
ATOM 2830 C CA . VAL A 1 351 ? -3.494 -47 -34.062 1 62.16 351 VAL A CA 1
ATOM 2831 C C . VAL A 1 351 ? -4.039 -47.688 -35.312 1 62.16 351 VAL A C 1
ATOM 2833 O O . VAL A 1 351 ? -4.582 -48.812 -35.219 1 62.16 351 VAL A O 1
ATOM 2836 N N . GLN A 1 352 ? -3.828 -47.062 -36.375 1 63.28 352 GLN A N 1
ATOM 2837 C CA . GLN A 1 352 ? -4.242 -47.656 -37.656 1 63.28 352 GLN A CA 1
ATOM 2838 C C . GLN A 1 352 ? -3.5 -48.938 -37.938 1 63.28 352 GLN A C 1
ATOM 2840 O O . GLN A 1 352 ? -4.098 -49.938 -38.375 1 63.28 352 GLN A O 1
ATOM 2845 N N . ARG A 1 353 ? -2.254 -48.969 -37.594 1 65.56 353 ARG A N 1
ATOM 2846 C CA . ARG A 1 353 ? -1.435 -50.156 -37.781 1 65.56 353 ARG A CA 1
ATOM 2847 C C . ARG A 1 353 ? -1.888 -51.25 -36.812 1 65.56 353 ARG A C 1
ATOM 2849 O O . ARG A 1 353 ? -1.981 -52.438 -37.219 1 65.56 353 ARG A O 1
ATOM 2856 N N . GLU A 1 354 ? -2.152 -50.781 -35.625 1 62.28 354 GLU A N 1
ATOM 2857 C CA . GLU A 1 354 ? -2.627 -51.75 -34.625 1 62.28 354 GLU A CA 1
ATOM 2858 C C . GLU A 1 354 ? -3.982 -52.312 -35.031 1 62.28 354 GLU A C 1
ATOM 2860 O O . GLU A 1 354 ? -4.223 -53.531 -34.875 1 62.28 354 GLU A O 1
ATOM 2865 N N . ILE A 1 355 ? -4.801 -51.469 -35.562 1 60.81 355 ILE A N 1
ATOM 2866 C CA . ILE A 1 355 ? -6.109 -51.906 -36.062 1 60.81 355 ILE A CA 1
ATOM 2867 C C . ILE A 1 355 ? -5.934 -52.844 -37.25 1 60.81 355 ILE A C 1
ATOM 2869 O O . ILE A 1 355 ? -6.625 -53.875 -37.312 1 60.81 355 ILE A O 1
ATOM 2873 N N . GLN A 1 356 ? -4.977 -52.562 -38.031 1 67.81 356 GLN A N 1
ATOM 2874 C CA . GLN A 1 356 ? -4.699 -53.438 -39.188 1 67.81 356 GLN A CA 1
ATOM 2875 C C . GLN A 1 356 ? -4.164 -54.781 -38.75 1 67.81 356 GLN A C 1
ATOM 2877 O O . GLN A 1 356 ? -4.559 -55.812 -39.281 1 67.81 356 GLN A O 1
ATOM 2882 N N . ILE A 1 357 ? -3.361 -54.75 -37.719 1 65.81 357 ILE A N 1
ATOM 2883 C CA . ILE A 1 357 ? -2.805 -55.969 -37.188 1 65.81 357 ILE A CA 1
ATOM 2884 C C . ILE A 1 357 ? -3.914 -56.781 -36.531 1 65.81 357 ILE A C 1
ATOM 2886 O O . ILE A 1 357 ? -4.012 -58 -36.75 1 65.81 357 ILE A O 1
ATOM 2890 N N . LYS A 1 358 ? -4.758 -56.125 -35.781 1 62.5 358 LYS A N 1
ATOM 2891 C CA . LYS A 1 358 ? -5.859 -56.781 -35.125 1 62.5 358 LYS A CA 1
ATOM 2892 C C . LYS A 1 358 ? -6.867 -57.344 -36.125 1 62.5 358 LYS A C 1
ATOM 2894 O O . LYS A 1 358 ? -7.402 -58.438 -35.969 1 62.5 358 LYS A O 1
ATOM 2899 N N . ARG A 1 359 ? -7.105 -56.625 -37.156 1 64.81 359 ARG A N 1
ATOM 2900 C CA . ARG A 1 359 ? -7.977 -57.062 -38.25 1 64.81 359 ARG A CA 1
ATOM 2901 C C . ARG A 1 359 ? -7.398 -58.312 -38.938 1 64.81 359 ARG A C 1
ATOM 2903 O O . ARG A 1 359 ? -8.133 -59.25 -39.25 1 64.81 359 ARG A O 1
ATOM 2910 N N . GLN A 1 360 ? -6.148 -58.281 -39.094 1 71.81 360 GLN A N 1
ATOM 2911 C CA . GLN A 1 360 ? -5.473 -59.438 -39.688 1 71.81 360 GLN A CA 1
ATOM 2912 C C . GLN A 1 360 ? -5.523 -60.656 -38.781 1 71.81 360 GLN A C 1
ATOM 2914 O O . GLN A 1 360 ? -5.75 -61.781 -39.25 1 71.81 360 GLN A O 1
ATOM 2919 N N . GLU A 1 361 ? -5.367 -60.375 -37.562 1 66.38 361 GLU A N 1
ATOM 2920 C CA . GLU A 1 361 ? -5.469 -61.469 -36.562 1 66.38 361 GLU A CA 1
ATOM 2921 C C . GLU A 1 361 ? -6.883 -62.031 -36.531 1 66.38 361 GLU A C 1
ATOM 2923 O O . GLU A 1 361 ? -7.059 -63.25 -36.438 1 66.38 361 GLU A O 1
ATOM 2928 N N . LEU A 1 362 ? -7.836 -61.125 -36.562 1 65.12 362 LEU A N 1
ATOM 2929 C CA . LEU A 1 362 ? -9.234 -61.531 -36.594 1 65.12 362 LEU A CA 1
ATOM 2930 C C . LEU A 1 362 ? -9.555 -62.344 -37.844 1 65.12 362 LEU A C 1
ATOM 2932 O O . LEU A 1 362 ? -10.258 -63.344 -37.781 1 65.12 362 LEU A O 1
ATOM 2936 N N . LEU A 1 363 ? -9.031 -61.938 -38.906 1 71.19 363 LEU A N 1
ATOM 2937 C CA . LEU A 1 363 ? -9.211 -62.625 -40.188 1 71.19 363 LEU A CA 1
ATOM 2938 C C . LEU A 1 363 ? -8.547 -64 -40.156 1 71.19 363 LEU A C 1
ATOM 2940 O O . LEU A 1 363 ? -9.109 -65 -40.625 1 71.19 363 LEU A O 1
ATOM 2944 N N . ALA A 1 364 ? -7.441 -64.062 -39.531 1 69.19 364 ALA A N 1
ATOM 2945 C CA . ALA A 1 364 ? -6.727 -65.375 -39.375 1 69.19 364 ALA A CA 1
ATOM 2946 C C . ALA A 1 364 ? -7.5 -66.312 -38.469 1 69.19 364 ALA A C 1
ATOM 2948 O O . ALA A 1 364 ? -7.598 -67.5 -38.75 1 69.19 364 ALA A O 1
ATOM 2949 N N . LYS A 1 365 ? -8.023 -65.75 -37.438 1 62.34 365 LYS A N 1
ATOM 2950 C CA . LYS A 1 365 ? -8.836 -66.562 -36.531 1 62.34 365 LYS A CA 1
ATOM 2951 C C . LYS A 1 365 ? -10.109 -67.062 -37.219 1 62.34 365 LYS A C 1
ATOM 2953 O O . LYS A 1 365 ? -10.531 -68.188 -37 1 62.34 365 LYS A O 1
ATOM 2958 N N . GLU A 1 366 ? -10.68 -66.188 -37.969 1 66.69 366 GLU A N 1
ATOM 2959 C CA . GLU A 1 366 ? -11.859 -66.562 -38.75 1 66.69 366 GLU A CA 1
ATOM 2960 C C . GLU A 1 366 ? -11.539 -67.688 -39.75 1 66.69 366 GLU A C 1
ATOM 2962 O O . GLU A 1 366 ? -12.328 -68.562 -39.906 1 66.69 366 GLU A O 1
ATOM 2967 N N . ASP A 1 367 ? -10.414 -67.5 -40.312 1 71.06 367 ASP A N 1
ATOM 2968 C CA . ASP A 1 367 ? -9.969 -68.562 -41.281 1 71.06 367 ASP A CA 1
ATOM 2969 C C . ASP A 1 367 ? -9.703 -69.875 -40.562 1 71.06 367 ASP A C 1
ATOM 2971 O O . ASP A 1 367 ? -10.062 -70.938 -41.062 1 71.06 367 ASP A O 1
ATOM 2975 N N . SER A 1 368 ? -9.164 -69.75 -39.438 1 66.81 368 SER A N 1
ATOM 2976 C CA . SER A 1 368 ? -8.898 -70.938 -38.625 1 66.81 368 SER A CA 1
ATOM 2977 C C . SER A 1 368 ? -10.203 -71.625 -38.188 1 66.81 368 SER A C 1
ATOM 2979 O O . SER A 1 368 ? -10.312 -72.812 -38.188 1 66.81 368 SER A O 1
ATOM 2981 N N . LEU A 1 369 ? -11.164 -70.75 -37.812 1 67.38 369 LEU A N 1
ATOM 2982 C CA . LEU A 1 369 ? -12.484 -71.25 -37.406 1 67.38 369 LEU A CA 1
ATOM 2983 C C . LEU A 1 369 ? -13.195 -71.938 -38.562 1 67.38 369 LEU A C 1
ATOM 2985 O O . LEU A 1 369 ? -13.844 -73 -38.375 1 67.38 369 LEU A O 1
ATOM 2989 N N . LYS A 1 370 ? -13.055 -71.438 -39.719 1 71.5 370 LYS A N 1
ATOM 2990 C CA . LYS A 1 370 ? -13.648 -72.062 -40.906 1 71.5 370 LYS A CA 1
ATOM 2991 C C . LYS A 1 370 ? -13.031 -73.438 -41.188 1 71.5 370 LYS A C 1
ATOM 2993 O O . LYS A 1 370 ? -13.742 -74.375 -41.562 1 71.5 370 LYS A O 1
ATOM 2998 N N . VAL A 1 371 ? -11.789 -73.438 -41.031 1 73.06 371 VAL A N 1
ATOM 2999 C CA . VAL A 1 371 ? -11.086 -74.688 -41.25 1 73.06 371 VAL A CA 1
ATOM 3000 C C . VAL A 1 371 ? -11.547 -75.75 -40.219 1 73.06 371 VAL A C 1
ATOM 3002 O O . VAL A 1 371 ? -11.805 -76.875 -40.562 1 73.06 371 VAL A O 1
ATOM 3005 N N . LEU A 1 372 ? -11.688 -75.312 -38.969 1 64.38 372 LEU A N 1
ATOM 3006 C CA . LEU A 1 372 ? -12.141 -76.188 -37.875 1 64.38 372 LEU A CA 1
ATOM 3007 C C . LEU A 1 372 ? -13.586 -76.625 -38.125 1 64.38 372 LEU A C 1
ATOM 3009 O O . LEU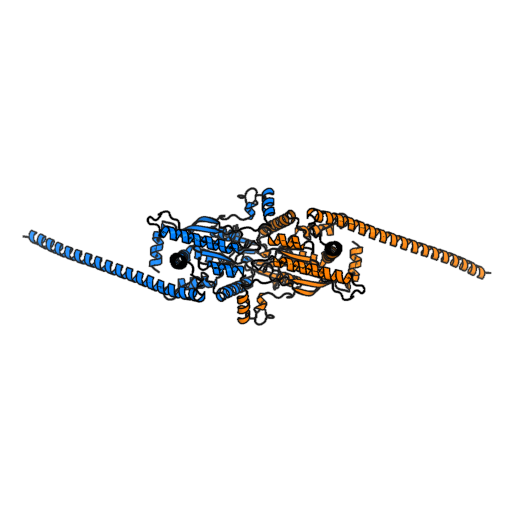 A 1 372 ? -13.93 -77.812 -37.906 1 64.38 372 LEU A O 1
ATOM 3013 N N . GLU A 1 373 ? -14.398 -75.75 -38.531 1 68.75 373 GLU A N 1
ATOM 3014 C CA . GLU A 1 373 ? -15.789 -76 -38.875 1 68.75 373 GLU A CA 1
ATOM 3015 C C . GLU A 1 373 ? -15.875 -77 -40 1 68.75 373 GLU A C 1
ATOM 3017 O O . GLU A 1 373 ? -16.703 -77.938 -40 1 68.75 373 GLU A O 1
ATOM 3022 N N . ALA A 1 374 ? -14.992 -76.812 -40.906 1 70.12 374 ALA A N 1
ATOM 3023 C CA . ALA A 1 374 ? -14.945 -77.75 -42.031 1 70.12 374 ALA A CA 1
ATOM 3024 C C . ALA A 1 374 ? -14.5 -79.125 -41.594 1 70.12 374 ALA A C 1
ATOM 3026 O O . ALA A 1 374 ? -15.047 -80.188 -42.031 1 70.12 374 ALA A O 1
ATOM 3027 N N . ARG A 1 375 ? -13.609 -79.188 -40.625 1 64.75 375 ARG A N 1
ATOM 3028 C CA . ARG A 1 375 ? -13.133 -80.438 -40.094 1 64.75 375 ARG A CA 1
ATOM 3029 C C . ARG A 1 375 ? -14.211 -81.125 -39.25 1 64.75 375 ARG A C 1
ATOM 3031 O O . ARG A 1 375 ? -14.383 -82.312 -39.344 1 64.75 375 ARG A O 1
ATOM 3038 N N . LEU A 1 376 ? -14.93 -80.312 -38.5 1 62.09 376 LEU A N 1
ATOM 3039 C CA . LEU A 1 376 ? -16.016 -80.875 -37.688 1 62.09 376 LEU A CA 1
ATOM 3040 C C . LEU A 1 376 ? -17.141 -81.375 -38.562 1 62.09 376 LEU A C 1
ATOM 3042 O O . LEU A 1 376 ? -17.719 -82.438 -38.281 1 62.09 376 LEU A O 1
ATOM 3046 N N . ALA A 1 377 ? -17.359 -80.688 -39.625 1 65 377 ALA A N 1
ATOM 3047 C CA . ALA A 1 377 ? -18.375 -81.125 -40.562 1 65 377 ALA A CA 1
ATOM 3048 C C . ALA A 1 377 ? -17.984 -82.438 -41.219 1 65 377 ALA A C 1
ATOM 3050 O O . ALA A 1 377 ? -18.812 -83.312 -41.406 1 65 377 ALA A O 1
ATOM 3051 N N . GLN A 1 378 ? -16.797 -82.5 -41.469 1 63.72 378 GLN A N 1
ATOM 3052 C CA . GLN A 1 378 ? -16.297 -83.75 -42.062 1 63.72 378 GLN A CA 1
ATOM 3053 C C . GLN A 1 378 ? -16.375 -84.875 -41.062 1 63.72 378 GLN A C 1
ATOM 3055 O O . GLN A 1 378 ? -16.688 -86 -41.438 1 63.72 378 GLN A O 1
ATOM 3060 N N . GLN A 1 379 ? -16.094 -84.625 -39.812 1 60.12 379 GLN A N 1
ATOM 3061 C CA . GLN A 1 379 ? -16.156 -85.688 -38.812 1 60.12 379 GLN A CA 1
ATOM 3062 C C . GLN A 1 379 ? -17.594 -86.125 -38.562 1 60.12 379 GLN A C 1
ATOM 3064 O O . GLN A 1 379 ? -17.844 -87.312 -38.344 1 60.12 379 GLN A O 1
ATOM 3069 N N . ASN A 1 380 ? -18.5 -85.188 -38.406 1 58.22 380 ASN A N 1
ATOM 3070 C CA . ASN A 1 380 ? -19.906 -85.5 -38.219 1 58.22 380 ASN A CA 1
ATOM 3071 C C . ASN A 1 380 ? -20.438 -86.312 -39.438 1 58.22 380 ASN A C 1
ATOM 3073 O O . ASN A 1 380 ? -21.422 -87.062 -39.312 1 58.22 380 ASN A O 1
ATOM 3077 N N . ALA A 1 381 ? -19.906 -85.875 -40.469 1 59.12 381 ALA A N 1
ATOM 3078 C CA . ALA A 1 381 ? -20.359 -86.562 -41.656 1 59.12 381 ALA A CA 1
ATOM 3079 C C . ALA A 1 381 ? -19.828 -88 -41.688 1 59.12 381 ALA A C 1
ATOM 3081 O O . ALA A 1 381 ? -20.453 -88.875 -42.25 1 59.12 381 ALA A O 1
ATOM 3082 N N . SER A 1 382 ? -18.703 -88.188 -41.094 1 55.88 382 SER A N 1
ATOM 3083 C CA . SER A 1 382 ? -18.156 -89.5 -41.125 1 55.88 382 SER A CA 1
ATOM 3084 C C . SER A 1 382 ? -18.844 -90.438 -40.062 1 55.88 382 SER A C 1
ATOM 3086 O O . SER A 1 382 ? -18.656 -91.625 -40.062 1 55.88 382 SER A O 1
ATOM 3088 N N . GLY A 1 383 ? -19.453 -89.812 -39.062 1 49.28 383 GLY A N 1
ATOM 3089 C CA . GLY A 1 383 ? -20.125 -90.688 -38.125 1 49.28 383 GLY A CA 1
ATOM 3090 C C . GLY A 1 383 ? -21.375 -91.375 -38.719 1 49.28 383 GLY A C 1
ATOM 3091 O O . GLY A 1 383 ? -21.953 -92.25 -38.125 1 49.28 383 GLY A O 1
ATOM 3092 N N . TYR A 1 384 ? -22.094 -90.625 -39.531 1 48.19 384 TYR A N 1
ATOM 3093 C CA . TYR A 1 384 ? -23.312 -91.25 -39.969 1 48.19 384 TYR A CA 1
ATOM 3094 C C . TYR A 1 384 ? -23 -92.375 -41 1 48.19 384 TYR A C 1
ATOM 3096 O O . TYR A 1 384 ? -23.891 -93.125 -41.406 1 48.19 384 TYR A O 1
ATOM 3104 N N . GLU A 1 385 ? -21.812 -92.625 -41.406 1 37.09 385 GLU A N 1
ATOM 3105 C CA . GLU A 1 385 ? -21.781 -93.875 -42.125 1 37.09 385 GLU A CA 1
ATOM 3106 C C . GLU A 1 385 ? -21.453 -95 -41.188 1 37.09 385 GLU A C 1
ATOM 3108 O O . GLU A 1 385 ? -20.609 -94.875 -40.312 1 37.09 385 GLU A O 1
ATOM 3113 N N . MET B 1 1 ? -5.723 30.938 29.656 1 23.95 1 MET B N 1
ATOM 3114 C CA . MET B 1 1 ? -7.02 30.641 29.047 1 23.95 1 MET B CA 1
ATOM 3115 C C . MET B 1 1 ? -7.633 31.875 28.422 1 23.95 1 MET B C 1
ATOM 3117 O O . MET B 1 1 ? -8.227 31.812 27.344 1 23.95 1 MET B O 1
ATOM 3121 N N . ALA B 1 2 ? -7.617 32.969 29.219 1 28.92 2 ALA B N 1
ATOM 3122 C CA . ALA B 1 2 ? -8.242 34.25 28.875 1 28.92 2 ALA B CA 1
ATOM 3123 C C . ALA B 1 2 ? -7.473 34.938 27.766 1 28.92 2 ALA B C 1
ATOM 3125 O O . ALA B 1 2 ? -8.07 35.594 26.891 1 28.92 2 ALA B O 1
ATOM 3126 N N . TYR B 1 3 ? -6.086 34.906 28.062 1 30.11 3 TYR B N 1
ATOM 3127 C CA . TYR B 1 3 ? -5.262 35.625 27.078 1 30.11 3 TYR B CA 1
ATOM 3128 C C . TYR B 1 3 ? -5.27 34.875 25.75 1 30.11 3 TYR B C 1
ATOM 3130 O O . TYR B 1 3 ? -4.855 35.438 24.719 1 30.11 3 TYR B O 1
ATOM 3138 N N . ARG B 1 4 ? -5.543 33.531 25.734 1 37 4 ARG B N 1
ATOM 3139 C CA . ARG B 1 4 ? -5.723 32.781 24.5 1 37 4 ARG B CA 1
ATOM 3140 C C . ARG B 1 4 ? -6.938 33.281 23.719 1 37 4 ARG B C 1
ATOM 3142 O O . ARG B 1 4 ? -7.004 33.125 22.5 1 37 4 ARG B O 1
ATOM 3149 N N . ALA B 1 5 ? -7.965 33.844 24.422 1 36.75 5 ALA B N 1
ATOM 3150 C CA . ALA B 1 5 ? -9.219 34.375 23.891 1 36.75 5 ALA B CA 1
ATOM 3151 C C . ALA B 1 5 ? -8.992 35.719 23.188 1 36.75 5 ALA B C 1
ATOM 3153 O O . ALA B 1 5 ? -9.609 36 22.172 1 36.75 5 ALA B O 1
ATOM 3154 N N . SER B 1 6 ? -8.195 36.594 23.859 1 34.16 6 SER B N 1
ATOM 3155 C CA . SER B 1 6 ? -8.102 37.969 23.391 1 34.16 6 SER B CA 1
ATOM 3156 C C . SER B 1 6 ? -7.293 38.062 22.109 1 34.16 6 SER B C 1
ATOM 3158 O O . SER B 1 6 ? -7.586 38.906 21.234 1 34.16 6 SER B O 1
ATOM 3160 N N . ARG B 1 7 ? -6.113 37.312 21.969 1 37.25 7 ARG B N 1
ATOM 3161 C CA . ARG B 1 7 ? -5.352 37.344 20.734 1 37.25 7 ARG B CA 1
ATOM 3162 C C . ARG B 1 7 ? -6.137 36.688 19.594 1 37.25 7 ARG B C 1
ATOM 3164 O O . ARG B 1 7 ? -5.719 36.75 18.438 1 37.25 7 ARG B O 1
ATOM 3171 N N . GLY B 1 8 ? -7.172 35.906 19.844 1 38.5 8 GLY B N 1
ATOM 3172 C CA . GLY B 1 8 ? -8.102 35.281 18.922 1 38.5 8 GLY B CA 1
ATOM 3173 C C . GLY B 1 8 ? -8.914 36.281 18.125 1 38.5 8 GLY B C 1
ATOM 3174 O O . GLY B 1 8 ? -9.359 36 17.016 1 38.5 8 GLY B O 1
ATOM 3175 N N . ARG B 1 9 ? -9.383 37.344 18.734 1 38 9 ARG B N 1
ATOM 3176 C CA . ARG B 1 9 ? -10.289 38.344 18.172 1 38 9 ARG B CA 1
ATOM 3177 C C . ARG B 1 9 ? -9.57 39.25 17.156 1 38 9 ARG B C 1
ATOM 3179 O O . ARG B 1 9 ? -10.148 39.625 16.141 1 38 9 ARG B O 1
ATOM 3186 N N . LYS B 1 10 ? -8.43 39.781 17.484 1 39.88 10 LYS B N 1
ATOM 3187 C CA . LYS B 1 10 ? -7.75 40.719 16.594 1 39.88 10 LYS B CA 1
ATOM 3188 C C . LYS B 1 10 ? -7.23 40 15.344 1 39.88 10 LYS B C 1
ATOM 3190 O O . LYS B 1 10 ? -6.938 40.625 14.328 1 39.88 10 LYS B O 1
ATOM 3195 N N . GLN B 1 11 ? -6.855 38.75 15.344 1 42.25 11 GLN B N 1
ATOM 3196 C CA . GLN B 1 11 ? -6.504 37.938 14.18 1 42.25 11 GLN B CA 1
ATOM 3197 C C . GLN B 1 11 ? -7.73 37.656 13.312 1 42.25 11 GLN B C 1
ATOM 3199 O O . GLN B 1 11 ? -7.633 37 12.289 1 42.25 11 GLN B O 1
ATOM 3204 N N . ALA B 1 12 ? -8.867 38.094 13.719 1 44.75 12 ALA B N 1
ATOM 3205 C CA . ALA B 1 12 ? -10.148 37.938 13.031 1 44.75 12 ALA B CA 1
ATOM 3206 C C . ALA B 1 12 ? -10.133 38.656 11.688 1 44.75 12 ALA B C 1
ATOM 3208 O O . ALA B 1 12 ? -10.773 38.219 10.727 1 44.75 12 ALA B O 1
ATOM 3209 N N . LYS B 1 13 ? -9.547 39.844 11.695 1 50.94 13 LYS B N 1
ATOM 3210 C CA . LYS B 1 13 ? -9.625 40.5 10.383 1 50.94 13 LYS B CA 1
ATOM 3211 C C . LYS B 1 13 ? -8.641 39.844 9.406 1 50.94 13 LYS B C 1
ATOM 3213 O O . LYS B 1 13 ? -8.93 39.75 8.211 1 50.94 13 LYS B O 1
ATOM 3218 N N . LYS B 1 14 ? -7.246 39.625 9.727 1 62.06 14 LYS B N 1
ATOM 3219 C CA . LYS B 1 14 ? -6.293 39.031 8.789 1 62.06 14 LYS B CA 1
ATOM 3220 C C . LYS B 1 14 ? -6.227 37.531 8.953 1 62.06 14 LYS B C 1
ATOM 3222 O O . LYS B 1 14 ? -6.234 37.031 10.078 1 62.06 14 LYS B O 1
ATOM 3227 N N . GLY B 1 15 ? -6.734 36.719 8.125 1 80.12 15 GLY B N 1
ATOM 3228 C CA . GLY B 1 15 ? -6.801 35.281 8.078 1 80.12 15 GLY B CA 1
ATOM 3229 C C . GLY B 1 15 ? -5.555 34.594 8.625 1 80.12 15 GLY B C 1
ATOM 3230 O O . GLY B 1 15 ? -4.5 35.219 8.734 1 80.12 15 GLY B O 1
ATOM 3231 N N . VAL B 1 16 ? -5.645 33.562 9.477 1 90.81 16 VAL B N 1
ATOM 3232 C CA . VAL B 1 16 ? -4.539 32.781 10.031 1 90.81 16 VAL B CA 1
ATOM 3233 C C . VAL B 1 16 ? -3.91 31.922 8.93 1 90.81 16 VAL B C 1
ATOM 3235 O O . VAL B 1 16 ? -4.621 31.344 8.109 1 90.81 16 VAL B O 1
ATOM 3238 N N . GLN B 1 17 ? -2.557 32 8.898 1 93.94 17 GLN B N 1
ATOM 3239 C CA . GLN B 1 17 ? -1.833 31.219 7.906 1 93.94 17 GLN B CA 1
ATOM 3240 C C . GLN B 1 17 ? -1.486 29.844 8.453 1 93.94 17 GLN B C 1
ATOM 3242 O O . GLN B 1 17 ? -1.097 29.703 9.609 1 93.94 17 GLN B O 1
ATOM 3247 N N . LEU B 1 18 ? -1.708 28.859 7.668 1 96.5 18 LEU B N 1
ATOM 3248 C CA . LEU B 1 18 ? -1.366 27.484 8.023 1 96.5 18 LEU B CA 1
ATOM 3249 C C . LEU B 1 18 ? -0.772 26.734 6.828 1 96.5 18 LEU B C 1
ATOM 3251 O O . LEU B 1 18 ? -1.328 26.781 5.727 1 96.5 18 LEU B O 1
ATOM 3255 N N . THR B 1 19 ? 0.354 26.172 6.988 1 98.19 19 THR B N 1
ATOM 3256 C CA . THR B 1 19 ? 0.977 25.359 5.945 1 98.19 19 THR B CA 1
ATOM 3257 C C . THR B 1 19 ? 1.089 23.906 6.383 1 98.19 19 THR B C 1
ATOM 3259 O O . THR B 1 19 ? 1.688 23.609 7.418 1 98.19 19 THR B O 1
ATOM 3262 N N . ILE B 1 20 ? 0.484 23.031 5.57 1 98.25 20 ILE B N 1
ATOM 3263 C CA . ILE B 1 20 ? 0.505 21.609 5.852 1 98.25 20 ILE B CA 1
ATOM 3264 C C . ILE B 1 20 ? 1.2 20.859 4.711 1 98.25 20 ILE B C 1
ATOM 3266 O O . ILE B 1 20 ? 0.911 21.109 3.539 1 98.25 20 ILE B O 1
ATOM 3270 N N . MET B 1 21 ? 2.152 20.031 5.129 1 98.5 21 MET B N 1
ATOM 3271 C CA . MET B 1 21 ? 2.822 19.172 4.156 1 98.5 21 MET B CA 1
ATOM 3272 C C . MET B 1 21 ? 2.32 17.734 4.258 1 98.5 21 MET B C 1
ATOM 3274 O O . MET B 1 21 ? 2.127 17.219 5.363 1 98.5 21 MET B O 1
ATOM 3278 N N . VAL B 1 22 ? 1.999 17.156 3.117 1 97.94 22 VAL B N 1
ATOM 3279 C CA . VAL B 1 22 ? 1.569 15.758 3.092 1 97.94 22 VAL B CA 1
ATOM 3280 C C . VAL B 1 22 ? 2.645 14.898 2.432 1 97.94 22 VAL B C 1
ATOM 3282 O O . VAL B 1 22 ? 3.043 15.156 1.293 1 97.94 22 VAL B O 1
ATOM 3285 N N . VAL B 1 23 ? 3.123 13.875 3.18 1 96.75 23 VAL B N 1
ATOM 3286 C CA . VAL B 1 23 ? 4.18 12.992 2.701 1 96.75 23 VAL B CA 1
ATOM 3287 C C . VAL B 1 23 ? 3.754 11.539 2.875 1 96.75 23 VAL B C 1
ATOM 3289 O O . VAL B 1 23 ? 3.111 11.188 3.867 1 96.75 23 VAL B O 1
ATOM 3292 N N . GLY B 1 24 ? 4.086 10.703 1.901 1 93.38 24 GLY B N 1
ATOM 3293 C CA . GLY B 1 24 ? 3.787 9.273 1.911 1 93.38 24 GLY B CA 1
ATOM 3294 C C . GLY B 1 24 ? 3.887 8.633 0.539 1 93.38 24 GLY B C 1
ATOM 3295 O O . GLY B 1 24 ? 3.912 9.336 -0.477 1 93.38 24 GLY B O 1
ATOM 3296 N N . ALA B 1 25 ? 3.857 7.363 0.581 1 89.12 25 ALA B N 1
ATOM 3297 C CA . ALA B 1 25 ? 3.965 6.625 -0.674 1 89.12 25 ALA B CA 1
ATOM 3298 C C . ALA B 1 25 ? 2.77 6.906 -1.58 1 89.12 25 ALA B C 1
ATOM 3300 O O . ALA B 1 25 ? 1.686 7.242 -1.101 1 89.12 25 ALA B O 1
ATOM 3301 N N . SER B 1 26 ? 3.037 6.688 -2.844 1 86.12 26 SER B N 1
ATOM 3302 C CA . SER B 1 26 ? 1.958 6.867 -3.809 1 86.12 26 SER B CA 1
ATOM 3303 C C . SER B 1 26 ? 0.812 5.895 -3.549 1 86.12 26 SER B C 1
ATOM 3305 O O . SER B 1 26 ? 1.043 4.727 -3.236 1 86.12 26 SER B O 1
ATOM 3307 N N . GLY B 1 27 ? -0.362 6.5 -3.588 1 88.06 27 GLY B N 1
ATOM 3308 C CA . GLY B 1 27 ? -1.534 5.648 -3.461 1 88.06 27 GLY B CA 1
ATOM 3309 C C . GLY B 1 27 ? -2.025 5.52 -2.031 1 88.06 27 GLY B C 1
ATOM 3310 O O . GLY B 1 27 ? -2.955 4.758 -1.754 1 88.06 27 GLY B O 1
ATOM 3311 N N . THR B 1 28 ? -1.496 6.219 -1.146 1 92.81 28 THR B N 1
ATOM 3312 C CA . THR B 1 28 ? -1.893 6.105 0.253 1 92.81 28 THR B CA 1
ATOM 3313 C C . THR B 1 28 ? -3.105 6.984 0.542 1 92.81 28 THR B C 1
ATOM 3315 O O . THR B 1 28 ? -3.676 6.926 1.634 1 92.81 28 THR B O 1
ATOM 3318 N N . GLY B 1 29 ? -3.463 7.93 -0.431 1 93.88 29 GLY B N 1
ATOM 3319 C CA . GLY B 1 29 ? -4.664 8.727 -0.255 1 93.88 29 GLY B CA 1
ATOM 3320 C C . GLY B 1 29 ? -4.375 10.188 0.054 1 93.88 29 GLY B C 1
ATOM 3321 O O . GLY B 1 29 ? -5.242 10.906 0.556 1 93.88 29 GLY B O 1
ATOM 3322 N N . ARG B 1 30 ? -3.225 10.664 -0.218 1 95.88 30 ARG B N 1
ATOM 3323 C CA . ARG B 1 30 ? -2.816 12.031 0.076 1 95.88 30 ARG B CA 1
ATOM 3324 C C . ARG B 1 30 ? -3.703 13.039 -0.655 1 95.88 30 ARG B C 1
ATOM 3326 O O . ARG B 1 30 ? -4.266 13.945 -0.035 1 95.88 30 ARG B O 1
ATOM 3333 N N . THR B 1 31 ? -3.859 12.82 -1.96 1 95.12 31 THR B N 1
ATOM 3334 C CA . THR B 1 31 ? -4.629 13.742 -2.789 1 95.12 31 THR B CA 1
ATOM 3335 C C . THR B 1 31 ? -6.094 13.75 -2.369 1 95.12 31 THR B C 1
ATOM 3337 O O . THR B 1 31 ? -6.691 14.82 -2.205 1 95.12 31 THR B O 1
ATOM 3340 N N . THR B 1 32 ? -6.617 12.602 -2.188 1 94.62 32 THR B N 1
ATOM 3341 C CA . THR B 1 32 ? -8.016 12.484 -1.782 1 94.62 32 THR B CA 1
ATOM 3342 C C . THR B 1 32 ? -8.234 13.141 -0.421 1 94.62 32 THR B C 1
ATOM 3344 O O . THR B 1 32 ? -9.266 13.773 -0.193 1 94.62 32 THR B O 1
ATOM 3347 N N . PHE B 1 33 ? -7.301 12.977 0.427 1 97.19 33 PHE B N 1
ATOM 3348 C CA . PHE B 1 33 ? -7.402 13.578 1.75 1 97.19 33 PHE B CA 1
ATOM 3349 C C . PHE B 1 33 ? -7.477 15.102 1.649 1 97.19 33 PHE B C 1
ATOM 3351 O O . PHE B 1 33 ? -8.344 15.727 2.256 1 97.19 33 PHE B O 1
ATOM 3358 N N . VAL B 1 34 ? -6.547 15.641 0.925 1 97.56 34 VAL B N 1
ATOM 3359 C CA . VAL B 1 34 ? -6.465 17.094 0.792 1 97.56 34 VAL B CA 1
ATOM 3360 C C . VAL B 1 34 ? -7.754 17.625 0.173 1 97.56 34 VAL B C 1
ATOM 3362 O O . VAL B 1 34 ? -8.32 18.609 0.66 1 97.56 34 VAL B O 1
ATOM 3365 N N . ASN B 1 35 ? -8.188 16.969 -0.846 1 96.44 35 ASN B N 1
ATOM 3366 C CA . ASN B 1 35 ? -9.414 17.391 -1.508 1 96.44 35 ASN B CA 1
ATOM 3367 C C . ASN B 1 35 ? -10.625 17.266 -0.586 1 96.44 35 ASN B C 1
ATOM 3369 O O . ASN B 1 35 ? -11.547 18.062 -0.653 1 96.44 35 ASN B O 1
ATOM 3373 N N . THR B 1 36 ? -10.594 16.219 0.199 1 96.69 36 THR B N 1
ATOM 3374 C CA . THR B 1 36 ? -11.656 16.047 1.184 1 96.69 36 THR B CA 1
ATOM 3375 C C . THR B 1 36 ? -11.602 17.141 2.238 1 96.69 36 THR B C 1
ATOM 3377 O O . THR B 1 36 ? -12.641 17.672 2.645 1 96.69 36 THR B O 1
ATOM 3380 N N . LEU B 1 37 ? -10.422 17.484 2.658 1 95.94 37 LEU B N 1
ATOM 3381 C CA . LEU B 1 37 ? -10.188 18.469 3.703 1 95.94 37 LEU B CA 1
ATOM 3382 C C . LEU B 1 37 ? -10.734 19.844 3.291 1 95.94 37 LEU B C 1
ATOM 3384 O O . LEU B 1 37 ? -11.383 20.516 4.086 1 95.94 37 LEU B O 1
ATOM 3388 N N . VAL B 1 38 ? -10.492 20.234 2.059 1 94.38 38 VAL B N 1
ATOM 3389 C CA . VAL B 1 38 ? -10.867 21.562 1.604 1 94.38 38 VAL B CA 1
ATOM 3390 C C . VAL B 1 38 ? -12.219 21.516 0.895 1 94.38 38 VAL B C 1
ATOM 3392 O O . VAL B 1 38 ? -12.766 22.547 0.508 1 94.38 38 VAL B O 1
ATOM 3395 N N . GLU B 1 39 ? -12.758 20.328 0.65 1 91.38 39 GLU B N 1
ATOM 3396 C CA . GLU B 1 39 ? -14.055 20.094 0.02 1 91.38 39 GLU B CA 1
ATOM 3397 C C . GLU B 1 39 ? -14.078 20.641 -1.407 1 91.38 39 GLU B C 1
ATOM 3399 O O . GLU B 1 39 ? -15.086 21.203 -1.844 1 91.38 39 GLU B O 1
ATOM 3404 N N . GLU B 1 40 ? -12.914 20.625 -2.061 1 91.62 40 GLU B N 1
ATOM 3405 C CA . GLU B 1 40 ? -12.719 21.016 -3.455 1 91.62 40 GLU B CA 1
ATOM 3406 C C . GLU B 1 40 ? -11.578 20.234 -4.09 1 91.62 40 GLU B C 1
ATOM 3408 O O . GLU B 1 40 ? -10.672 19.766 -3.395 1 91.62 40 GLU B O 1
ATOM 3413 N N . PRO B 1 41 ? -11.688 20.062 -5.371 1 90.81 41 PRO B N 1
ATOM 3414 C CA . PRO B 1 41 ? -10.578 19.391 -6.059 1 90.81 41 PRO B CA 1
ATOM 3415 C C . PRO B 1 41 ? -9.352 20.297 -6.203 1 90.81 41 PRO B C 1
ATOM 3417 O O . PRO B 1 41 ? -9.031 20.734 -7.309 1 90.81 41 PRO B O 1
ATOM 3420 N N . LEU B 1 42 ? -8.703 20.5 -5.145 1 92.94 42 LEU B N 1
ATOM 3421 C CA . LEU B 1 42 ? -7.52 21.359 -5.094 1 92.94 42 LEU B CA 1
ATOM 3422 C C . LEU B 1 42 ? -6.336 20.688 -5.785 1 92.94 42 LEU B C 1
ATOM 3424 O O . LEU B 1 42 ? -5.637 21.328 -6.582 1 92.94 42 LEU B O 1
ATOM 3428 N N . LEU B 1 43 ? -6.105 19.438 -5.395 1 92.25 43 LEU B N 1
ATOM 3429 C CA . LEU B 1 43 ? -5.035 18.672 -6.012 1 92.25 43 LEU B CA 1
ATOM 3430 C C . LEU B 1 43 ? -5.586 17.781 -7.121 1 92.25 43 LEU B C 1
ATOM 3432 O O . LEU B 1 43 ? -6.672 17.203 -6.988 1 92.25 43 LEU B O 1
ATOM 3436 N N . LYS B 1 44 ? -4.871 17.703 -8.141 1 87.06 44 LYS B N 1
ATOM 3437 C CA . LYS B 1 44 ? -5.273 16.859 -9.258 1 87.06 44 LYS B CA 1
ATOM 3438 C C . LYS B 1 44 ? -4.777 15.43 -9.062 1 87.06 44 LYS B C 1
ATOM 3440 O O . LYS B 1 44 ? -3.656 15.211 -8.602 1 87.06 44 LYS B O 1
ATOM 3445 N N . HIS B 1 45 ? -5.746 14.578 -9.406 1 84.56 45 HIS B N 1
ATOM 3446 C CA . HIS B 1 45 ? -5.344 13.18 -9.367 1 84.56 45 HIS B CA 1
ATOM 3447 C C . HIS B 1 45 ? -4.395 12.844 -10.516 1 84.56 45 HIS B C 1
ATOM 3449 O O . HIS B 1 45 ? -4.516 13.406 -11.609 1 84.56 45 HIS B O 1
ATOM 3455 N N . ARG B 1 46 ? -3.504 11.945 -10.266 1 78.06 46 ARG B N 1
ATOM 3456 C CA . ARG B 1 46 ? -2.486 11.57 -11.242 1 78.06 46 ARG B CA 1
ATOM 3457 C C . ARG B 1 46 ? -3.125 11.086 -12.539 1 78.06 46 ARG B C 1
ATOM 3459 O O . ARG B 1 46 ? -2.617 11.367 -13.625 1 78.06 46 ARG B O 1
ATOM 3466 N N . TYR B 1 47 ? -4.227 10.375 -12.414 1 74.44 47 TYR B N 1
ATOM 3467 C CA . TYR B 1 47 ? -4.844 9.797 -13.602 1 74.44 47 TYR B CA 1
ATOM 3468 C C . TYR B 1 47 ? -5.43 10.883 -14.5 1 74.44 47 TYR B C 1
ATOM 3470 O O . TYR B 1 47 ? -5.613 10.672 -15.695 1 74.44 47 TYR B O 1
ATOM 3478 N N . GLN B 1 48 ? -5.695 11.969 -13.953 1 77.06 48 GLN B N 1
ATOM 3479 C CA . GLN B 1 48 ? -6.305 13.062 -14.703 1 77.06 48 GLN B CA 1
ATOM 3480 C C . GLN B 1 48 ? -5.336 13.625 -15.734 1 77.06 48 GLN B C 1
ATOM 3482 O O . GLN B 1 48 ? -5.758 14.219 -16.734 1 77.06 48 GLN B O 1
ATOM 3487 N N . GLU B 1 49 ? -4.098 13.359 -15.422 1 74.5 49 GLU B N 1
ATOM 3488 C CA . GLU B 1 49 ? -3.082 13.828 -16.359 1 74.5 49 GLU B CA 1
ATOM 3489 C C . GLU B 1 49 ? -3.109 13.016 -17.656 1 74.5 49 GLU B C 1
ATOM 3491 O O . GLU B 1 49 ? -2.582 13.453 -18.672 1 74.5 49 GLU B O 1
ATOM 3496 N N . LEU B 1 50 ? -3.795 11.898 -17.547 1 76.12 50 LEU B N 1
ATOM 3497 C CA . LEU B 1 50 ? -3.836 11.008 -18.703 1 76.12 50 LEU B CA 1
ATOM 3498 C C . LEU B 1 50 ? -5.039 11.312 -19.578 1 76.12 50 LEU B C 1
ATOM 3500 O O . LEU B 1 50 ? -5.125 10.828 -20.719 1 76.12 50 LEU B O 1
ATOM 3504 N N . LEU B 1 51 ? -5.883 12.188 -19.062 1 76.75 51 LEU B N 1
ATOM 3505 C CA . LEU B 1 51 ? -7.137 12.453 -19.7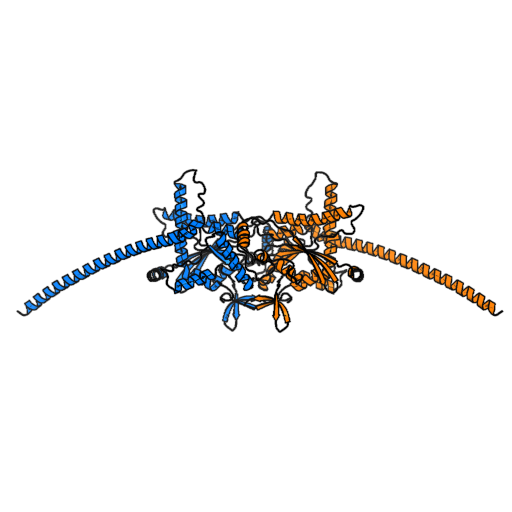66 1 76.75 51 LEU B CA 1
ATOM 3506 C C . LEU B 1 51 ? -6.93 13.477 -20.891 1 76.75 51 LEU B C 1
ATOM 3508 O O . LEU B 1 51 ? -6.035 14.32 -20.797 1 76.75 51 LEU B O 1
ATOM 3512 N N . ARG B 1 52 ? -7.746 13.305 -21.938 1 75.75 52 ARG B N 1
ATOM 3513 C CA . ARG B 1 52 ? -7.723 14.289 -23.016 1 75.75 52 ARG B CA 1
ATOM 3514 C C . ARG B 1 52 ? -8.062 15.68 -22.5 1 75.75 52 ARG B C 1
ATOM 3516 O O . ARG B 1 52 ? -7.422 16.656 -22.875 1 75.75 52 ARG B O 1
ATOM 3523 N N . ASP B 1 53 ? -9.047 15.656 -21.672 1 76.94 53 ASP B N 1
ATOM 3524 C CA . ASP B 1 53 ? -9.43 16.875 -20.953 1 76.94 53 ASP B CA 1
ATOM 3525 C C . ASP B 1 53 ? -9.242 16.688 -19.453 1 76.94 53 ASP B C 1
ATOM 3527 O O . ASP B 1 53 ? -10.102 16.125 -18.781 1 76.94 53 ASP B O 1
ATOM 3531 N N . PRO B 1 54 ? -8.242 17.203 -18.969 1 71.31 54 PRO B N 1
ATOM 3532 C CA . PRO B 1 54 ? -7.926 17 -17.562 1 71.31 54 PRO B CA 1
ATOM 3533 C C . PRO B 1 54 ? -8.992 17.562 -16.625 1 71.31 54 PRO B C 1
ATOM 3535 O O . PRO B 1 54 ? -9.078 17.156 -15.461 1 71.31 54 PRO B O 1
ATOM 3538 N N . GLU B 1 55 ? -9.805 18.469 -17.156 1 71.94 55 GLU B N 1
ATOM 3539 C CA . GLU B 1 55 ? -10.812 19.109 -16.312 1 71.94 55 GLU B CA 1
ATOM 3540 C C . GLU B 1 55 ? -12.102 18.281 -16.266 1 71.94 55 GLU B C 1
ATOM 3542 O O . GLU B 1 55 ? -12.953 18.5 -15.398 1 71.94 55 GLU B O 1
ATOM 3547 N N . ASN B 1 56 ? -12.148 17.297 -17.172 1 72.56 56 ASN B N 1
ATOM 3548 C CA . ASN B 1 56 ? -13.312 16.422 -17.234 1 72.56 56 ASN B CA 1
ATOM 3549 C C . ASN B 1 56 ? -12.977 15 -16.781 1 72.56 56 ASN B C 1
ATOM 3551 O O . ASN B 1 56 ? -12.398 14.227 -17.562 1 72.56 56 ASN B O 1
ATOM 3555 N N . PRO B 1 57 ? -13.398 14.703 -15.578 1 66.06 57 PRO B N 1
ATOM 3556 C CA . PRO B 1 57 ? -13.055 13.375 -15.062 1 66.06 57 PRO B CA 1
ATOM 3557 C C . PRO B 1 57 ? -13.617 12.242 -15.906 1 66.06 57 PRO B C 1
ATOM 3559 O O . PRO B 1 57 ? -13.148 11.102 -15.82 1 66.06 57 PRO B O 1
ATOM 3562 N N . ARG B 1 58 ? -14.531 12.648 -16.812 1 68.06 58 ARG B N 1
ATOM 3563 C CA . ARG B 1 58 ? -15.156 11.625 -17.656 1 68.06 58 ARG B CA 1
ATOM 3564 C C . ARG B 1 58 ? -14.508 11.594 -19.031 1 68.06 58 ARG B C 1
ATOM 3566 O O . ARG B 1 58 ? -14.922 10.812 -19.906 1 68.06 58 ARG B O 1
ATOM 3573 N N . SER B 1 59 ? -13.531 12.398 -19.109 1 74.69 59 SER B N 1
ATOM 3574 C CA . SER B 1 59 ? -12.828 12.438 -20.391 1 74.69 59 SER B CA 1
ATOM 3575 C C . SER B 1 59 ? -12.07 11.141 -20.656 1 74.69 59 SER B C 1
ATOM 3577 O O . SER B 1 59 ? -11.68 10.445 -19.703 1 74.69 59 SER B O 1
ATOM 3579 N N . GLU B 1 60 ? -12.031 10.789 -21.938 1 75.12 60 GLU B N 1
ATOM 3580 C CA . GLU B 1 60 ? -11.305 9.578 -22.328 1 75.12 60 GLU B CA 1
ATOM 3581 C C . GLU B 1 60 ? -9.805 9.766 -22.156 1 75.12 60 GLU B C 1
ATOM 3583 O O . GLU B 1 60 ? -9.305 10.891 -22.141 1 75.12 60 GLU B O 1
ATOM 3588 N N . ILE B 1 61 ? -9.172 8.672 -21.953 1 76.75 61 ILE B N 1
ATOM 3589 C CA . ILE B 1 61 ? -7.719 8.688 -21.844 1 76.75 61 ILE B CA 1
ATOM 3590 C C . ILE B 1 61 ? -7.113 9.062 -23.203 1 76.75 61 ILE B C 1
ATOM 3592 O O . ILE B 1 61 ? -7.57 8.602 -24.234 1 76.75 61 ILE B O 1
ATOM 3596 N N . ASP B 1 62 ? -6.246 10.055 -23.188 1 80.5 62 ASP B N 1
ATOM 3597 C CA . ASP B 1 62 ? -5.473 10.391 -24.375 1 80.5 62 ASP B CA 1
ATOM 3598 C C . ASP B 1 62 ? -4.383 9.352 -24.641 1 80.5 62 ASP B C 1
ATOM 3600 O O . ASP B 1 62 ? -3.434 9.234 -23.859 1 80.5 62 ASP B O 1
ATOM 3604 N N . PRO B 1 63 ? -4.566 8.617 -25.734 1 77.94 63 PRO B N 1
ATOM 3605 C CA . PRO B 1 63 ? -3.615 7.531 -26 1 77.94 63 PRO B CA 1
ATOM 3606 C C . PRO B 1 63 ? -2.176 8.031 -26.125 1 77.94 63 PRO B C 1
ATOM 3608 O O . PRO B 1 63 ? -1.239 7.316 -25.75 1 77.94 63 PRO B O 1
ATOM 3611 N N . VAL B 1 64 ? -2.023 9.242 -26.594 1 78.69 64 VAL B N 1
ATOM 3612 C CA . VAL B 1 64 ? -0.683 9.789 -26.781 1 78.69 64 VAL B CA 1
ATOM 3613 C C . VAL B 1 64 ? -0.043 10.039 -25.406 1 78.69 64 VAL B C 1
ATOM 3615 O O . VAL B 1 64 ? 1.115 9.68 -25.188 1 78.69 64 VAL B O 1
ATOM 3618 N N . VAL B 1 65 ? -0.837 10.586 -24.516 1 78.19 65 VAL B N 1
ATOM 3619 C CA . VAL B 1 65 ? -0.324 10.883 -23.188 1 78.19 65 VAL B CA 1
ATOM 3620 C C . VAL B 1 65 ? -0.103 9.578 -22.422 1 78.19 65 VAL B C 1
ATOM 3622 O O . VAL B 1 65 ? 0.885 9.445 -21.688 1 78.19 65 VAL B O 1
ATOM 3625 N N . ALA B 1 66 ? -1.043 8.742 -22.609 1 75.75 66 ALA B N 1
ATOM 3626 C CA . ALA B 1 66 ? -0.934 7.445 -21.938 1 75.75 66 ALA B CA 1
ATOM 3627 C C . ALA B 1 66 ? 0.345 6.723 -22.359 1 75.75 66 ALA B C 1
ATOM 3629 O O . ALA B 1 66 ? 1.029 6.129 -21.516 1 75.75 66 ALA B O 1
ATOM 3630 N N . ASP B 1 67 ? 0.672 6.816 -23.625 1 77.75 67 ASP B N 1
ATOM 3631 C CA . ASP B 1 67 ? 1.885 6.191 -24.141 1 77.75 67 ASP B CA 1
ATOM 3632 C C . ASP B 1 67 ? 3.135 6.844 -23.562 1 77.75 67 ASP B C 1
ATOM 3634 O O . ASP B 1 67 ? 4.113 6.164 -23.266 1 77.75 67 ASP B O 1
ATOM 3638 N N . GLN B 1 68 ? 2.99 8.094 -23.438 1 77.25 68 GLN B N 1
ATOM 3639 C CA . GLN B 1 68 ? 4.133 8.828 -22.891 1 77.25 68 GLN B CA 1
ATOM 3640 C C . GLN B 1 68 ? 4.371 8.477 -21.422 1 77.25 68 GLN B C 1
ATOM 3642 O O . GLN B 1 68 ? 5.516 8.281 -21.016 1 77.25 68 GLN B O 1
ATOM 3647 N N . VAL B 1 69 ? 3.301 8.414 -20.719 1 75.56 69 VAL B N 1
ATOM 3648 C CA . VAL B 1 69 ? 3.406 8.086 -19.312 1 75.56 69 VAL B CA 1
ATOM 3649 C C . VAL B 1 69 ? 3.908 6.656 -19.141 1 75.56 69 VAL B C 1
ATOM 3651 O O . VAL B 1 69 ? 4.742 6.379 -18.281 1 75.56 69 VAL B O 1
ATOM 3654 N N . ALA B 1 70 ? 3.408 5.867 -20 1 74.19 70 ALA B N 1
ATOM 3655 C CA . ALA B 1 70 ? 3.84 4.473 -19.953 1 74.19 70 ALA B CA 1
ATOM 3656 C C . ALA B 1 70 ? 5.324 4.352 -20.297 1 74.19 70 ALA B C 1
ATOM 3658 O O . ALA B 1 70 ? 6.035 3.543 -19.688 1 74.19 70 ALA B O 1
ATOM 3659 N N . ALA B 1 71 ? 5.734 5.156 -21.203 1 76.12 71 ALA B N 1
ATOM 3660 C CA . ALA B 1 71 ? 7.133 5.117 -21.625 1 76.12 71 ALA B CA 1
ATOM 3661 C C . ALA B 1 71 ? 8.062 5.523 -20.484 1 76.12 71 ALA B C 1
ATOM 3663 O O . ALA B 1 71 ? 9.195 5.047 -20.406 1 76.12 71 ALA B O 1
ATOM 3664 N N . GLU B 1 72 ? 7.449 6.289 -19.578 1 75.25 72 GLU B N 1
ATOM 3665 C CA . GLU B 1 72 ? 8.289 6.812 -18.5 1 75.25 72 GLU B CA 1
ATOM 3666 C C . GLU B 1 72 ? 8.094 6.016 -17.203 1 75.25 72 GLU B C 1
ATOM 3668 O O . GLU B 1 72 ? 8.766 6.27 -16.203 1 75.25 72 GLU B O 1
ATOM 3673 N N . ALA B 1 73 ? 7.312 5.082 -17.297 1 72.5 73 ALA B N 1
ATOM 3674 C CA . ALA B 1 73 ? 6.941 4.348 -16.094 1 72.5 73 ALA B CA 1
ATOM 3675 C C . ALA B 1 73 ? 8.133 3.564 -15.547 1 72.5 73 ALA B C 1
ATOM 3677 O O . ALA B 1 73 ? 8.195 3.281 -14.344 1 72.5 73 ALA B O 1
ATOM 3678 N N . HIS B 1 74 ? 9.031 3.281 -16.453 1 71 74 HIS B N 1
ATOM 3679 C CA . HIS B 1 74 ? 10.172 2.494 -16 1 71 74 HIS B CA 1
ATOM 3680 C C . HIS B 1 74 ? 11.289 3.391 -15.477 1 71 74 HIS B C 1
ATOM 3682 O O . HIS B 1 74 ? 12.281 2.898 -14.922 1 71 74 HIS B O 1
ATOM 3688 N N . VAL B 1 75 ? 11.039 4.691 -15.617 1 73.81 75 VAL B N 1
ATOM 3689 C CA . VAL B 1 75 ? 12.055 5.652 -15.203 1 73.81 75 VAL B CA 1
ATOM 3690 C C . VAL B 1 75 ? 11.797 6.098 -13.766 1 73.81 75 VAL B C 1
ATOM 3692 O O . VAL B 1 75 ? 10.641 6.297 -13.367 1 73.81 75 VAL B O 1
ATOM 3695 N N . GLU B 1 76 ? 12.906 6.129 -13.047 1 73 76 GLU B N 1
ATOM 3696 C CA . GLU B 1 76 ? 12.805 6.617 -11.672 1 73 76 GLU B CA 1
ATOM 3697 C C . GLU B 1 76 ? 12.234 8.031 -11.633 1 73 76 GLU B C 1
ATOM 3699 O O . GLU B 1 76 ? 12.734 8.93 -12.32 1 73 76 GLU B O 1
ATOM 3704 N N . ARG B 1 77 ? 11.133 8.141 -10.922 1 72.88 77 ARG B N 1
ATOM 3705 C CA . ARG B 1 77 ? 10.523 9.453 -10.789 1 72.88 77 ARG B CA 1
ATOM 3706 C C . ARG B 1 77 ? 11.078 10.203 -9.586 1 72.88 77 ARG B C 1
ATOM 3708 O O . ARG B 1 77 ? 11.148 9.648 -8.484 1 72.88 77 ARG B O 1
ATOM 3715 N N . GLN B 1 78 ? 11.562 11.391 -9.867 1 78.88 78 GLN B N 1
ATOM 3716 C CA . GLN B 1 78 ? 12.023 12.242 -8.773 1 78.88 78 GLN B CA 1
ATOM 3717 C C . GLN B 1 78 ? 10.844 12.836 -8.016 1 78.88 78 GLN B C 1
ATOM 3719 O O . GLN B 1 78 ? 9.797 13.117 -8.594 1 78.88 78 GLN B O 1
ATOM 3724 N N . ILE B 1 79 ? 11.039 12.969 -6.758 1 87.88 79 ILE B N 1
ATOM 3725 C CA . ILE B 1 79 ? 10.008 13.547 -5.902 1 87.88 79 ILE B CA 1
ATOM 3726 C C . ILE B 1 79 ? 9.789 15.008 -6.281 1 87.88 79 ILE B C 1
ATOM 3728 O O . ILE B 1 79 ? 10.734 15.719 -6.625 1 87.88 79 ILE B O 1
ATOM 3732 N N . GLN B 1 80 ? 8.586 15.422 -6.344 1 90.81 80 GLN B N 1
ATOM 3733 C CA . GLN B 1 80 ? 8.219 16.812 -6.566 1 90.81 80 GLN B CA 1
ATOM 3734 C C . GLN B 1 80 ? 7.551 17.422 -5.328 1 90.81 80 GLN B C 1
ATOM 3736 O O . GLN B 1 80 ? 6.766 16.75 -4.652 1 90.81 80 GLN B O 1
ATOM 3741 N N . ILE B 1 81 ? 8.008 18.594 -4.992 1 94.25 81 ILE B N 1
ATOM 3742 C CA . ILE B 1 81 ? 7.395 19.328 -3.889 1 94.25 81 ILE B CA 1
ATOM 3743 C C . ILE B 1 81 ? 6.566 20.484 -4.434 1 94.25 81 ILE B C 1
ATOM 3745 O O . ILE B 1 81 ? 7.109 21.422 -5.004 1 94.25 81 ILE B O 1
ATOM 3749 N N . LYS B 1 82 ? 5.266 20.438 -4.238 1 94.12 82 LYS B N 1
ATOM 3750 C CA . LYS B 1 82 ? 4.355 21.391 -4.871 1 94.12 82 LYS B CA 1
ATOM 3751 C C . LYS B 1 82 ? 3.465 22.062 -3.834 1 94.12 82 LYS B C 1
ATOM 3753 O O . LYS B 1 82 ? 2.48 21.484 -3.375 1 94.12 82 LYS B O 1
ATOM 3758 N N . PRO B 1 83 ? 3.758 23.328 -3.52 1 96.12 83 PRO B N 1
ATOM 3759 C CA . PRO B 1 83 ? 2.854 24.078 -2.646 1 96.12 83 PRO B CA 1
ATOM 3760 C C . PRO B 1 83 ? 1.628 24.609 -3.383 1 96.12 83 PRO B C 1
ATOM 3762 O O . PRO B 1 83 ? 1.742 25.078 -4.52 1 96.12 83 PRO B O 1
ATOM 3765 N N . VAL B 1 84 ? 0.484 24.484 -2.844 1 96.19 84 VAL B N 1
ATOM 3766 C CA . VAL B 1 84 ? -0.772 25 -3.373 1 96.19 84 VAL B CA 1
ATOM 3767 C C . VAL B 1 84 ? -1.486 25.812 -2.299 1 96.19 84 VAL B C 1
ATOM 3769 O O . VAL B 1 84 ? -1.641 25.359 -1.164 1 96.19 84 VAL B O 1
ATOM 3772 N N . ASN B 1 85 ? -1.911 26.969 -2.684 1 94.94 85 ASN B N 1
ATOM 3773 C CA . ASN B 1 85 ? -2.594 27.859 -1.741 1 94.94 85 ASN B CA 1
ATOM 3774 C C . ASN B 1 85 ? -4.109 27.734 -1.86 1 94.94 85 ASN B C 1
ATOM 3776 O O . ASN B 1 85 ? -4.637 27.531 -2.955 1 94.94 85 ASN B O 1
ATOM 3780 N N . TYR B 1 86 ? -4.734 27.828 -0.702 1 95.12 86 TYR B N 1
ATOM 3781 C CA . TYR B 1 86 ? -6.188 27.781 -0.621 1 95.12 86 TYR B CA 1
ATOM 3782 C C . TYR B 1 86 ? -6.695 28.578 0.573 1 95.12 86 TYR B C 1
ATOM 3784 O O . TYR B 1 86 ? -6.07 28.594 1.635 1 95.12 86 TYR B O 1
ATOM 3792 N N . GLU B 1 87 ? -7.812 29.25 0.363 1 94.25 87 GLU B N 1
ATOM 3793 C CA . GLU B 1 87 ? -8.43 29.984 1.458 1 94.25 87 GLU B CA 1
ATOM 3794 C C . GLU B 1 87 ? -9.711 29.312 1.938 1 94.25 87 GLU B C 1
ATOM 3796 O O . GLU B 1 87 ? -10.594 29 1.136 1 94.25 87 GLU B O 1
ATOM 3801 N N . LEU B 1 88 ? -9.695 29.078 3.209 1 92.38 88 LEU B N 1
ATOM 3802 C CA . LEU B 1 88 ? -10.906 28.469 3.754 1 92.38 88 LEU B CA 1
ATOM 3803 C C . LEU B 1 88 ? -11.352 29.188 5.023 1 92.38 88 LEU B C 1
ATOM 3805 O O . LEU B 1 88 ? -10.625 30.031 5.555 1 92.38 88 LEU B O 1
ATOM 3809 N N . GLU B 1 89 ? -12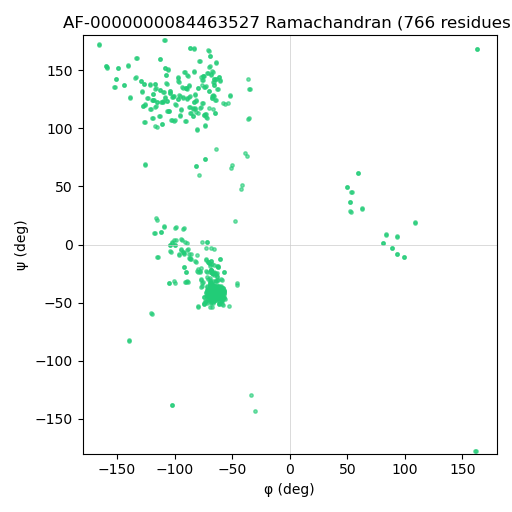.633 28.953 5.297 1 90.75 89 GLU B N 1
ATOM 3810 C CA . GLU B 1 89 ? -13.211 29.5 6.516 1 90.75 89 GLU B CA 1
ATOM 3811 C C . GLU B 1 89 ? -13.695 28.406 7.449 1 90.75 89 GLU B C 1
ATOM 3813 O O . GLU B 1 89 ? -14.438 27.516 7.031 1 90.75 89 GLU B O 1
ATOM 3818 N N . GLU B 1 90 ? -13.18 28.438 8.695 1 87.12 90 GLU B N 1
ATOM 3819 C CA . GLU B 1 90 ? -13.555 27.469 9.719 1 87.12 90 GLU B CA 1
ATOM 3820 C C . GLU B 1 90 ? -14.016 28.156 10.992 1 87.12 90 GLU B C 1
ATOM 3822 O O . GLU B 1 90 ? -13.242 28.875 11.641 1 87.12 90 GLU B O 1
ATOM 3827 N N . ASP B 1 91 ? -15.258 27.922 11.383 1 86.69 91 ASP B N 1
ATOM 3828 C CA . ASP B 1 91 ? -15.844 28.484 12.594 1 86.69 91 ASP B CA 1
ATOM 3829 C C . ASP B 1 91 ? -15.664 30 12.625 1 86.69 91 ASP B C 1
ATOM 3831 O O . ASP B 1 91 ? -15.234 30.562 13.641 1 86.69 91 ASP B O 1
ATOM 3835 N N . GLY B 1 92 ? -15.75 30.641 11.523 1 85.56 92 GLY B N 1
ATOM 3836 C CA . GLY B 1 92 ? -15.711 32.094 11.438 1 85.56 92 GLY B CA 1
ATOM 3837 C C . GLY B 1 92 ? -14.305 32.625 11.289 1 85.56 92 GLY B C 1
ATOM 3838 O O . GLY B 1 92 ? -14.117 33.844 11.188 1 85.56 92 GLY B O 1
ATOM 3839 N N . VAL B 1 93 ? -13.352 31.781 11.312 1 90.31 93 VAL B N 1
ATOM 3840 C CA . VAL B 1 93 ? -11.969 32.188 11.156 1 90.31 93 VAL B CA 1
ATOM 3841 C C . VAL B 1 93 ? -11.492 31.922 9.734 1 90.31 93 VAL B C 1
ATOM 3843 O O . VAL B 1 93 ? -11.672 30.812 9.227 1 90.31 93 VAL B O 1
ATOM 3846 N N . ARG B 1 94 ? -10.945 32.906 9.117 1 93.69 94 ARG B N 1
ATOM 3847 C CA . ARG B 1 94 ? -10.367 32.719 7.793 1 93.69 94 ARG B CA 1
ATOM 3848 C C . ARG B 1 94 ? -8.961 32.156 7.883 1 93.69 94 ARG B C 1
ATOM 3850 O O . ARG B 1 94 ? -8.133 32.625 8.656 1 93.69 94 ARG B O 1
ATOM 3857 N N . ILE B 1 95 ? -8.781 31.109 7.137 1 94.75 95 ILE B N 1
ATOM 3858 C CA . ILE B 1 95 ? -7.492 30.438 7.164 1 94.75 95 ILE B CA 1
ATOM 3859 C C . ILE B 1 95 ? -6.879 30.422 5.766 1 94.75 95 ILE B C 1
ATOM 3861 O O . ILE B 1 95 ? -7.488 29.938 4.812 1 94.75 95 ILE B O 1
ATOM 3865 N N . ALA B 1 96 ? -5.727 31.094 5.664 1 95.25 96 ALA B N 1
ATOM 3866 C CA . ALA B 1 96 ? -4.914 30.953 4.457 1 95.25 96 ALA B CA 1
ATOM 3867 C C . ALA B 1 96 ? -4.086 29.672 4.5 1 95.25 96 ALA B C 1
ATOM 3869 O O . ALA B 1 96 ? -2.986 29.641 5.059 1 95.25 96 ALA B O 1
ATOM 3870 N N . LEU B 1 97 ? -4.617 28.656 3.818 1 96.12 97 LEU B N 1
ATOM 3871 C CA . LEU B 1 97 ? -4.016 27.328 3.881 1 96.12 97 LEU B CA 1
ATOM 3872 C C . LEU B 1 97 ? -3.068 27.109 2.707 1 96.12 97 LEU B C 1
ATOM 3874 O O . LEU B 1 97 ? -3.41 27.406 1.562 1 96.12 97 LEU B O 1
ATOM 3878 N N . THR B 1 98 ? -1.866 26.703 3.039 1 97.25 98 THR B N 1
ATOM 3879 C CA . THR B 1 98 ? -0.944 26.203 2.023 1 97.25 98 THR B CA 1
ATOM 3880 C C . THR B 1 98 ? -0.717 24.703 2.189 1 97.25 98 THR B C 1
ATOM 3882 O O . THR B 1 98 ? -0.337 24.234 3.268 1 97.25 98 THR B O 1
ATOM 3885 N N . VAL B 1 99 ? -1.005 23.984 1.141 1 97.69 99 VAL B N 1
ATOM 3886 C CA . VAL B 1 99 ? -0.758 22.547 1.148 1 97.69 99 VAL B CA 1
ATOM 3887 C C . VAL B 1 99 ? 0.451 22.219 0.273 1 97.69 99 VAL B C 1
ATOM 3889 O O . VAL B 1 99 ? 0.496 22.594 -0.899 1 97.69 99 VAL B O 1
ATOM 3892 N N . VAL B 1 100 ? 1.397 21.578 0.893 1 97.88 100 VAL B N 1
ATOM 3893 C CA . VAL B 1 100 ? 2.586 21.156 0.161 1 97.88 100 VAL B CA 1
ATOM 3894 C C . VAL B 1 100 ? 2.5 19.656 -0.145 1 97.88 100 VAL B C 1
ATOM 3896 O O . VAL B 1 100 ? 2.658 18.828 0.75 1 97.88 100 VAL B O 1
ATOM 3899 N N . ASP B 1 101 ? 2.264 19.297 -1.354 1 96.06 101 ASP B N 1
ATOM 3900 C CA . ASP B 1 101 ? 2.176 17.906 -1.79 1 96.06 101 ASP B CA 1
ATOM 3901 C C . ASP B 1 101 ? 3.535 17.391 -2.262 1 96.06 101 ASP B C 1
ATOM 3903 O O . ASP B 1 101 ? 4.375 18.172 -2.721 1 96.06 101 ASP B O 1
ATOM 3907 N N . THR B 1 102 ? 3.758 16.094 -2.061 1 94.38 102 THR B N 1
ATOM 3908 C CA . THR B 1 102 ? 5.031 15.484 -2.43 1 94.38 102 THR B CA 1
ATOM 3909 C C . THR B 1 102 ? 4.805 14.289 -3.342 1 94.38 102 THR B C 1
ATOM 3911 O O . THR B 1 102 ? 5.137 13.156 -2.98 1 94.38 102 THR B O 1
ATOM 3914 N N . PRO B 1 103 ? 4.355 14.5 -4.586 1 89.44 103 PRO B N 1
ATOM 3915 C CA . PRO B 1 103 ? 4.176 13.375 -5.508 1 89.44 103 PRO B CA 1
ATOM 3916 C C . PRO B 1 103 ? 5.488 12.68 -5.855 1 89.44 103 PRO B C 1
ATOM 3918 O O . PRO B 1 103 ? 6.52 13.336 -6 1 89.44 103 PRO B O 1
ATOM 3921 N N . GLY B 1 104 ? 5.383 11.297 -5.969 1 82.62 104 GLY B N 1
ATOM 3922 C CA . GLY B 1 104 ? 6.562 10.539 -6.348 1 82.62 104 GLY B CA 1
ATOM 3923 C C . GLY B 1 104 ? 7.277 9.906 -5.168 1 82.62 104 GLY B C 1
ATOM 3924 O O . GLY B 1 104 ? 8.172 9.086 -5.344 1 82.62 104 GLY B O 1
ATOM 3925 N N . PHE B 1 105 ? 6.898 10.273 -4.078 1 81.75 105 PHE B N 1
ATOM 3926 C CA . PHE B 1 105 ? 7.547 9.742 -2.883 1 81.75 105 PHE B CA 1
ATOM 3927 C C . PHE B 1 105 ? 7.312 8.242 -2.762 1 81.75 105 PHE B C 1
ATOM 3929 O O . PHE B 1 105 ? 6.18 7.77 -2.893 1 81.75 105 PHE B O 1
ATOM 3936 N N . GLY B 1 106 ? 8.398 7.438 -2.656 1 76.62 106 GLY B N 1
ATOM 3937 C CA . GLY B 1 106 ? 8.305 6.02 -2.35 1 76.62 106 GLY B CA 1
ATOM 3938 C C . GLY B 1 106 ? 8.031 5.164 -3.57 1 76.62 106 GLY B C 1
ATOM 3939 O O . GLY B 1 106 ? 7.66 3.994 -3.443 1 76.62 106 GLY B O 1
ATOM 3940 N N . GLU B 1 107 ? 8.07 5.68 -4.711 1 73.81 107 GLU B N 1
ATOM 3941 C CA . GLU B 1 107 ? 7.73 4.957 -5.93 1 73.81 107 GLU B CA 1
ATOM 3942 C C . GLU B 1 107 ? 8.961 4.285 -6.535 1 73.81 107 GLU B C 1
ATOM 3944 O O . GLU B 1 107 ? 8.836 3.332 -7.309 1 73.81 107 GLU B O 1
ATOM 3949 N N . GLY B 1 108 ? 10.039 4.82 -6.199 1 73.75 108 GLY B N 1
ATOM 3950 C CA . GLY B 1 108 ? 11.258 4.344 -6.844 1 73.75 108 GLY B CA 1
ATOM 3951 C C . GLY B 1 108 ? 11.875 3.146 -6.148 1 73.75 108 GLY B C 1
ATOM 3952 O O . GLY B 1 108 ? 11.477 2.797 -5.031 1 73.75 108 GLY B O 1
ATOM 3953 N N . ILE B 1 109 ? 12.773 2.617 -6.812 1 72.88 109 ILE B N 1
ATOM 3954 C CA . ILE B 1 109 ? 13.547 1.518 -6.25 1 72.88 109 ILE B CA 1
ATOM 3955 C C . ILE B 1 109 ? 14.477 2.047 -5.164 1 72.88 109 ILE B C 1
ATOM 3957 O O . ILE B 1 109 ? 14.617 1.428 -4.105 1 72.88 109 ILE B O 1
ATOM 3961 N N . ASP B 1 110 ? 15.031 3.184 -5.398 1 77.12 110 ASP B N 1
ATOM 3962 C CA . ASP B 1 110 ? 15.867 3.887 -4.43 1 77.12 110 ASP B CA 1
ATOM 3963 C C . ASP B 1 110 ? 15.234 5.219 -4.023 1 77.12 110 ASP B C 1
ATOM 3965 O O . ASP B 1 110 ? 15.109 6.125 -4.848 1 77.12 110 ASP B O 1
ATOM 3969 N N . ASN B 1 111 ? 14.953 5.297 -2.717 1 79.12 111 ASN B N 1
ATOM 3970 C CA . ASN B 1 111 ? 14.211 6.461 -2.236 1 79.12 111 ASN B CA 1
ATOM 3971 C C . ASN B 1 111 ? 15.078 7.355 -1.356 1 79.12 111 ASN B C 1
ATOM 3973 O O . ASN B 1 111 ? 14.578 8.273 -0.711 1 79.12 111 ASN B O 1
ATOM 3977 N N . GLU B 1 112 ? 16.328 7.211 -1.257 1 79.69 112 GLU B N 1
ATOM 3978 C CA . GLU B 1 112 ? 17.219 7.969 -0.378 1 79.69 112 GLU B CA 1
ATOM 3979 C C . GLU B 1 112 ? 17.203 9.453 -0.726 1 79.69 112 GLU B C 1
ATOM 3981 O O . GLU B 1 112 ? 17.203 10.305 0.166 1 79.69 112 GLU B O 1
ATOM 3986 N N . ASN B 1 113 ? 17.203 9.727 -1.854 1 84.69 113 ASN B N 1
ATOM 3987 C CA . ASN B 1 113 ? 17.25 11.109 -2.309 1 84.69 113 ASN B CA 1
ATOM 3988 C C . ASN B 1 113 ? 15.969 11.859 -1.948 1 84.69 113 ASN B C 1
ATOM 3990 O O . ASN B 1 113 ? 15.984 13.078 -1.788 1 84.69 113 ASN B O 1
ATOM 3994 N N . ASN B 1 114 ? 14.906 11.156 -1.774 1 85.38 114 ASN B N 1
ATOM 3995 C CA . ASN B 1 114 ? 13.625 11.773 -1.441 1 85.38 114 ASN B CA 1
ATOM 3996 C C . ASN B 1 114 ? 13.672 12.461 -0.078 1 85.38 114 ASN B C 1
ATOM 3998 O O . ASN B 1 114 ? 13.109 13.539 0.098 1 85.38 114 ASN B O 1
ATOM 4002 N N . PHE B 1 115 ? 14.43 11.953 0.787 1 85.19 115 PHE B N 1
ATOM 4003 C CA . PHE B 1 115 ? 14.531 12.477 2.141 1 85.19 115 PHE B CA 1
ATOM 4004 C C . PHE B 1 115 ? 15.266 13.812 2.148 1 85.19 115 PHE B C 1
ATOM 4006 O O . PHE B 1 115 ? 14.82 14.773 2.781 1 85.19 115 PHE B O 1
ATOM 4013 N N . GLN B 1 116 ? 16.25 13.75 1.422 1 89.44 116 GLN B N 1
ATOM 4014 C CA . GLN B 1 116 ? 17.078 14.945 1.378 1 89.44 116 GLN B CA 1
ATOM 4015 C C . GLN B 1 116 ? 16.344 16.125 0.741 1 89.44 116 GLN B C 1
ATOM 4017 O O . GLN B 1 116 ? 16.469 17.266 1.186 1 89.44 116 GLN B O 1
ATOM 4022 N N . GLU B 1 117 ? 15.594 15.75 -0.192 1 93.25 117 GLU B N 1
ATOM 4023 C CA . GLU B 1 117 ? 14.852 16.797 -0.891 1 93.25 117 GLU B CA 1
ATOM 4024 C C . GLU B 1 117 ? 13.805 17.422 0.02 1 93.25 117 GLU B C 1
ATOM 4026 O O . GLU B 1 117 ? 13.648 18.656 0.035 1 93.25 117 GLU B O 1
ATOM 4031 N N . ILE B 1 118 ? 13.133 16.656 0.764 1 95.06 118 ILE B N 1
ATOM 4032 C CA . ILE B 1 118 ? 12.102 17.172 1.663 1 95.06 118 ILE B CA 1
ATOM 4033 C C . ILE B 1 118 ? 12.75 17.969 2.787 1 95.06 118 ILE B C 1
ATOM 4035 O O . ILE B 1 118 ? 12.289 19.062 3.117 1 95.06 118 ILE B O 1
ATOM 4039 N N . CYS B 1 119 ? 13.836 17.484 3.318 1 94.81 119 CYS B N 1
ATOM 4040 C CA . CYS B 1 119 ? 14.555 18.172 4.383 1 94.81 119 CYS B CA 1
ATOM 4041 C C . CYS B 1 119 ? 15.07 19.531 3.902 1 94.81 119 CYS B C 1
ATOM 4043 O O . CYS B 1 119 ? 14.938 20.531 4.605 1 94.81 119 CYS B O 1
ATOM 4045 N N . SER B 1 120 ? 15.602 19.453 2.742 1 95.5 120 SER B N 1
ATOM 4046 C CA . SER B 1 120 ? 16.125 20.688 2.162 1 95.5 120 SER B CA 1
ATOM 4047 C C . SER B 1 120 ? 15.023 21.719 1.974 1 95.5 120 SER B C 1
ATOM 4049 O O . SER B 1 120 ? 15.25 22.922 2.18 1 95.5 120 SER B O 1
ATOM 4051 N N . TYR B 1 121 ? 13.938 21.281 1.574 1 97.19 121 TYR B N 1
ATOM 4052 C CA . TYR B 1 121 ? 12.812 22.188 1.397 1 97.19 121 TYR B CA 1
ATOM 4053 C C . TYR B 1 121 ? 12.422 22.844 2.721 1 97.19 121 TYR B C 1
ATOM 4055 O O . TYR B 1 121 ? 12.211 24.047 2.787 1 97.19 121 TYR B O 1
ATOM 4063 N N . LEU B 1 122 ? 12.336 22.062 3.762 1 97.38 122 LEU B N 1
ATOM 4064 C CA . LEU B 1 122 ? 11.977 22.562 5.082 1 97.38 122 LEU B CA 1
ATOM 4065 C C . LEU B 1 122 ? 13 23.578 5.582 1 97.38 122 LEU B C 1
ATOM 4067 O O . LEU B 1 122 ? 12.641 24.641 6.078 1 97.38 122 LEU B O 1
ATOM 4071 N N . GLU B 1 123 ? 14.234 23.266 5.387 1 96.75 123 GLU B N 1
ATOM 4072 C CA . GLU B 1 123 ? 15.312 24.125 5.855 1 96.75 123 GLU B CA 1
ATOM 4073 C C . GLU B 1 123 ? 15.367 25.422 5.055 1 96.75 123 GLU B C 1
ATOM 4075 O O . GLU B 1 123 ? 15.703 26.484 5.594 1 96.75 123 GLU B O 1
ATOM 4080 N N . ARG B 1 124 ? 15.055 25.297 3.828 1 96.56 124 ARG B N 1
ATOM 4081 C CA . ARG B 1 124 ? 15.039 26.484 2.984 1 96.56 124 ARG B CA 1
ATOM 4082 C C . ARG B 1 124 ? 14.008 27.5 3.484 1 96.56 124 ARG B C 1
ATOM 4084 O O . ARG B 1 124 ? 14.242 28.719 3.426 1 96.56 124 ARG B O 1
ATOM 4091 N N . GLN B 1 125 ? 12.867 27 3.918 1 96.38 125 GLN B N 1
ATOM 4092 C CA . GLN B 1 125 ? 11.875 27.906 4.488 1 96.38 125 GLN B CA 1
ATOM 4093 C C . GLN B 1 125 ? 12.422 28.625 5.719 1 96.38 125 GLN B C 1
ATOM 4095 O O . GLN B 1 125 ? 12.164 29.812 5.914 1 96.38 125 GLN B O 1
ATOM 4100 N N . TYR B 1 126 ? 13.172 27.938 6.555 1 96.5 126 TYR B N 1
ATOM 4101 C CA . TYR B 1 126 ? 13.789 28.516 7.742 1 96.5 126 TYR B CA 1
ATOM 4102 C C . TYR B 1 126 ? 14.867 29.531 7.355 1 96.5 126 TYR B C 1
ATOM 4104 O O . TYR B 1 126 ? 14.984 30.594 7.973 1 96.5 126 TYR B O 1
ATOM 4112 N N . ASP B 1 127 ? 15.57 29.188 6.316 1 95.19 127 ASP B N 1
ATOM 4113 C CA . ASP B 1 127 ? 16.609 30.094 5.832 1 95.19 127 ASP B CA 1
ATOM 4114 C C . ASP B 1 127 ? 16 31.406 5.352 1 95.19 127 ASP B C 1
ATOM 4116 O O . ASP B 1 127 ? 16.578 32.469 5.562 1 95.19 127 ASP B O 1
ATOM 4120 N N . ASP B 1 128 ? 14.938 31.312 4.727 1 94.38 128 ASP B N 1
ATOM 4121 C CA . ASP B 1 128 ? 14.258 32.5 4.234 1 94.38 128 ASP B CA 1
ATOM 4122 C C . ASP B 1 128 ? 13.828 33.406 5.391 1 94.38 128 ASP B C 1
ATOM 4124 O O . ASP B 1 128 ? 13.953 34.625 5.309 1 94.38 128 ASP B O 1
ATOM 4128 N N . ILE B 1 129 ? 13.375 32.844 6.422 1 93.5 129 ILE B N 1
ATOM 4129 C CA . ILE B 1 129 ? 12.953 33.594 7.598 1 93.5 129 ILE B CA 1
ATOM 4130 C C . ILE B 1 129 ? 14.172 34.219 8.273 1 93.5 129 ILE B C 1
ATOM 4132 O O . ILE B 1 129 ? 14.141 35.375 8.664 1 93.5 129 ILE B O 1
ATOM 4136 N N . LEU B 1 130 ? 15.203 33.438 8.391 1 92.25 130 LEU B N 1
ATOM 4137 C CA . LEU B 1 130 ? 16.438 33.906 9 1 92.25 130 LEU B CA 1
ATOM 4138 C C . LEU B 1 130 ? 17.016 35.062 8.211 1 92.25 130 LEU B C 1
ATOM 4140 O O . LEU B 1 130 ? 17.5 36.031 8.797 1 92.25 130 LEU B O 1
ATOM 4144 N N . ALA B 1 131 ? 16.953 34.938 6.961 1 92.06 131 ALA B N 1
ATOM 4145 C CA . ALA B 1 131 ? 17.453 36 6.086 1 92.06 131 ALA B CA 1
ATOM 4146 C C . ALA B 1 131 ? 16.641 37.281 6.254 1 92.06 131 ALA B C 1
ATOM 4148 O O . ALA B 1 131 ? 17.188 38.375 6.281 1 92.06 131 ALA B O 1
ATOM 4149 N N . GLU B 1 132 ? 15.422 37.094 6.336 1 90.88 132 GLU B N 1
ATOM 4150 C CA . GLU B 1 132 ? 14.547 38.25 6.508 1 90.88 132 GLU B CA 1
ATOM 4151 C C . GLU B 1 132 ? 14.758 38.906 7.871 1 90.88 132 GLU B C 1
ATOM 4153 O O . GLU B 1 132 ? 14.758 40.125 7.984 1 90.88 132 GLU B O 1
ATOM 4158 N N . GLU B 1 133 ? 14.945 38.094 8.891 1 89 133 GLU B N 1
ATOM 4159 C CA . GLU B 1 133 ? 15.164 38.594 10.242 1 89 133 GLU B CA 1
ATOM 4160 C C . GLU B 1 133 ? 16.5 39.344 10.359 1 89 133 GLU B C 1
ATOM 4162 O O . GLU B 1 133 ? 16.656 40.219 11.219 1 89 133 GLU B O 1
ATOM 4167 N N . SER B 1 134 ? 17.391 38.969 9.469 1 86.5 134 SER B N 1
ATOM 4168 C CA . SER B 1 134 ? 18.734 39.562 9.5 1 86.5 134 SER B CA 1
ATOM 4169 C C . SER B 1 134 ? 18.781 40.844 8.703 1 86.5 134 SER B C 1
ATOM 4171 O O . SER B 1 134 ? 19.75 41.594 8.789 1 86.5 134 SER B O 1
ATOM 4173 N N . ARG B 1 135 ? 17.766 41.094 8.047 1 89.25 135 ARG B N 1
ATOM 4174 C CA . ARG B 1 135 ? 17.719 42.281 7.23 1 89.25 135 ARG B CA 1
ATOM 4175 C C . ARG B 1 135 ? 17.484 43.531 8.102 1 89.25 135 ARG B C 1
ATOM 4177 O O . ARG B 1 135 ? 16.766 43.469 9.094 1 89.25 135 ARG B O 1
ATOM 4184 N N . ILE B 1 136 ? 18.125 44.562 7.656 1 87.12 136 ILE B N 1
ATOM 4185 C CA . ILE B 1 136 ? 17.938 45.844 8.344 1 87.12 136 ILE B CA 1
ATOM 4186 C C . ILE B 1 136 ? 16.5 46.344 8.125 1 87.12 136 ILE B C 1
ATOM 4188 O O . ILE B 1 136 ? 15.805 46.656 9.086 1 87.12 136 ILE B O 1
ATOM 4192 N N . LYS B 1 137 ? 16.047 46.438 6.828 1 89 137 LYS B N 1
ATOM 4193 C CA . LYS B 1 137 ? 14.672 46.75 6.484 1 89 137 LYS B CA 1
ATOM 4194 C C . LYS B 1 137 ? 13.891 45.5 6.105 1 89 137 LYS B C 1
ATOM 4196 O O . LYS B 1 137 ? 14.117 44.906 5.043 1 89 137 LYS B O 1
ATOM 4201 N N . ARG B 1 138 ? 13.141 45.25 7.035 1 85.75 138 ARG B N 1
ATOM 4202 C CA . ARG B 1 138 ? 12.352 44.031 6.82 1 85.75 138 ARG B CA 1
ATOM 4203 C C . ARG B 1 138 ? 11.234 44.281 5.812 1 85.75 138 ARG B C 1
ATOM 4205 O O . ARG B 1 138 ? 10.656 45.375 5.77 1 85.75 138 ARG B O 1
ATOM 4212 N N . ASN B 1 139 ? 11.062 43.344 4.891 1 86.31 139 ASN B N 1
ATOM 4213 C CA . ASN B 1 139 ? 9.969 43.375 3.93 1 86.31 139 ASN B CA 1
ATOM 4214 C C . ASN B 1 139 ? 8.617 43.188 4.609 1 86.31 139 ASN B C 1
ATOM 4216 O O . ASN B 1 139 ? 8.344 42.094 5.137 1 86.31 139 ASN B O 1
ATOM 4220 N N . PRO B 1 140 ? 7.852 44.125 4.52 1 83.25 140 PRO B N 1
ATOM 4221 C CA . PRO B 1 140 ? 6.555 44 5.184 1 83.25 140 PRO B CA 1
ATOM 4222 C C . PRO B 1 140 ? 5.656 42.969 4.492 1 83.25 140 PRO B C 1
ATOM 4224 O O . PRO B 1 140 ? 4.707 42.469 5.102 1 83.25 140 PRO B O 1
ATOM 4227 N N . ARG B 1 141 ? 5.945 42.625 3.295 1 84.81 141 ARG B N 1
ATOM 4228 C CA . ARG B 1 141 ? 5.109 41.719 2.535 1 84.81 141 ARG B CA 1
ATOM 4229 C C . ARG B 1 141 ? 5.684 40.312 2.57 1 84.81 141 ARG B C 1
ATOM 4231 O O . ARG B 1 141 ? 5.25 39.438 1.809 1 84.81 141 ARG B O 1
ATOM 4238 N N . PHE B 1 142 ? 6.59 40.062 3.447 1 86.44 142 PHE B N 1
ATOM 4239 C CA . PHE B 1 142 ? 7.203 38.75 3.535 1 86.44 142 PHE B CA 1
ATOM 4240 C C . PHE B 1 142 ? 6.188 37.719 4 1 86.44 142 PHE B C 1
ATOM 4242 O O . PHE B 1 142 ? 5.473 37.938 4.98 1 86.44 142 PHE B O 1
ATOM 4249 N N . ARG B 1 143 ? 6.062 36.688 3.244 1 86.44 143 ARG B N 1
ATOM 4250 C CA . ARG B 1 143 ? 5.125 35.594 3.574 1 86.44 143 ARG B CA 1
ATOM 4251 C C . ARG B 1 143 ? 5.84 34.438 4.27 1 86.44 143 ARG B C 1
ATOM 4253 O O . ARG B 1 143 ? 6.863 33.969 3.787 1 86.44 143 ARG B O 1
ATOM 4260 N N . ASP B 1 144 ? 5.379 34.062 5.406 1 89.31 144 ASP B N 1
ATOM 4261 C CA . ASP B 1 144 ? 5.887 32.906 6.145 1 89.31 144 ASP B CA 1
ATOM 4262 C C . ASP B 1 144 ? 5.422 31.609 5.508 1 89.31 144 ASP B C 1
ATOM 4264 O O . ASP B 1 144 ? 4.242 31.266 5.586 1 89.31 144 ASP B O 1
ATOM 4268 N N . ASN B 1 145 ? 6.367 30.891 4.938 1 92.25 145 ASN B N 1
ATOM 4269 C CA . ASN B 1 145 ? 6.031 29.656 4.23 1 92.25 145 ASN B CA 1
ATOM 4270 C C . ASN B 1 145 ? 6.508 28.422 4.992 1 92.25 145 ASN B C 1
ATOM 4272 O O . ASN B 1 145 ? 6.578 27.328 4.434 1 92.25 145 ASN B O 1
ATOM 4276 N N . ARG B 1 146 ? 6.824 28.672 6.25 1 96.81 146 ARG B N 1
ATOM 4277 C CA . ARG B 1 146 ? 7.258 27.531 7.039 1 96.81 146 ARG B CA 1
ATOM 4278 C C . ARG B 1 146 ? 6.152 26.484 7.133 1 96.81 146 ARG B C 1
ATOM 4280 O O . ARG B 1 146 ? 4.969 26.828 7.191 1 96.81 146 ARG B O 1
ATOM 4287 N N . VAL B 1 147 ? 6.578 25.234 7.133 1 98.31 147 VAL B N 1
ATOM 4288 C CA . VAL B 1 147 ? 5.625 24.141 7.273 1 98.31 147 VAL B CA 1
ATOM 4289 C C . VAL B 1 147 ? 5.312 23.906 8.75 1 98.31 147 VAL B C 1
ATOM 4291 O O . VAL B 1 147 ? 6.219 23.703 9.555 1 98.31 147 VAL B O 1
ATOM 4294 N N . HIS B 1 148 ? 4.039 24 9.062 1 98.38 148 HIS B N 1
ATOM 4295 C CA . HIS B 1 148 ? 3.639 23.922 10.461 1 98.38 148 HIS B CA 1
ATOM 4296 C C . HIS B 1 148 ? 3.35 22.484 10.883 1 98.38 148 HIS B C 1
ATOM 4298 O O . HIS B 1 148 ? 3.5 22.141 12.055 1 98.38 148 HIS B O 1
ATOM 4304 N N . ALA B 1 149 ? 2.859 21.719 9.945 1 98.56 149 ALA B N 1
ATOM 4305 C CA . ALA B 1 149 ? 2.557 20.328 10.219 1 98.56 149 ALA B CA 1
ATOM 4306 C C . ALA B 1 149 ? 2.861 19.453 9 1 98.56 149 ALA B C 1
ATOM 4308 O O . ALA B 1 149 ? 2.607 19.844 7.863 1 98.56 149 ALA B O 1
ATOM 4309 N N . LEU B 1 150 ? 3.449 18.359 9.281 1 98.56 150 LEU B N 1
ATOM 4310 C CA . LEU B 1 150 ? 3.678 17.328 8.266 1 98.56 150 LEU B CA 1
ATOM 4311 C C . LEU B 1 150 ? 2.861 16.078 8.555 1 98.56 150 LEU B C 1
ATOM 4313 O O . LEU B 1 150 ? 3.082 15.406 9.57 1 98.56 150 LEU B O 1
ATOM 4317 N N . LEU B 1 151 ? 1.901 15.859 7.727 1 98.5 151 LEU B N 1
ATOM 4318 C CA . LEU B 1 151 ? 1.128 14.625 7.812 1 98.5 151 LEU B CA 1
ATOM 4319 C C . LEU B 1 151 ? 1.825 13.492 7.07 1 98.5 151 LEU B C 1
ATOM 4321 O O . LEU B 1 151 ? 1.948 13.531 5.844 1 98.5 151 LEU B O 1
ATOM 4325 N N . TYR B 1 152 ? 2.322 12.531 7.832 1 98.06 152 TYR B N 1
ATOM 4326 C CA . TYR B 1 152 ? 2.994 11.391 7.215 1 98.06 152 TYR B CA 1
ATOM 4327 C C . TYR B 1 152 ? 2.027 10.227 7.027 1 98.06 152 TYR B C 1
ATOM 4329 O O . TYR B 1 152 ? 1.591 9.609 8 1 98.06 152 TYR B O 1
ATOM 4337 N N . PHE B 1 153 ? 1.795 9.875 5.766 1 97.56 153 PHE B N 1
ATOM 4338 C CA . PHE B 1 153 ? 0.86 8.812 5.43 1 97.56 153 PHE B CA 1
ATOM 4339 C C . PHE B 1 153 ? 1.552 7.453 5.465 1 97.56 153 PHE B C 1
ATOM 4341 O O . PHE B 1 153 ? 2.4 7.16 4.617 1 97.56 153 PHE B O 1
ATOM 4348 N N . ILE B 1 154 ? 1.115 6.719 6.395 1 96.19 154 ILE B N 1
ATOM 4349 C CA . ILE B 1 154 ? 1.612 5.352 6.527 1 96.19 154 ILE B CA 1
ATOM 4350 C C . ILE B 1 154 ? 0.736 4.402 5.711 1 96.19 154 ILE B C 1
ATOM 4352 O O . ILE B 1 154 ? -0.493 4.488 5.762 1 96.19 154 ILE B O 1
ATOM 4356 N N . GLN B 1 155 ? 1.401 3.547 4.992 1 93.19 155 GLN B N 1
ATOM 4357 C CA . GLN B 1 155 ? 0.662 2.537 4.242 1 93.19 155 GLN B CA 1
ATOM 4358 C C . GLN B 1 155 ? -0.042 1.561 5.184 1 93.19 155 GLN B C 1
ATOM 4360 O O . GLN B 1 155 ? 0.529 1.138 6.188 1 93.19 155 GLN B O 1
ATOM 4365 N N . PRO B 1 156 ? -1.23 1.19 4.848 1 93.88 156 PRO B N 1
ATOM 4366 C CA . PRO B 1 156 ? -1.974 0.265 5.707 1 93.88 156 PRO B CA 1
ATOM 4367 C C . PRO B 1 156 ? -1.576 -1.192 5.484 1 93.88 156 PRO B C 1
ATOM 4369 O O . PRO B 1 156 ? -2.41 -2.01 5.086 1 93.88 156 PRO B O 1
ATOM 4372 N N . THR B 1 157 ? -0.409 -1.586 5.824 1 87.06 157 THR B N 1
ATOM 4373 C CA . THR B 1 157 ? 0.101 -2.938 5.625 1 87.06 157 THR B CA 1
ATOM 4374 C C . THR B 1 157 ? -0.417 -3.875 6.711 1 87.06 157 THR B C 1
ATOM 4376 O O . THR B 1 157 ? -0.422 -5.098 6.535 1 87.06 157 THR B O 1
ATOM 4379 N N . GLY B 1 158 ? -0.773 -3.297 7.828 1 84.5 158 GLY B N 1
ATOM 4380 C CA . GLY B 1 158 ? -1.196 -4.109 8.961 1 84.5 158 GLY B CA 1
ATOM 4381 C C . GLY B 1 158 ? -0.036 -4.68 9.75 1 84.5 158 GLY B C 1
ATOM 4382 O O . GLY B 1 158 ? -0.24 -5.363 10.758 1 84.5 158 GLY B O 1
ATOM 4383 N N . HIS B 1 159 ? 1.089 -4.328 9.305 1 82.81 159 HIS B N 1
ATOM 4384 C CA . HIS B 1 159 ? 2.285 -4.793 10 1 82.81 159 HIS B CA 1
ATOM 4385 C C . HIS B 1 159 ? 2.879 -3.699 10.875 1 82.81 159 HIS B C 1
ATOM 4387 O O . HIS B 1 159 ? 2.15 -3.018 11.602 1 82.81 159 HIS B O 1
ATOM 4393 N N . ALA B 1 160 ? 4.094 -3.549 10.906 1 86.25 160 ALA B N 1
ATOM 4394 C CA . ALA B 1 160 ? 4.793 -2.488 11.625 1 86.25 160 ALA B CA 1
ATOM 4395 C C . ALA B 1 160 ? 5.387 -1.467 10.656 1 86.25 160 ALA B C 1
ATOM 4397 O O . ALA B 1 160 ? 5.148 -1.536 9.453 1 86.25 160 ALA B O 1
ATOM 4398 N N . LEU B 1 161 ? 5.953 -0.445 11.266 1 89.62 161 LEU B N 1
ATOM 4399 C CA . LEU B 1 161 ? 6.602 0.566 10.438 1 89.62 161 LEU B CA 1
ATOM 4400 C C . LEU B 1 161 ? 7.742 -0.043 9.625 1 89.62 161 LEU B C 1
ATOM 4402 O O . LEU B 1 161 ? 8.469 -0.91 10.117 1 89.62 161 LEU B O 1
ATOM 4406 N N . ARG B 1 162 ? 7.82 0.435 8.445 1 86 162 ARG B N 1
ATOM 4407 C CA . ARG B 1 162 ? 8.945 0.049 7.594 1 86 162 ARG B CA 1
ATOM 4408 C C . ARG B 1 162 ? 10.172 0.907 7.887 1 86 162 ARG B C 1
ATOM 4410 O O . ARG B 1 162 ? 10.062 1.95 8.531 1 86 162 ARG B O 1
ATOM 4417 N N . GLU B 1 163 ? 11.258 0.468 7.336 1 84.69 163 GLU B N 1
ATOM 4418 C CA . GLU B 1 163 ? 12.5 1.22 7.484 1 84.69 163 GLU B CA 1
ATOM 4419 C C . GLU B 1 163 ? 12.352 2.648 6.973 1 84.69 163 GLU B C 1
ATOM 4421 O O . GLU B 1 163 ? 12.789 3.598 7.621 1 84.69 163 GLU B O 1
ATOM 4426 N N . MET B 1 164 ? 11.711 2.766 5.91 1 85.44 164 MET B N 1
ATOM 4427 C CA . MET B 1 164 ? 11.516 4.07 5.285 1 85.44 164 MET B CA 1
ATOM 4428 C C . MET B 1 164 ? 10.695 4.988 6.184 1 85.44 164 MET B C 1
ATOM 4430 O O . MET B 1 164 ? 10.961 6.188 6.258 1 85.44 164 MET B O 1
ATOM 4434 N N . ASP B 1 165 ? 9.758 4.445 6.801 1 91.12 165 ASP B N 1
ATOM 4435 C CA . ASP B 1 165 ? 8.898 5.23 7.684 1 91.12 165 ASP B CA 1
ATOM 4436 C C . ASP B 1 165 ? 9.68 5.75 8.891 1 91.12 165 ASP B C 1
ATOM 4438 O O . ASP B 1 165 ? 9.57 6.926 9.242 1 91.12 165 ASP B O 1
ATOM 4442 N N . ILE B 1 166 ? 10.43 4.863 9.43 1 90.88 166 ILE B N 1
ATOM 4443 C CA . ILE B 1 166 ? 11.188 5.188 10.641 1 90.88 166 ILE B CA 1
ATOM 4444 C C . ILE B 1 166 ? 12.242 6.246 10.312 1 90.88 166 ILE B C 1
ATOM 4446 O O . ILE B 1 166 ? 12.344 7.262 11.008 1 90.88 166 ILE B O 1
ATOM 4450 N N . GLU B 1 167 ? 12.961 6.008 9.273 1 88.44 167 GLU B N 1
ATOM 4451 C CA . GLU B 1 167 ? 14.039 6.914 8.898 1 88.44 167 GLU B CA 1
ATOM 4452 C C . GLU B 1 167 ? 13.5 8.289 8.516 1 88.44 167 GLU B C 1
ATOM 4454 O O . GLU B 1 167 ? 14.07 9.312 8.906 1 88.44 167 GLU B O 1
ATOM 4459 N N . LEU B 1 168 ? 12.461 8.305 7.836 1 90.12 168 LEU B N 1
ATOM 4460 C CA . LEU B 1 168 ? 11.906 9.578 7.387 1 90.12 168 LEU B CA 1
ATOM 4461 C C . LEU B 1 168 ? 11.375 10.383 8.562 1 90.12 168 LEU B C 1
ATOM 4463 O O . LEU B 1 168 ? 11.68 11.57 8.695 1 90.12 168 LEU B O 1
ATOM 4467 N N . MET B 1 169 ? 10.609 9.789 9.391 1 94.25 169 MET B N 1
ATOM 4468 C CA . MET B 1 169 ? 10.016 10.508 10.508 1 94.25 169 MET B CA 1
ATOM 4469 C C . MET B 1 169 ? 11.094 10.969 11.484 1 94.25 169 MET B C 1
ATOM 4471 O O . MET B 1 169 ? 11.031 12.086 12.008 1 94.25 169 MET B O 1
ATOM 4475 N N . ARG B 1 170 ? 12.039 10.148 11.609 1 92.5 170 ARG B N 1
ATOM 4476 C CA . ARG B 1 170 ? 13.117 10.492 12.523 1 92.5 170 ARG B CA 1
ATOM 4477 C C . ARG B 1 170 ? 13.914 11.68 12 1 92.5 170 ARG B C 1
ATOM 4479 O O . ARG B 1 170 ? 14.273 12.578 12.773 1 92.5 170 ARG B O 1
ATOM 4486 N N . ARG B 1 171 ? 14.18 11.719 10.781 1 91.5 171 ARG B N 1
ATOM 4487 C CA . ARG B 1 171 ? 15.023 12.75 10.18 1 91.5 171 ARG B CA 1
ATOM 4488 C C . ARG B 1 171 ? 14.258 14.055 10.031 1 91.5 171 ARG B C 1
ATOM 4490 O O . ARG B 1 171 ? 14.844 15.141 10.102 1 91.5 171 ARG B O 1
ATOM 4497 N N . LEU B 1 172 ? 12.984 13.984 9.852 1 94.81 172 LEU B N 1
ATOM 4498 C CA . LEU B 1 172 ? 12.211 15.188 9.578 1 94.81 172 LEU B CA 1
ATOM 4499 C C . LEU B 1 172 ? 11.672 15.797 10.875 1 94.81 172 LEU B C 1
ATOM 4501 O O . LEU B 1 172 ? 11.367 16.984 10.93 1 94.81 172 LEU B O 1
ATOM 4505 N N . SER B 1 173 ? 11.617 15.047 11.891 1 95.19 173 SER B N 1
ATOM 4506 C CA . SER B 1 173 ? 10.961 15.438 13.133 1 95.19 173 SER B CA 1
ATOM 4507 C C . SER B 1 173 ? 11.641 16.641 13.758 1 95.19 173 SER B C 1
ATOM 4509 O O . SER B 1 173 ? 10.992 17.453 14.43 1 95.19 173 SER B O 1
ATOM 4511 N N . PRO B 1 174 ? 12.922 16.828 13.578 1 94.81 174 PRO B N 1
ATOM 4512 C CA . PRO B 1 174 ? 13.555 18.016 14.156 1 94.81 174 PRO B CA 1
ATOM 4513 C C . PRO B 1 174 ? 13.18 19.312 13.422 1 94.81 174 PRO B C 1
ATOM 4515 O O . PRO B 1 174 ? 13.422 20.406 13.938 1 94.81 174 PRO B O 1
ATOM 4518 N N . ARG B 1 175 ? 12.602 19.203 12.305 1 96.75 175 ARG B N 1
ATOM 4519 C CA . ARG B 1 175 ? 12.391 20.391 11.484 1 96.75 175 ARG B CA 1
ATOM 4520 C C . ARG B 1 175 ? 10.906 20.688 11.32 1 96.75 175 ARG B C 1
ATOM 4522 O O . ARG B 1 175 ? 10.531 21.766 10.875 1 96.75 175 ARG B O 1
ATOM 4529 N N . VAL B 1 176 ? 10.055 19.781 11.719 1 98.19 176 VAL B N 1
ATOM 4530 C CA . VAL B 1 176 ? 8.633 20 11.492 1 98.19 176 VAL B CA 1
ATOM 4531 C C . VAL B 1 176 ? 7.828 19.109 12.453 1 98.19 176 VAL B C 1
ATOM 4533 O O . VAL B 1 176 ? 8.32 18.094 12.922 1 98.19 176 VAL B O 1
ATOM 4536 N N . ASN B 1 177 ? 6.586 19.531 12.789 1 98.19 177 ASN B N 1
ATOM 4537 C CA . ASN B 1 177 ? 5.668 18.703 13.562 1 98.19 177 ASN B CA 1
ATOM 4538 C C . ASN B 1 177 ? 5.121 17.547 12.727 1 98.19 177 ASN B C 1
ATOM 4540 O O . ASN B 1 177 ? 4.277 17.75 11.852 1 98.19 177 ASN B O 1
ATOM 4544 N N . VAL B 1 178 ? 5.57 16.391 13.078 1 98.25 178 VAL B N 1
ATOM 4545 C CA . VAL B 1 178 ? 5.176 15.211 12.305 1 98.25 178 VAL B CA 1
ATOM 4546 C C . VAL B 1 178 ? 3.936 14.57 12.93 1 98.25 178 VAL B C 1
ATOM 4548 O O . VAL B 1 178 ? 3.906 14.305 14.133 1 98.25 178 VAL B O 1
ATOM 4551 N N . ILE B 1 179 ? 2.924 14.375 12.164 1 98.5 179 ILE B N 1
ATOM 4552 C CA . ILE B 1 179 ? 1.701 13.688 12.57 1 98.5 179 ILE B CA 1
ATOM 4553 C C . ILE B 1 179 ? 1.492 12.445 11.711 1 98.5 179 ILE B C 1
ATOM 4555 O O . ILE B 1 179 ? 1.169 12.555 10.523 1 98.5 179 ILE B O 1
ATOM 4559 N N . PRO B 1 180 ? 1.668 11.289 12.289 1 98.31 180 PRO B N 1
ATOM 4560 C CA . PRO B 1 180 ? 1.45 10.062 11.523 1 98.31 180 PRO B CA 1
ATOM 4561 C C . PRO B 1 180 ? -0.029 9.781 11.266 1 98.31 180 PRO B C 1
ATOM 4563 O O . PRO B 1 180 ? -0.854 9.93 12.172 1 98.31 180 PRO B O 1
ATOM 4566 N N . VAL B 1 181 ? -0.323 9.414 10.086 1 98.5 181 VAL B N 1
ATOM 4567 C CA . VAL B 1 181 ? -1.682 9.055 9.688 1 98.5 181 VAL B CA 1
ATOM 4568 C C . VAL B 1 181 ? -1.66 7.762 8.883 1 98.5 181 VAL B C 1
ATOM 4570 O O . VAL B 1 181 ? -0.7 7.488 8.156 1 98.5 181 VAL B O 1
ATOM 4573 N N . ILE B 1 182 ? -2.662 6.969 9.078 1 98 182 ILE B N 1
ATOM 4574 C CA . ILE B 1 182 ? -2.85 5.77 8.273 1 98 182 ILE B CA 1
ATOM 4575 C C . ILE B 1 182 ? -3.809 6.066 7.121 1 98 182 ILE B C 1
ATOM 4577 O O . ILE B 1 182 ? -5 6.297 7.344 1 98 182 ILE B O 1
ATOM 4581 N N . GLY B 1 183 ? -3.244 6.07 5.961 1 96.19 183 GLY B N 1
ATOM 4582 C CA . GLY B 1 183 ? -4.094 6.273 4.801 1 96.19 183 GLY B CA 1
ATOM 4583 C C . GLY B 1 183 ? -4.859 5.031 4.395 1 96.19 183 GLY B C 1
ATOM 4584 O O . GLY B 1 183 ? -4.508 3.92 4.793 1 96.19 183 GLY B O 1
ATOM 4585 N N . LYS B 1 184 ? -5.926 5.242 3.699 1 94.94 184 LYS B N 1
ATOM 4586 C CA . LYS B 1 184 ? -6.766 4.152 3.217 1 94.94 184 LYS B CA 1
ATOM 4587 C C . LYS B 1 184 ? -7.105 3.182 4.344 1 94.94 184 LYS B C 1
ATOM 4589 O O . LYS B 1 184 ? -6.941 1.968 4.195 1 94.94 184 LYS B O 1
ATOM 4594 N N . ALA B 1 185 ? -7.543 3.777 5.387 1 96.56 185 ALA B N 1
ATOM 4595 C CA . ALA B 1 185 ? -7.828 2.977 6.574 1 96.56 185 ALA B CA 1
ATOM 4596 C C . ALA B 1 185 ? -9.023 2.061 6.348 1 96.56 185 ALA B C 1
ATOM 4598 O O . ALA B 1 185 ? -9.258 1.124 7.117 1 96.56 185 ALA B O 1
ATOM 4599 N N . ASP B 1 186 ? -9.766 2.316 5.297 1 94.62 186 ASP B N 1
ATOM 4600 C CA . ASP B 1 186 ? -10.922 1.489 4.957 1 94.62 186 ASP B CA 1
ATOM 4601 C C . ASP B 1 186 ? -10.484 0.127 4.422 1 94.62 186 ASP B C 1
ATOM 4603 O O . ASP B 1 186 ? -11.32 -0.725 4.121 1 94.62 186 ASP B O 1
ATOM 4607 N N . SER B 1 187 ? -9.227 -0.136 4.375 1 92.25 187 SER B N 1
ATOM 4608 C CA . SER B 1 187 ? -8.711 -1.428 3.932 1 92.25 187 SER B CA 1
ATOM 4609 C C . SER B 1 187 ? -8.461 -2.359 5.113 1 92.25 187 SER B C 1
ATOM 4611 O O . SER B 1 187 ? -8.094 -3.52 4.926 1 92.25 187 SER B O 1
ATOM 4613 N N . LEU B 1 188 ? -8.641 -1.877 6.297 1 94.62 188 LEU B N 1
ATOM 4614 C CA . LEU B 1 188 ? -8.344 -2.658 7.492 1 94.62 188 LEU B CA 1
ATOM 4615 C C . LEU B 1 188 ? -9.617 -2.904 8.305 1 94.62 188 LEU B C 1
ATOM 4617 O O . LEU B 1 188 ? -10.453 -2.008 8.445 1 94.62 188 LEU B O 1
ATOM 4621 N N . THR B 1 189 ? -9.727 -4.102 8.781 1 93.69 189 THR B N 1
ATOM 4622 C CA . THR B 1 189 ? -10.797 -4.379 9.734 1 93.69 189 THR B CA 1
ATOM 4623 C C . THR B 1 189 ? -10.531 -3.68 11.062 1 93.69 189 THR B C 1
ATOM 4625 O O . THR B 1 189 ? -9.398 -3.275 11.344 1 93.69 189 THR B O 1
ATOM 4628 N N . PRO B 1 190 ? -11.539 -3.539 11.859 1 94.44 190 PRO B N 1
ATOM 4629 C CA . PRO B 1 190 ? -11.344 -2.857 13.141 1 94.44 190 PRO B CA 1
ATOM 4630 C C . PRO B 1 190 ? -10.266 -3.516 14 1 94.44 190 PRO B C 1
ATOM 4632 O O . PRO B 1 190 ? -9.461 -2.822 14.625 1 94.44 190 PRO B O 1
ATOM 4635 N N . SER B 1 191 ? -10.234 -4.828 14 1 92.19 191 SER B N 1
ATOM 4636 C CA . SER B 1 191 ? -9.234 -5.539 14.789 1 92.19 191 SER B CA 1
ATOM 4637 C C . SER B 1 191 ? -7.836 -5.328 14.227 1 92.19 191 SER B C 1
ATOM 4639 O O . SER B 1 191 ? -6.883 -5.117 14.977 1 92.19 191 SER B O 1
ATOM 4641 N N . GLU B 1 192 ? -7.742 -5.402 12.898 1 91 192 GLU B N 1
ATOM 4642 C CA . GLU B 1 192 ? -6.465 -5.148 12.234 1 91 192 GLU B CA 1
ATOM 4643 C C . GLU B 1 192 ? -5.98 -3.729 12.5 1 91 192 GLU B C 1
ATOM 4645 O O . GLU B 1 192 ? -4.793 -3.512 12.766 1 91 192 GLU B O 1
ATOM 4650 N N . LEU B 1 193 ? -6.898 -2.822 12.492 1 95.62 193 LEU B N 1
ATOM 4651 C CA . LEU B 1 193 ? -6.562 -1.415 12.68 1 95.62 193 LEU B CA 1
ATOM 4652 C C . LEU B 1 193 ? -6.062 -1.163 14.102 1 95.62 193 LEU B C 1
ATOM 4654 O O . LEU B 1 193 ? -5.059 -0.476 14.297 1 95.62 193 LEU B O 1
ATOM 4658 N N . LYS B 1 194 ? -6.77 -1.66 15.039 1 94.5 194 LYS B N 1
ATOM 4659 C CA . LYS B 1 194 ? -6.391 -1.493 16.438 1 94.5 194 LYS B CA 1
ATOM 4660 C C . LYS B 1 194 ? -4.98 -2.027 16.688 1 94.5 194 LYS B C 1
ATOM 4662 O O . LYS B 1 194 ? -4.16 -1.352 17.312 1 94.5 194 LYS B O 1
ATOM 4667 N N . SER B 1 195 ? -4.703 -3.203 16.188 1 91 195 SER B N 1
ATOM 4668 C CA . SER B 1 195 ? -3.393 -3.818 16.359 1 91 195 SER B CA 1
ATOM 4669 C C . SER B 1 195 ? -2.314 -3.043 15.609 1 91 195 SER B C 1
ATOM 4671 O O . SER B 1 195 ? -1.191 -2.902 16.094 1 91 195 SER B O 1
ATOM 4673 N N . PHE B 1 196 ? -2.652 -2.607 14.43 1 92.81 196 PHE B N 1
ATOM 4674 C CA . PHE B 1 196 ? -1.712 -1.854 13.609 1 92.81 196 PHE B CA 1
ATOM 4675 C C . PHE B 1 196 ? -1.322 -0.547 14.289 1 92.81 196 PHE B C 1
ATOM 4677 O O . PHE B 1 196 ? -0.141 -0.199 14.344 1 92.81 196 PHE B O 1
ATOM 4684 N N . LYS B 1 197 ? -2.301 0.213 14.844 1 96.06 197 LYS B N 1
ATOM 4685 C CA . LYS B 1 197 ? -2.045 1.451 15.57 1 96.06 197 LYS B CA 1
ATOM 4686 C C . LYS B 1 197 ? -1.112 1.208 16.75 1 96.06 197 LYS B C 1
ATOM 4688 O O . LYS B 1 197 ? -0.168 1.97 16.969 1 96.06 197 LYS B O 1
ATOM 4693 N N . LYS B 1 198 ? -1.437 0.204 17.422 1 92.75 198 LYS B N 1
ATOM 4694 C CA . LYS B 1 198 ? -0.637 -0.132 18.594 1 92.75 198 LYS B CA 1
ATOM 4695 C C . LYS B 1 198 ? 0.817 -0.394 18.219 1 92.75 198 LYS B C 1
ATOM 4697 O O . LYS B 1 198 ? 1.735 0.135 18.844 1 92.75 198 LYS B O 1
ATOM 4702 N N . ARG B 1 199 ? 1.069 -1.157 17.188 1 90 199 ARG B N 1
ATOM 4703 C CA . ARG B 1 199 ? 2.418 -1.512 16.766 1 90 199 ARG B CA 1
ATOM 4704 C C . ARG B 1 199 ? 3.174 -0.286 16.266 1 90 199 ARG B C 1
ATOM 4706 O O . ARG B 1 199 ? 4.367 -0.133 16.531 1 90 199 ARG B O 1
ATOM 4713 N N . ILE B 1 200 ? 2.465 0.497 15.516 1 93.75 200 ILE B N 1
ATOM 4714 C CA . ILE B 1 200 ? 3.086 1.717 15.016 1 93.75 200 ILE B CA 1
ATOM 4715 C C . ILE B 1 200 ? 3.549 2.582 16.188 1 93.75 200 ILE B C 1
ATOM 4717 O O . ILE B 1 200 ? 4.68 3.074 16.188 1 93.75 200 ILE B O 1
ATOM 4721 N N . MET B 1 201 ? 2.699 2.74 17.156 1 94.38 201 MET B N 1
ATOM 4722 C CA . MET B 1 201 ? 3.025 3.586 18.297 1 94.38 201 MET B CA 1
ATOM 4723 C C . MET B 1 201 ? 4.16 2.98 19.109 1 94.38 201 MET B C 1
ATOM 4725 O O . MET B 1 201 ? 4.988 3.707 19.672 1 94.38 201 MET B O 1
ATOM 4729 N N . GLU B 1 202 ? 4.176 1.713 19.172 1 89.81 202 GLU B N 1
ATOM 4730 C CA . GLU B 1 202 ? 5.277 1.034 19.859 1 89.81 202 GLU B CA 1
ATOM 4731 C C . GLU B 1 202 ? 6.602 1.275 19.125 1 89.81 202 GLU B C 1
ATOM 4733 O O . GLU B 1 202 ? 7.633 1.483 19.766 1 89.81 202 GLU B O 1
ATOM 4738 N N . ASP B 1 203 ? 6.562 1.237 17.844 1 90.12 203 ASP B N 1
ATOM 4739 C CA . ASP B 1 203 ? 7.754 1.527 17.047 1 90.12 203 ASP B CA 1
ATOM 4740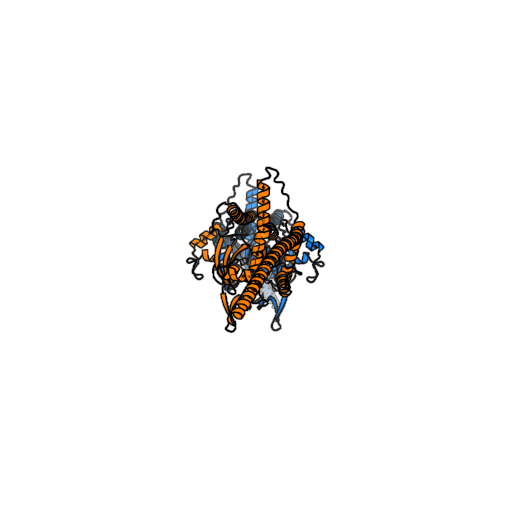 C C . ASP B 1 203 ? 8.219 2.967 17.266 1 90.12 203 ASP B C 1
ATOM 4742 O O . ASP B 1 203 ? 9.414 3.227 17.406 1 90.12 203 ASP B O 1
ATOM 4746 N N . ILE B 1 204 ? 7.285 3.818 17.234 1 93.62 204 ILE B N 1
ATOM 4747 C CA . ILE B 1 204 ? 7.598 5.234 17.406 1 93.62 204 ILE B CA 1
ATOM 4748 C C . ILE B 1 204 ? 8.25 5.457 18.766 1 93.62 204 ILE B C 1
ATOM 4750 O O . ILE B 1 204 ? 9.219 6.215 18.891 1 93.62 204 ILE B O 1
ATOM 4754 N N . GLU B 1 205 ? 7.723 4.828 19.75 1 91.31 205 GLU B N 1
ATOM 4755 C CA . GLU B 1 205 ? 8.289 4.93 21.094 1 91.31 205 GLU B CA 1
ATOM 4756 C C . GLU B 1 205 ? 9.664 4.281 21.156 1 91.31 205 GLU B C 1
ATOM 4758 O O . GLU B 1 205 ? 10.594 4.848 21.75 1 91.31 205 GLU B O 1
ATOM 4763 N N . TYR B 1 206 ? 9.812 3.166 20.594 1 86.88 206 TYR B N 1
ATOM 4764 C CA . TYR B 1 206 ? 11.062 2.418 20.625 1 86.88 206 TYR B CA 1
ATOM 4765 C C . TYR B 1 206 ? 12.188 3.207 19.969 1 86.88 206 TYR B C 1
ATOM 4767 O O . TYR B 1 206 ? 13.305 3.26 20.5 1 86.88 206 TYR B O 1
ATOM 4775 N N . TYR B 1 207 ? 11.898 3.777 18.891 1 89.25 207 TYR B N 1
ATOM 4776 C CA . TYR B 1 207 ? 12.922 4.504 18.141 1 89.25 207 TYR B CA 1
ATOM 4777 C C . TYR B 1 207 ? 12.977 5.965 18.562 1 89.25 207 TYR B C 1
ATOM 4779 O O . TYR B 1 207 ? 13.711 6.766 17.984 1 89.25 207 TYR B O 1
ATOM 4787 N N . ASN B 1 208 ? 12.172 6.316 19.516 1 91.69 208 ASN B N 1
ATOM 4788 C CA . ASN B 1 208 ? 12.125 7.672 20.047 1 91.69 208 ASN B CA 1
ATOM 4789 C C . ASN B 1 208 ? 11.922 8.703 18.953 1 91.69 208 ASN B C 1
ATOM 4791 O O . ASN B 1 208 ? 12.68 9.672 18.844 1 91.69 208 ASN B O 1
ATOM 4795 N N . ILE B 1 209 ? 11.016 8.422 18.078 1 94 209 ILE B N 1
ATOM 4796 C CA . ILE B 1 209 ? 10.672 9.352 17 1 94 209 ILE B CA 1
ATOM 4797 C C . ILE B 1 209 ? 9.781 10.469 17.562 1 94 209 ILE B C 1
ATOM 4799 O O . ILE B 1 209 ? 8.68 10.211 18.031 1 94 209 ILE B O 1
ATOM 4803 N N . PRO B 1 210 ? 10.25 11.648 17.5 1 94.5 210 PRO B N 1
ATOM 4804 C CA . PRO B 1 210 ? 9.43 12.742 18.016 1 94.5 210 PRO B CA 1
ATOM 4805 C C . PRO B 1 210 ? 8.25 13.078 17.109 1 94.5 210 PRO B C 1
ATOM 4807 O O . PRO B 1 210 ? 8.422 13.719 16.078 1 94.5 210 PRO B O 1
ATOM 4810 N N . VAL B 1 211 ? 7.105 12.672 17.438 1 96.56 211 VAL B N 1
ATOM 4811 C CA . VAL B 1 211 ? 5.895 13.016 16.703 1 96.56 211 VAL B CA 1
ATOM 4812 C C . VAL B 1 211 ? 5.055 13.992 17.531 1 96.56 211 VAL B C 1
ATOM 4814 O O . VAL B 1 211 ? 5.219 14.094 18.75 1 96.56 211 VAL B O 1
ATOM 4817 N N . TYR B 1 212 ? 4.309 14.797 16.828 1 97.31 212 TYR B N 1
ATOM 4818 C CA . TYR B 1 212 ? 3.354 15.648 17.531 1 97.31 212 TYR B CA 1
ATOM 4819 C C . TYR B 1 212 ? 2.279 14.812 18.219 1 97.31 212 TYR B C 1
ATOM 4821 O O . TYR B 1 212 ? 1.486 14.141 17.547 1 97.31 212 TYR B O 1
ATOM 4829 N N . ASN B 1 213 ? 2.264 14.805 19.531 1 94.75 213 ASN B N 1
ATOM 4830 C CA . ASN B 1 213 ? 1.396 13.898 20.266 1 94.75 213 ASN B CA 1
ATOM 4831 C C . ASN B 1 213 ? 0.348 14.664 21.078 1 94.75 213 ASN B C 1
ATOM 4833 O O . ASN B 1 213 ? -0.052 14.219 22.156 1 94.75 213 ASN B O 1
ATOM 4837 N N . PHE B 1 214 ? 0.079 15.859 20.672 1 95 214 PHE B N 1
ATOM 4838 C CA . PHE B 1 214 ? -0.969 16.656 21.297 1 95 214 PHE B CA 1
ATOM 4839 C C . PHE B 1 214 ? -0.688 16.859 22.781 1 95 214 PHE B C 1
ATOM 4841 O O . PHE B 1 214 ? -1.495 16.469 23.625 1 95 214 PHE B O 1
ATOM 4848 N N . PRO B 1 215 ? 0.35 17.453 23.031 1 91.69 215 PRO B N 1
ATOM 4849 C CA . PRO B 1 215 ? 0.788 17.625 24.406 1 91.69 215 PRO B CA 1
ATOM 4850 C C . PRO B 1 215 ? -0.139 18.531 25.219 1 91.69 215 PRO B C 1
ATOM 4852 O O . PRO B 1 215 ? -0.833 19.375 24.641 1 91.69 215 PRO B O 1
ATOM 4855 N N . TYR B 1 216 ? -0.232 18.25 26.516 1 90 216 TYR B N 1
ATOM 4856 C CA . TYR B 1 216 ? -0.983 19.094 27.438 1 90 216 TYR B CA 1
ATOM 4857 C C . TYR B 1 216 ? -0.254 19.219 28.766 1 90 216 TYR B C 1
ATOM 4859 O O . TYR B 1 216 ? 0.615 18.406 29.094 1 90 216 TYR B O 1
ATOM 4867 N N . ASP B 1 217 ? -0.533 20.312 29.422 1 89.69 217 ASP B N 1
ATOM 4868 C CA . ASP B 1 217 ? -0.004 20.562 30.766 1 89.69 217 ASP B CA 1
ATOM 4869 C C . ASP B 1 217 ? -1.084 20.375 31.828 1 89.69 217 ASP B C 1
ATOM 4871 O O . ASP B 1 217 ? -2.006 21.188 31.938 1 89.69 217 ASP B O 1
ATOM 4875 N N . PRO B 1 218 ? -0.939 19.438 32.656 1 89.62 218 PRO B N 1
ATOM 4876 C CA . PRO B 1 218 ? -1.966 19.156 33.688 1 89.62 218 PRO B CA 1
ATOM 4877 C C . PRO B 1 218 ? -2.15 20.297 34.656 1 89.62 218 PRO B C 1
ATOM 4879 O O . PRO B 1 218 ? -3.23 20.453 35.25 1 89.62 218 PRO B O 1
ATOM 4882 N N . GLU B 1 219 ? -1.17 21.125 34.844 1 89.94 219 GLU B N 1
ATOM 4883 C CA . GLU B 1 219 ? -1.25 22.203 35.844 1 89.94 219 GLU B CA 1
ATOM 4884 C C . GLU B 1 219 ? -1.845 23.469 35.219 1 89.94 219 GLU B C 1
ATOM 4886 O O . GLU B 1 219 ? -2.568 24.203 35.875 1 89.94 219 GLU B O 1
ATOM 4891 N N . GLU B 1 220 ? -1.604 23.656 33.969 1 88.25 220 GLU B N 1
ATOM 4892 C CA . GLU B 1 220 ? -1.983 24.906 33.312 1 88.25 220 GLU B CA 1
ATOM 4893 C C . GLU B 1 220 ? -3.273 24.75 32.531 1 88.25 220 GLU B C 1
ATOM 4895 O O . GLU B 1 220 ? -4.09 25.672 32.469 1 88.25 220 GLU B O 1
ATOM 4900 N N . ASP B 1 221 ? -3.484 23.578 32 1 89.75 221 ASP B N 1
ATOM 4901 C CA . ASP B 1 221 ? -4.617 23.375 31.109 1 89.75 221 ASP B CA 1
ATOM 4902 C C . ASP B 1 221 ? -5.871 22.984 31.875 1 89.75 221 ASP B C 1
ATOM 4904 O O . ASP B 1 221 ? -5.785 22.344 32.938 1 89.75 221 ASP B O 1
ATOM 4908 N N . ASP B 1 222 ? -7.035 23.469 31.375 1 93.25 222 ASP B N 1
ATOM 4909 C CA . ASP B 1 222 ? -8.297 23.078 32 1 93.25 222 ASP B CA 1
ATOM 4910 C C . ASP B 1 222 ? -8.617 21.609 31.734 1 93.25 222 ASP B C 1
ATOM 4912 O O . ASP B 1 222 ? -8.031 21 30.828 1 93.25 222 ASP B O 1
ATOM 4916 N N . GLU B 1 223 ? -9.531 21.062 32.406 1 93.06 223 GLU B N 1
ATOM 4917 C CA . GLU B 1 223 ? -9.875 19.656 32.344 1 93.06 223 GLU B CA 1
ATOM 4918 C C . GLU B 1 223 ? -10.391 19.266 30.953 1 93.06 223 GLU B C 1
ATOM 4920 O O . GLU B 1 223 ? -10.117 18.172 30.469 1 93.06 223 GLU B O 1
ATOM 4925 N N . GLU B 1 224 ? -11.102 20.141 30.359 1 93.06 224 GLU B N 1
ATOM 4926 C CA . GLU B 1 224 ? -11.656 19.859 29.047 1 93.06 224 GLU B CA 1
ATOM 4927 C C . GLU B 1 224 ? -10.547 19.75 28 1 93.06 224 GLU B C 1
ATOM 4929 O O . GLU B 1 224 ? -10.594 18.875 27.125 1 93.06 224 GLU B O 1
ATOM 4934 N N . THR B 1 225 ? -9.625 20.641 28.094 1 92.94 225 THR B N 1
ATOM 4935 C CA . THR B 1 225 ? -8.492 20.625 27.172 1 92.94 225 THR B CA 1
ATOM 4936 C C . THR B 1 225 ? -7.656 19.359 27.359 1 92.94 225 THR B C 1
ATOM 4938 O O . THR B 1 225 ? -7.215 18.75 26.391 1 92.94 225 THR B O 1
ATOM 4941 N N . ILE B 1 226 ? -7.5 19.031 28.531 1 93.81 226 ILE B N 1
ATOM 4942 C CA . ILE B 1 226 ? -6.73 17.828 28.844 1 93.81 226 ILE B CA 1
ATOM 4943 C C . ILE B 1 226 ? -7.445 16.594 28.297 1 93.81 226 ILE B C 1
ATOM 4945 O O . ILE B 1 226 ? -6.82 15.734 27.672 1 93.81 226 ILE B O 1
ATOM 4949 N N . ALA B 1 227 ? -8.727 16.516 28.5 1 94.12 227 ALA B N 1
ATOM 4950 C CA . ALA B 1 227 ? -9.516 15.391 28.016 1 94.12 227 ALA B CA 1
ATOM 4951 C C . ALA B 1 227 ? -9.461 15.305 26.484 1 94.12 227 ALA B C 1
ATOM 4953 O O . ALA B 1 227 ? -9.336 14.219 25.922 1 94.12 227 ALA B O 1
ATOM 4954 N N . ASP B 1 228 ? -9.555 16.422 25.859 1 94.06 228 ASP B N 1
ATOM 4955 C CA . ASP B 1 228 ? -9.531 16.484 24.406 1 94.06 228 ASP B CA 1
ATOM 4956 C C . ASP B 1 228 ? -8.18 16.031 23.859 1 94.06 228 ASP B C 1
ATOM 4958 O O . ASP B 1 228 ? -8.117 15.25 22.906 1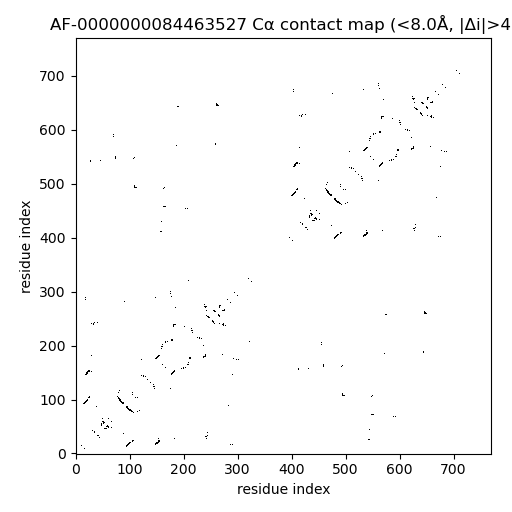 94.06 228 ASP B O 1
ATOM 4962 N N . ASN B 1 229 ? -7.164 16.547 24.469 1 95.19 229 ASN B N 1
ATOM 4963 C CA . ASN B 1 229 ? -5.82 16.188 24.016 1 95.19 229 ASN B CA 1
ATOM 4964 C C . ASN B 1 229 ? -5.5 14.727 24.281 1 95.19 229 ASN B C 1
ATOM 4966 O O . ASN B 1 229 ? -4.805 14.086 23.5 1 95.19 229 ASN B O 1
ATOM 4970 N N . ARG B 1 230 ? -6.008 14.258 25.344 1 94.62 230 ARG B N 1
ATOM 4971 C CA . ARG B 1 230 ? -5.836 12.836 25.641 1 94.62 230 ARG B CA 1
ATOM 4972 C C . ARG B 1 230 ? -6.551 11.969 24.625 1 94.62 230 ARG B C 1
ATOM 4974 O O . ARG B 1 230 ? -6.031 10.93 24.203 1 94.62 230 ARG B O 1
ATOM 4981 N N . GLU B 1 231 ? -7.684 12.406 24.281 1 95.75 231 GLU B N 1
ATOM 4982 C CA . GLU B 1 231 ? -8.445 11.68 23.266 1 95.75 231 GLU B CA 1
ATOM 4983 C C . GLU B 1 231 ? -7.715 11.695 21.922 1 95.75 231 GLU B C 1
ATOM 4985 O O . GLU B 1 231 ? -7.621 10.664 21.25 1 95.75 231 GLU B O 1
ATOM 4990 N N . LEU B 1 232 ? -7.25 12.836 21.562 1 96.88 232 LEU B N 1
ATOM 4991 C CA . LEU B 1 232 ? -6.527 12.969 20.297 1 96.88 232 LEU B CA 1
ATOM 4992 C C . LEU B 1 232 ? -5.262 12.117 20.297 1 96.88 232 LEU B C 1
ATOM 4994 O O . LEU B 1 232 ? -4.938 11.477 19.297 1 96.88 232 LEU B O 1
ATOM 4998 N N . ARG B 1 233 ? -4.613 12.117 21.391 1 95.75 233 ARG B N 1
ATOM 4999 C CA . ARG B 1 233 ? -3.416 11.297 21.547 1 95.75 233 ARG B CA 1
ATOM 5000 C C . ARG B 1 233 ? -3.746 9.812 21.391 1 95.75 233 ARG B C 1
ATOM 5002 O O . ARG B 1 233 ? -2.967 9.055 20.812 1 95.75 233 ARG B O 1
ATOM 5009 N N . GLY B 1 234 ? -4.883 9.445 21.891 1 96 234 GLY B N 1
ATOM 5010 C CA . GLY B 1 234 ? -5.324 8.062 21.781 1 96 234 GLY B CA 1
ATOM 5011 C C . GLY B 1 234 ? -5.691 7.656 20.359 1 96 234 GLY B C 1
ATOM 5012 O O . GLY B 1 234 ? -5.719 6.469 20.031 1 96 234 GLY B O 1
ATOM 5013 N N . LEU B 1 235 ? -5.863 8.625 19.5 1 97.25 235 LEU B N 1
ATOM 5014 C CA . LEU B 1 235 ? -6.266 8.367 18.125 1 97.25 235 LEU B CA 1
ATOM 5015 C C . LEU B 1 235 ? -5.047 8.234 17.219 1 97.25 235 LEU B C 1
ATOM 5017 O O . LEU B 1 235 ? -5.172 7.82 16.062 1 97.25 235 LEU B O 1
ATOM 5021 N N . LEU B 1 236 ? -3.832 8.508 17.797 1 97.31 236 LEU B N 1
ATOM 5022 C CA . LEU B 1 236 ? -2.617 8.414 16.984 1 97.31 236 LEU B CA 1
ATOM 5023 C C . LEU B 1 236 ? -2.225 6.957 16.766 1 97.31 236 LEU B C 1
ATOM 5025 O O . LEU B 1 236 ? -2.285 6.145 17.688 1 97.31 236 LEU B O 1
ATOM 5029 N N . PRO B 1 237 ? -1.743 6.629 15.578 1 98.25 237 PRO B N 1
ATOM 5030 C CA . PRO B 1 237 ? -1.873 7.398 14.336 1 98.25 237 PRO B CA 1
ATOM 5031 C C . PRO B 1 237 ? -3.316 7.484 13.844 1 98.25 237 PRO B C 1
ATOM 5033 O O . PRO B 1 237 ? -4.086 6.531 14.008 1 98.25 237 PRO B O 1
ATOM 5036 N N . PHE B 1 238 ? -3.686 8.625 13.297 1 98.69 238 PHE B N 1
ATOM 5037 C CA . PHE B 1 238 ? -5.055 8.828 12.836 1 98.69 238 PHE B CA 1
ATOM 5038 C C . PHE B 1 238 ? -5.367 7.922 11.648 1 98.69 238 PHE B C 1
ATOM 5040 O O . PHE B 1 238 ? -4.586 7.844 10.695 1 98.69 238 PHE B O 1
ATOM 5047 N N . ALA B 1 239 ? -6.43 7.195 11.734 1 98.38 239 ALA B N 1
ATOM 5048 C CA . ALA B 1 239 ? -6.93 6.402 10.609 1 98.38 239 ALA B CA 1
ATOM 5049 C C . ALA B 1 239 ? -7.844 7.234 9.719 1 98.38 239 ALA B C 1
ATOM 5051 O O . ALA B 1 239 ? -8.945 7.617 10.125 1 98.38 239 ALA B O 1
ATOM 5052 N N . ILE B 1 240 ? -7.426 7.391 8.469 1 97.38 240 ILE B N 1
ATOM 5053 C CA . ILE B 1 240 ? -8.117 8.383 7.648 1 97.38 240 ILE B CA 1
ATOM 5054 C C . ILE B 1 240 ? -8.711 7.703 6.414 1 97.38 240 ILE B C 1
ATOM 5056 O O . ILE B 1 240 ? -8.094 6.809 5.832 1 97.38 240 ILE B O 1
ATOM 5060 N N . VAL B 1 241 ? -9.914 8.109 6.109 1 96.62 241 VAL B N 1
ATOM 5061 C CA . VAL B 1 241 ? -10.586 7.781 4.855 1 96.62 241 VAL B CA 1
ATOM 5062 C C . VAL B 1 241 ? -11.016 9.07 4.148 1 96.62 241 VAL B C 1
ATOM 5064 O O . VAL B 1 241 ? -11.594 9.961 4.766 1 96.62 241 VAL B O 1
ATOM 5067 N N . GLY B 1 242 ? -10.602 9.203 2.893 1 95.25 242 GLY B N 1
ATOM 5068 C CA . GLY B 1 242 ? -11.008 10.352 2.098 1 95.25 242 GLY B CA 1
ATOM 5069 C C . GLY B 1 242 ? -12.055 10.016 1.052 1 95.25 242 GLY B C 1
ATOM 5070 O O . GLY B 1 242 ? -12.156 8.867 0.618 1 95.25 242 GLY B O 1
ATOM 5071 N N . ALA B 1 243 ? -12.844 11 0.774 1 95.19 243 ALA B N 1
ATOM 5072 C CA . ALA B 1 243 ? -13.836 10.828 -0.281 1 95.19 243 ALA B CA 1
ATOM 5073 C C . ALA B 1 243 ? -14.172 12.164 -0.937 1 95.19 243 ALA B C 1
ATOM 5075 O O . ALA B 1 243 ? -14.367 13.172 -0.248 1 95.19 243 ALA B O 1
ATOM 5076 N N . GLU B 1 244 ? -14.219 12.133 -2.182 1 91.38 244 GLU B N 1
ATOM 5077 C CA . GLU B 1 244 ? -14.547 13.352 -2.918 1 91.38 244 GLU B CA 1
ATOM 5078 C C . GLU B 1 244 ? -15.984 13.312 -3.432 1 91.38 244 GLU B C 1
ATOM 5080 O O . GLU B 1 244 ? -16.484 14.297 -3.975 1 91.38 244 GLU B O 1
ATOM 5085 N N . GLU B 1 245 ? -16.656 12.234 -3.145 1 89.81 245 GLU B N 1
ATOM 5086 C CA . GLU B 1 245 ? -18.031 12.062 -3.594 1 89.81 245 GLU B CA 1
ATOM 5087 C C . GLU B 1 245 ? -19 12.203 -2.432 1 89.81 245 GLU B C 1
ATOM 5089 O O . GLU B 1 245 ? -18.703 11.797 -1.308 1 89.81 245 GLU B O 1
ATOM 5094 N N . GLU B 1 246 ? -20.156 12.773 -2.811 1 93 246 GLU B N 1
ATOM 5095 C CA . GLU B 1 246 ? -21.266 12.828 -1.861 1 93 246 GLU B CA 1
ATOM 5096 C C . GLU B 1 246 ? -22.328 11.797 -2.201 1 93 246 GLU B C 1
ATOM 5098 O O . GLU B 1 246 ? -22.75 11.68 -3.355 1 93 246 GLU B O 1
ATOM 5103 N N . ILE B 1 247 ? -22.672 11.102 -1.207 1 94.19 247 ILE B N 1
ATOM 5104 C CA . ILE B 1 247 ? -23.656 10.039 -1.375 1 94.19 247 ILE B CA 1
ATOM 5105 C C . ILE B 1 247 ? -24.906 10.359 -0.562 1 94.19 247 ILE B C 1
ATOM 5107 O O . ILE B 1 247 ? -24.812 10.789 0.59 1 94.19 247 ILE B O 1
ATOM 5111 N N . MET B 1 248 ? -26.016 10.164 -1.231 1 93.25 248 MET B N 1
ATOM 5112 C CA . MET B 1 248 ? -27.281 10.406 -0.541 1 93.25 248 MET B CA 1
ATOM 5113 C C . MET B 1 248 ? -27.688 9.195 0.298 1 93.25 248 MET B C 1
ATOM 5115 O O . MET B 1 248 ? -27.859 8.102 -0.233 1 93.25 248 MET B O 1
ATOM 5119 N N . ILE B 1 249 ? -27.75 9.414 1.573 1 89.69 249 ILE B N 1
ATOM 5120 C CA . ILE B 1 249 ? -28.203 8.383 2.502 1 89.69 249 ILE B CA 1
ATOM 5121 C C . ILE B 1 249 ? -29.359 8.93 3.348 1 89.69 249 ILE B C 1
ATOM 5123 O O . ILE B 1 249 ? -29.188 9.906 4.082 1 89.69 249 ILE B O 1
ATOM 5127 N N . GLY B 1 250 ? -30.578 8.242 3.26 1 90.06 250 GLY B N 1
ATOM 5128 C CA . GLY B 1 250 ? -31.719 8.695 4.031 1 90.06 250 GLY B CA 1
ATOM 5129 C C . GLY B 1 250 ? -32.031 10.164 3.818 1 90.06 250 GLY B C 1
ATOM 5130 O O . GLY B 1 250 ? -32.312 10.891 4.773 1 90.06 250 GLY B O 1
ATOM 5131 N N . GLY B 1 251 ? -31.734 10.703 2.727 1 90 251 GLY B N 1
ATOM 5132 C CA . GLY B 1 251 ? -32.062 12.078 2.395 1 90 251 GLY B CA 1
ATOM 5133 C C . GLY B 1 251 ? -30.953 13.062 2.727 1 90 251 GLY B C 1
ATOM 5134 O O . GLY B 1 251 ? -31.078 14.258 2.467 1 90 251 GLY B O 1
ATOM 5135 N N . GLU B 1 252 ? -29.953 12.602 3.387 1 93.12 252 GLU B N 1
ATOM 5136 C CA . GLU B 1 252 ? -28.844 13.477 3.723 1 93.12 252 GLU B CA 1
ATOM 5137 C C . GLU B 1 252 ? -27.609 13.156 2.879 1 93.12 252 GLU B C 1
ATOM 5139 O O . GLU B 1 252 ? -27.312 11.984 2.623 1 93.12 252 GLU B O 1
ATOM 5144 N N . ALA B 1 253 ? -26.984 14.258 2.465 1 93.81 253 ALA B N 1
ATOM 5145 C CA . ALA B 1 253 ? -25.75 14.094 1.694 1 93.81 253 ALA B CA 1
ATOM 5146 C C . ALA B 1 253 ? -24.562 13.852 2.613 1 93.81 253 ALA B C 1
ATOM 5148 O O . ALA B 1 253 ? -24.297 14.633 3.529 1 93.81 253 ALA B O 1
ATOM 5149 N N . VAL B 1 254 ? -23.906 12.781 2.377 1 93.81 254 VAL B N 1
ATOM 5150 C CA . VAL B 1 254 ? -22.75 12.422 3.195 1 93.81 254 VAL B CA 1
ATOM 5151 C C . VAL B 1 254 ? -21.547 12.164 2.297 1 93.81 254 VAL B C 1
ATOM 5153 O O . VAL B 1 254 ? -21.688 11.594 1.213 1 93.81 254 VAL B O 1
ATOM 5156 N N . ARG B 1 255 ? -20.453 12.656 2.734 1 95.38 255 ARG B N 1
ATOM 5157 C CA . ARG B 1 255 ? -19.219 12.32 2.025 1 95.38 255 ARG B CA 1
ATOM 5158 C C . ARG B 1 255 ? -18.781 10.898 2.348 1 95.38 255 ARG B C 1
ATOM 5160 O O . ARG B 1 255 ? -18.625 10.539 3.518 1 95.38 255 ARG B O 1
ATOM 5167 N N . GLY B 1 256 ? -18.688 10.164 1.287 1 96 256 GLY B N 1
ATOM 5168 C CA . GLY B 1 256 ? -18.344 8.773 1.566 1 96 256 GLY B CA 1
ATOM 5169 C C . GLY B 1 256 ? -17.906 8.008 0.332 1 96 256 GLY B C 1
ATOM 5170 O O . GLY B 1 256 ? -17.828 8.57 -0.762 1 96 256 GLY B O 1
ATOM 5171 N N . ARG B 1 257 ? -17.438 6.824 0.547 1 95.88 257 ARG B N 1
ATOM 5172 C CA . ARG B 1 257 ? -17.047 5.867 -0.484 1 95.88 257 ARG B CA 1
ATOM 5173 C C . ARG B 1 257 ? -18.031 4.703 -0.541 1 95.88 257 ARG B C 1
ATOM 5175 O O . ARG B 1 257 ? -18.406 4.148 0.494 1 95.88 257 ARG B O 1
ATOM 5182 N N . ARG B 1 258 ? -18.453 4.41 -1.75 1 94.75 258 ARG B N 1
ATOM 5183 C CA . ARG B 1 258 ? -19.422 3.342 -1.937 1 94.75 258 ARG B CA 1
ATOM 5184 C C . ARG B 1 258 ? -18.75 2.047 -2.367 1 94.75 258 ARG B C 1
ATOM 5186 O O . ARG B 1 258 ? -18.031 2.021 -3.367 1 94.75 258 ARG B O 1
ATOM 5193 N N . TYR B 1 259 ? -18.922 1.011 -1.565 1 95.12 259 TYR B N 1
ATOM 5194 C CA . TYR B 1 259 ? -18.469 -0.344 -1.872 1 95.12 259 TYR B CA 1
ATOM 5195 C C . TYR B 1 259 ? -19.656 -1.276 -2.076 1 95.12 259 TYR B C 1
ATOM 5197 O O . TYR B 1 259 ? -20.781 -0.964 -1.664 1 95.12 259 TYR B O 1
ATOM 5205 N N . PRO B 1 260 ? -19.469 -2.438 -2.768 1 94.38 260 PRO B N 1
ATOM 5206 C CA . PRO B 1 260 ? -20.562 -3.396 -2.924 1 94.38 260 PRO B CA 1
ATOM 5207 C C . PRO B 1 260 ? -21.141 -3.873 -1.587 1 94.38 260 PRO B C 1
ATOM 5209 O O . PRO B 1 260 ? -22.312 -4.227 -1.5 1 94.38 260 PRO B O 1
ATOM 5212 N N . TRP B 1 261 ? -20.391 -3.807 -0.55 1 94.19 261 TRP B N 1
ATOM 5213 C CA . TRP B 1 261 ? -20.797 -4.355 0.739 1 94.19 261 TRP B CA 1
ATOM 5214 C C . TRP B 1 261 ? -21.234 -3.248 1.691 1 94.19 261 TRP B C 1
ATOM 5216 O O . TRP B 1 261 ? -21.625 -3.518 2.826 1 94.19 261 TRP B O 1
ATOM 5226 N N . GLY B 1 262 ? -21.078 -1.959 1.299 1 94.12 262 GLY B N 1
ATOM 5227 C CA . GLY B 1 262 ? -21.531 -0.885 2.172 1 94.12 262 GLY B CA 1
ATOM 5228 C C . GLY B 1 262 ? -20.906 0.457 1.833 1 94.12 262 GLY B C 1
ATOM 5229 O O . GLY B 1 262 ? -20.172 0.576 0.852 1 94.12 262 GLY B O 1
ATOM 5230 N N . ILE B 1 263 ? -21.281 1.437 2.65 1 95.38 263 ILE B N 1
ATOM 5231 C CA . ILE B 1 263 ? -20.828 2.801 2.41 1 95.38 263 ILE B CA 1
ATOM 5232 C C . ILE B 1 263 ? -20 3.285 3.596 1 95.38 263 ILE B C 1
ATOM 5234 O O . ILE B 1 263 ? -20.453 3.236 4.742 1 95.38 263 ILE B O 1
ATOM 5238 N N . VAL B 1 264 ? -18.781 3.711 3.279 1 96.38 264 VAL B N 1
ATOM 5239 C CA . VAL B 1 264 ? -17.922 4.312 4.293 1 96.38 264 VAL B CA 1
ATOM 5240 C C . VAL B 1 264 ? -18.188 5.812 4.383 1 96.38 264 VAL B C 1
ATOM 5242 O O . VAL B 1 264 ? -18.203 6.512 3.367 1 96.38 264 VAL B O 1
ATOM 5245 N N . GLU B 1 265 ? -18.438 6.215 5.535 1 96.44 265 GLU B N 1
ATOM 5246 C CA . GLU B 1 265 ? -18.688 7.633 5.766 1 96.44 265 GLU B CA 1
ATOM 5247 C C . GLU B 1 265 ? -17.469 8.32 6.348 1 96.44 265 GLU B C 1
ATOM 5249 O O . GLU B 1 265 ? -16.984 7.957 7.426 1 96.44 265 GLU B O 1
ATOM 5254 N N . VAL B 1 266 ? -17.047 9.375 5.742 1 96.81 266 VAL B N 1
ATOM 5255 C CA . VAL B 1 266 ? -15.797 10.047 6.102 1 96.81 266 VAL B CA 1
ATOM 5256 C C . VAL B 1 266 ? -15.938 10.695 7.477 1 96.81 266 VAL B C 1
ATOM 5258 O O . VAL B 1 266 ? -15.008 10.641 8.289 1 96.81 266 VAL B O 1
ATOM 5261 N N . ASP B 1 267 ? -17.141 11.258 7.734 1 95.06 267 ASP B N 1
ATOM 5262 C CA . ASP B 1 267 ? -17.328 12.062 8.938 1 95.06 267 ASP B CA 1
ATOM 5263 C C . ASP B 1 267 ? -17.891 11.219 10.078 1 95.06 267 ASP B C 1
ATOM 5265 O O . ASP B 1 267 ? -18.188 11.742 11.156 1 95.06 267 ASP B O 1
ATOM 5269 N N . ASN B 1 268 ? -18.031 9.945 9.883 1 95.5 268 ASN B N 1
ATOM 5270 C CA . ASN B 1 268 ? -18.453 9.016 10.93 1 95.5 268 ASN B CA 1
ATOM 5271 C C . ASN B 1 268 ? -17.281 8.562 11.789 1 95.5 268 ASN B C 1
ATOM 5273 O O . ASN B 1 268 ? -16.359 7.902 11.289 1 95.5 268 ASN B O 1
ATOM 5277 N N . PRO B 1 269 ? -17.281 8.875 13.078 1 95.5 269 PRO B N 1
ATOM 5278 C CA . PRO B 1 269 ? -16.156 8.555 13.945 1 95.5 269 PRO B CA 1
ATOM 5279 C C . PRO B 1 269 ? -15.914 7.047 14.07 1 95.5 269 PRO B C 1
ATOM 5281 O O . PRO B 1 269 ? -14.805 6.621 14.422 1 95.5 269 PRO B O 1
ATOM 5284 N N . ASP B 1 270 ? -16.891 6.285 13.727 1 95.75 270 ASP B N 1
ATOM 5285 C CA . ASP B 1 270 ? -16.703 4.836 13.773 1 95.75 270 ASP B CA 1
ATOM 5286 C C . ASP B 1 270 ? -15.992 4.336 12.516 1 95.75 270 ASP B C 1
ATOM 5288 O O . ASP B 1 270 ? -15.516 3.199 12.477 1 95.75 270 ASP B O 1
ATOM 5292 N N . HIS B 1 271 ? -15.938 5.207 11.492 1 96.31 271 HIS B N 1
ATOM 5293 C CA . HIS B 1 271 ? -15.367 4.805 10.211 1 96.31 271 HIS B CA 1
ATOM 5294 C C . HIS B 1 271 ? -13.984 5.41 10.008 1 96.31 271 HIS B C 1
ATOM 5296 O O . HIS B 1 271 ? -13.125 4.801 9.375 1 96.31 271 HIS B O 1
ATOM 5302 N N . SER B 1 272 ? -13.805 6.605 10.539 1 96.5 272 SER B N 1
ATOM 5303 C CA . SER B 1 272 ? -12.586 7.348 10.227 1 96.5 272 SER B CA 1
ATOM 5304 C C . SER B 1 272 ? -12.297 8.406 11.289 1 96.5 272 SER B C 1
ATOM 5306 O O . SER B 1 272 ? -13.211 8.883 11.961 1 96.5 272 SER B O 1
ATOM 5308 N N . ASP B 1 273 ? -11.055 8.727 11.445 1 98.12 273 ASP B N 1
ATOM 5309 C CA . ASP B 1 273 ? -10.633 9.773 12.359 1 98.12 273 ASP B CA 1
ATOM 5310 C C . ASP B 1 273 ? -10.531 11.125 11.648 1 98.12 273 ASP B C 1
ATOM 5312 O O . ASP B 1 273 ? -9.992 12.086 12.195 1 98.12 273 ASP B O 1
ATOM 5316 N N . PHE B 1 274 ? -11.047 11.242 10.477 1 97.94 274 PHE B N 1
ATOM 5317 C CA . PHE B 1 274 ? -10.891 12.414 9.633 1 97.94 274 PHE B CA 1
ATOM 5318 C C . PHE B 1 274 ? -11.43 13.656 10.328 1 97.94 274 PHE B C 1
ATOM 5320 O O . PHE B 1 274 ? -10.758 14.695 10.359 1 97.94 274 PHE B O 1
ATOM 5327 N N . GLY B 1 275 ? -12.617 13.547 10.859 1 96.62 275 GLY B N 1
ATOM 5328 C CA . GLY B 1 275 ? -13.242 14.695 11.5 1 96.62 275 GLY B CA 1
ATOM 5329 C C . GLY B 1 275 ? -12.438 15.25 12.656 1 96.62 275 GLY B C 1
ATOM 5330 O O . GLY B 1 275 ? -12.305 16.469 12.805 1 96.62 275 GLY B O 1
ATOM 5331 N N . ARG B 1 276 ? -11.93 14.406 13.422 1 97.38 276 ARG B N 1
ATOM 5332 C CA . ARG B 1 276 ? -11.148 14.812 14.586 1 97.38 276 ARG B CA 1
ATOM 5333 C C . ARG B 1 276 ? -9.828 15.453 14.156 1 97.38 276 ARG B C 1
ATOM 5335 O O . ARG B 1 276 ? -9.414 16.453 14.734 1 97.38 276 ARG B O 1
ATOM 5342 N N . LEU B 1 277 ? -9.18 14.852 13.188 1 97.75 277 LEU B N 1
ATOM 5343 C CA . LEU B 1 277 ? -7.93 15.414 12.688 1 97.75 277 LEU B CA 1
ATOM 5344 C C . LEU B 1 277 ? -8.164 16.781 12.07 1 97.75 277 LEU B C 1
ATOM 5346 O O . LEU B 1 277 ? -7.395 17.719 12.305 1 97.75 277 LEU B O 1
ATOM 5350 N N . ARG B 1 278 ? -9.195 16.875 11.297 1 96.88 278 ARG B N 1
ATOM 5351 C CA . ARG B 1 278 ? -9.531 18.141 10.656 1 96.88 278 ARG B CA 1
ATOM 5352 C C . ARG B 1 278 ? -9.773 19.234 11.695 1 96.88 278 ARG B C 1
ATOM 5354 O O . ARG B 1 278 ? -9.234 20.344 11.578 1 96.88 278 ARG B O 1
ATOM 5361 N N . SER B 1 279 ? -10.539 18.938 12.688 1 95.75 279 SER B N 1
ATOM 5362 C CA . SER B 1 279 ? -10.852 19.906 13.734 1 95.75 279 SER B CA 1
ATOM 5363 C C . SER B 1 279 ? -9.602 20.312 14.508 1 95.75 279 SER B C 1
ATOM 5365 O O . SER B 1 279 ? -9.461 21.469 14.898 1 95.75 279 SER B O 1
ATOM 5367 N N . ALA B 1 280 ? -8.727 19.391 14.688 1 96.69 280 ALA B N 1
ATOM 5368 C CA . ALA B 1 280 ? -7.484 19.688 15.398 1 96.69 280 ALA B CA 1
ATOM 5369 C C . ALA B 1 280 ? -6.574 20.594 14.57 1 96.69 280 ALA B C 1
ATOM 5371 O O . ALA B 1 280 ? -6.047 21.578 15.078 1 96.69 280 ALA B O 1
ATOM 5372 N N . LEU B 1 281 ? -6.426 20.312 13.312 1 97.19 281 LEU B N 1
ATOM 5373 C CA . LEU B 1 281 ? -5.512 21.016 12.43 1 97.19 281 LEU B CA 1
ATOM 5374 C C . LEU B 1 281 ? -6.016 22.438 12.148 1 97.19 281 LEU B C 1
ATOM 5376 O O . LEU B 1 281 ? -5.238 23.391 12.172 1 97.19 281 LEU B O 1
ATOM 5380 N N . LEU B 1 282 ? -7.32 22.531 11.938 1 95.88 282 LEU B N 1
ATOM 5381 C CA . LEU B 1 282 ? -7.867 23.797 11.477 1 95.88 282 LEU B CA 1
ATOM 5382 C C . LEU B 1 282 ? -8.477 24.578 12.633 1 95.88 282 LEU B C 1
ATOM 5384 O O . LEU B 1 282 ? -8.914 25.719 12.453 1 95.88 282 LEU B O 1
ATOM 5388 N N . GLY B 1 283 ? -8.422 24.031 13.781 1 93.62 283 GLY B N 1
ATOM 5389 C CA . GLY B 1 283 ? -9.086 24.672 14.898 1 93.62 283 GLY B CA 1
ATOM 5390 C C . GLY B 1 283 ? -8.281 24.625 16.188 1 93.62 283 GLY B C 1
ATOM 5391 O O . GLY B 1 283 ? -7.414 25.469 16.406 1 93.62 283 GLY B O 1
ATOM 5392 N N . SER B 1 284 ? -8.367 23.578 16.859 1 93.62 284 SER B N 1
ATOM 5393 C CA . SER B 1 284 ? -7.93 23.531 18.25 1 93.62 284 SER B CA 1
ATOM 5394 C C . SER B 1 284 ? -6.41 23.641 18.359 1 93.62 284 SER B C 1
ATOM 5396 O O . SER B 1 284 ? -5.891 24.172 19.344 1 93.62 284 SER B O 1
ATOM 5398 N N . HIS B 1 285 ? -5.707 23.109 17.375 1 95.69 285 HIS B N 1
ATOM 5399 C CA . HIS B 1 285 ? -4.262 23 17.562 1 95.69 285 HIS B CA 1
ATOM 5400 C C . HIS B 1 285 ? -3.514 23.828 16.516 1 95.69 285 HIS B C 1
ATOM 5402 O O . HIS B 1 285 ? -2.285 23.75 16.422 1 95.69 285 HIS B O 1
ATOM 5408 N N . LEU B 1 286 ? -4.223 24.625 15.797 1 95.69 286 LEU B N 1
ATOM 5409 C CA . LEU B 1 286 ? -3.613 25.453 14.766 1 95.69 286 LEU B CA 1
ATOM 5410 C C . LEU B 1 286 ? -2.555 26.375 15.367 1 95.69 286 LEU B C 1
ATOM 5412 O O . LEU B 1 286 ? -1.412 26.391 14.906 1 95.69 286 LEU B O 1
ATOM 5416 N N . THR B 1 287 ? -2.918 27.062 16.359 1 93.62 287 THR B N 1
ATOM 5417 C CA . THR B 1 287 ? -2.018 28.016 17.016 1 93.62 287 THR B CA 1
ATOM 5418 C C . THR B 1 287 ? -0.854 27.297 17.672 1 93.62 287 THR B C 1
ATOM 5420 O O . THR B 1 287 ? 0.284 27.766 17.641 1 93.62 287 THR B O 1
ATOM 5423 N N . ASP B 1 288 ? -1.178 26.188 18.25 1 94.38 288 ASP B N 1
ATOM 5424 C CA . ASP B 1 288 ? -0.147 25.391 18.922 1 94.38 288 ASP B CA 1
ATOM 5425 C C . ASP B 1 288 ? 0.922 24.938 17.922 1 94.38 288 ASP B C 1
ATOM 5427 O O . ASP B 1 288 ? 2.117 25.016 18.219 1 94.38 288 ASP B O 1
ATOM 5431 N N . LEU B 1 289 ? 0.523 24.484 16.844 1 97.19 289 LEU B N 1
ATOM 5432 C CA . LEU B 1 289 ? 1.438 24.031 15.797 1 97.19 289 LEU B CA 1
ATOM 5433 C C . LEU B 1 289 ? 2.34 25.172 15.328 1 97.19 289 LEU B C 1
ATOM 5435 O O . LEU B 1 289 ? 3.545 24.984 15.148 1 97.19 289 LEU B O 1
ATOM 5439 N N . LYS B 1 290 ? 1.806 26.281 15.188 1 96.25 290 LYS B N 1
ATOM 5440 C CA . LYS B 1 290 ? 2.566 27.453 14.758 1 96.25 290 LYS B CA 1
ATOM 5441 C C . LYS B 1 290 ? 3.574 27.875 15.82 1 96.25 290 LYS B C 1
ATOM 5443 O O . LYS B 1 290 ? 4.719 28.203 15.508 1 96.25 290 LYS B O 1
ATOM 5448 N N . GLU B 1 291 ? 3.125 27.859 17.016 1 95.31 291 GLU B N 1
ATOM 5449 C CA . GLU B 1 291 ? 3.988 28.266 18.125 1 95.31 291 GLU B CA 1
ATOM 5450 C C . GLU B 1 291 ? 5.16 27.312 18.297 1 95.31 291 GLU B C 1
ATOM 5452 O O . GLU B 1 291 ? 6.297 27.734 18.5 1 95.31 291 GLU B O 1
ATOM 5457 N N . ILE B 1 292 ? 4.867 26.078 18.188 1 95.94 292 ILE B N 1
ATOM 5458 C CA . ILE B 1 292 ? 5.926 25.094 18.312 1 95.94 292 ILE B CA 1
ATOM 5459 C C . ILE B 1 292 ? 6.93 25.25 17.172 1 95.94 292 ILE B C 1
ATOM 5461 O O . ILE B 1 292 ? 8.141 25.156 17.391 1 95.94 292 ILE B O 1
ATOM 5465 N N . THR B 1 293 ? 6.426 25.453 15.984 1 97.5 293 THR B N 1
ATOM 5466 C CA . THR B 1 293 ? 7.293 25.656 14.828 1 97.5 293 THR B CA 1
ATOM 5467 C C . THR B 1 293 ? 8.219 26.844 15.055 1 97.5 293 THR B C 1
ATOM 5469 O O . THR B 1 293 ? 9.422 26.766 14.773 1 97.5 293 THR B O 1
ATOM 5472 N N . HIS B 1 294 ? 7.711 27.875 15.609 1 95.62 294 HIS B N 1
ATOM 5473 C CA . HIS B 1 294 ? 8.484 29.094 15.789 1 95.62 294 HIS B CA 1
ATOM 5474 C C . HIS B 1 294 ? 9.414 28.984 17 1 95.62 294 HIS B C 1
ATOM 5476 O O . HIS B 1 294 ? 10.625 29.203 16.875 1 95.62 294 HIS B O 1
ATOM 5482 N N . ASP B 1 295 ? 8.867 28.641 18.078 1 95.06 295 ASP B N 1
ATOM 5483 C CA . ASP B 1 295 ? 9.57 28.75 19.359 1 95.06 295 ASP B CA 1
ATOM 5484 C C . ASP B 1 295 ? 10.555 27.609 19.547 1 95.06 295 ASP B C 1
ATOM 5486 O O . ASP B 1 295 ? 11.57 27.75 20.219 1 95.06 295 ASP B O 1
ATOM 5490 N N . PHE B 1 296 ? 10.305 26.531 18.875 1 94.44 296 PHE B N 1
ATOM 5491 C CA . PHE B 1 296 ? 11.148 25.375 19.141 1 94.44 296 PHE B CA 1
ATOM 5492 C C . PHE B 1 296 ? 11.891 24.938 17.891 1 94.44 296 PHE B C 1
ATOM 5494 O O . PHE B 1 296 ? 13.125 24.953 17.859 1 94.44 296 PHE B O 1
ATOM 5501 N N . LEU B 1 297 ? 11.188 24.609 16.922 1 96.56 297 LEU B N 1
ATOM 5502 C CA . LEU B 1 297 ? 11.805 24.031 15.742 1 96.56 297 LEU B CA 1
ATOM 5503 C C . LEU B 1 297 ? 12.68 25.047 15.023 1 96.56 297 LEU B C 1
ATOM 5505 O O . LEU B 1 297 ? 13.867 24.797 14.789 1 96.56 297 LEU B O 1
ATOM 5509 N N . TYR B 1 298 ? 12.133 26.188 14.766 1 96.69 298 TYR B N 1
ATOM 5510 C CA . TYR B 1 298 ? 12.891 27.234 14.094 1 96.69 298 TYR B CA 1
ATOM 5511 C C . TYR B 1 298 ? 14.039 27.734 14.961 1 96.69 298 TYR B C 1
ATOM 5513 O O . TYR B 1 298 ? 15.164 27.891 14.484 1 96.69 298 TYR B O 1
ATOM 5521 N N . GLU B 1 299 ? 13.773 27.953 16.219 1 95.38 299 GLU B N 1
ATOM 5522 C CA . GLU B 1 299 ? 14.805 28.453 17.125 1 95.38 299 GLU B CA 1
ATOM 5523 C C . GLU B 1 299 ? 15.969 27.469 17.234 1 95.38 299 GLU B C 1
ATOM 5525 O O . GLU B 1 299 ? 17.125 27.891 17.297 1 95.38 299 GLU B O 1
ATOM 5530 N N . ASN B 1 300 ? 15.648 26.266 17.266 1 93.75 300 ASN B N 1
ATOM 5531 C CA . ASN B 1 300 ? 16.703 25.25 17.281 1 93.75 300 ASN B CA 1
ATOM 5532 C C . ASN B 1 300 ? 17.531 25.281 16 1 93.75 300 ASN B C 1
ATOM 5534 O O . ASN B 1 300 ? 18.75 25.188 16.047 1 93.75 300 ASN B O 1
ATOM 5538 N N . TYR B 1 301 ? 16.844 25.422 14.93 1 95.56 301 TYR B N 1
ATOM 5539 C CA . TYR B 1 301 ? 17.516 25.5 13.641 1 95.56 301 TYR B CA 1
ATOM 5540 C C . TYR B 1 301 ? 18.406 26.734 13.57 1 95.56 301 TYR B C 1
ATOM 5542 O O . TYR B 1 301 ? 19.547 26.656 13.109 1 95.56 301 TYR B O 1
ATOM 5550 N N . ARG B 1 302 ? 17.844 27.828 13.984 1 93.75 302 ARG B N 1
ATOM 5551 C CA . ARG B 1 302 ? 18.547 29.094 13.992 1 93.75 302 ARG B CA 1
ATOM 5552 C C . ARG B 1 302 ? 19.828 29 14.828 1 93.75 302 ARG B C 1
ATOM 5554 O O . ARG B 1 302 ? 20.891 29.438 14.398 1 93.75 302 ARG B O 1
ATOM 5561 N N . THR B 1 303 ? 19.734 28.406 15.984 1 92.81 303 THR B N 1
ATOM 5562 C CA . THR B 1 303 ? 20.875 28.25 16.875 1 92.81 303 THR B CA 1
ATOM 5563 C C . THR B 1 303 ? 21.938 27.359 16.234 1 92.81 303 THR B C 1
ATOM 5565 O O . THR B 1 303 ? 23.125 27.656 16.328 1 92.81 303 THR B O 1
ATOM 5568 N N . GLU B 1 304 ? 21.469 26.312 15.609 1 92.12 304 GLU B N 1
ATOM 5569 C CA . GLU B 1 304 ? 22.391 25.406 14.93 1 92.12 304 GLU B CA 1
ATOM 5570 C C . GLU B 1 304 ? 23.125 26.109 13.789 1 92.12 304 GLU B C 1
ATOM 5572 O O . GLU B 1 304 ? 24.328 25.922 13.609 1 92.12 304 GLU B O 1
ATOM 5577 N N . LYS B 1 305 ? 22.453 26.922 13.078 1 89.81 305 LYS B N 1
ATOM 5578 C CA . LYS B 1 305 ? 22.984 27.594 11.898 1 89.81 305 LYS B CA 1
ATOM 5579 C C . LYS B 1 305 ? 23.969 28.688 12.297 1 89.81 305 LYS B C 1
ATOM 5581 O O . LYS B 1 305 ? 25.016 28.859 11.664 1 89.81 305 LYS B O 1
ATOM 5586 N N . LEU B 1 306 ? 23.656 29.375 13.281 1 87.5 306 LEU B N 1
ATOM 5587 C CA . LEU B 1 306 ? 24.5 30.484 13.727 1 87.5 306 LEU B CA 1
ATOM 5588 C C . LEU B 1 306 ? 25.734 29.969 14.453 1 87.5 306 LEU B C 1
ATOM 5590 O O . LEU B 1 306 ? 26.781 30.609 14.422 1 87.5 306 LEU B O 1
ATOM 5594 N N . SER B 1 307 ? 25.594 28.859 15.141 1 85.69 307 SER B N 1
ATOM 5595 C CA . SER B 1 307 ? 26.734 28.234 15.812 1 85.69 307 SER B CA 1
ATOM 5596 C C . SER B 1 307 ? 27.75 27.703 14.805 1 85.69 307 SER B C 1
ATOM 5598 O O . SER B 1 307 ? 28.953 27.766 15.039 1 85.69 307 SER B O 1
ATOM 5600 N N . ARG B 1 308 ? 27.281 27.109 13.734 1 75.56 308 ARG B N 1
ATOM 5601 C CA . ARG B 1 308 ? 28.156 26.578 12.695 1 75.56 308 ARG B CA 1
ATOM 5602 C C . ARG B 1 308 ? 28.906 27.688 11.977 1 75.56 308 ARG B C 1
ATOM 5604 O O . ARG B 1 308 ? 30.047 27.516 11.562 1 75.56 308 ARG B O 1
ATOM 5611 N N . SER B 1 309 ? 28.281 28.766 11.664 1 66.81 309 SER B N 1
ATOM 5612 C CA . SER B 1 309 ? 28.906 29.891 10.984 1 66.81 309 SER B CA 1
ATOM 5613 C C . SER B 1 309 ? 30.047 30.484 11.812 1 66.81 309 SER B C 1
ATOM 5615 O O . SER B 1 309 ? 31.031 30.969 11.258 1 66.81 309 SER B O 1
ATOM 5617 N N . VAL B 1 310 ? 29.938 30.562 13.102 1 57.5 310 VAL B N 1
ATOM 5618 C CA . VAL B 1 310 ? 31.016 31.078 13.922 1 57.5 310 VAL B CA 1
ATOM 5619 C C . VAL B 1 310 ? 32.156 30.062 13.977 1 57.5 310 VAL B C 1
ATOM 5621 O O . VAL B 1 310 ? 33.344 30.438 14.016 1 57.5 310 VAL B O 1
ATOM 5624 N N . GLY B 1 311 ? 31.953 28.703 14.266 1 50 311 GLY B N 1
ATOM 5625 C CA . GLY B 1 311 ? 33.031 27.734 14.367 1 50 311 GLY B CA 1
ATOM 5626 C C . GLY B 1 311 ? 33.531 27.25 13.016 1 50 311 GLY B C 1
ATOM 5627 O O . GLY B 1 311 ? 32.719 26.969 12.117 1 50 311 GLY B O 1
ATOM 5628 N N . GLY B 1 312 ? 34.75 27.5 12.5 1 43.34 312 GLY B N 1
ATOM 5629 C CA . GLY B 1 312 ? 35.438 26.938 11.352 1 43.34 312 GLY B CA 1
ATOM 5630 C C . GLY B 1 312 ? 35.125 25.484 11.117 1 43.34 312 GLY B C 1
ATOM 5631 O O . GLY B 1 312 ? 34.219 24.922 11.758 1 43.34 312 GLY B O 1
ATOM 5632 N N . ASP B 1 313 ? 36.312 24.453 10.922 1 39.56 313 ASP B N 1
ATOM 5633 C CA . ASP B 1 313 ? 36.5 23.094 10.422 1 39.56 313 ASP B CA 1
ATOM 5634 C C . ASP B 1 313 ? 35.688 22.094 11.25 1 39.56 313 ASP B C 1
ATOM 5636 O O . ASP B 1 313 ? 35.781 20.891 11.008 1 39.56 313 ASP B O 1
ATOM 5640 N N . ALA B 1 314 ? 35.625 22.141 12.688 1 35.12 314 ALA B N 1
ATOM 5641 C CA . ALA B 1 314 ? 35.375 20.906 13.406 1 35.12 314 ALA B CA 1
ATOM 5642 C C . ALA B 1 314 ? 33.906 20.531 13.367 1 35.12 314 ALA B C 1
ATOM 5644 O O . ALA B 1 314 ? 33.094 21.062 14.125 1 35.12 314 ALA B O 1
ATOM 5645 N N . ALA B 1 315 ? 33.312 20.328 12.312 1 35.03 315 ALA B N 1
ATOM 5646 C CA . ALA B 1 315 ? 31.984 19.781 12.039 1 35.03 315 ALA B CA 1
ATOM 5647 C C . ALA B 1 315 ? 31.75 18.5 12.828 1 35.03 315 ALA B C 1
ATOM 5649 O O . ALA B 1 315 ? 31.719 17.406 12.258 1 35.03 315 ALA B O 1
ATOM 5650 N N . ALA B 1 316 ? 32.531 18.188 13.984 1 33.72 316 ALA B N 1
ATOM 5651 C CA . ALA B 1 316 ? 32.062 16.938 14.555 1 33.72 316 ALA B CA 1
ATOM 5652 C C . ALA B 1 316 ? 30.547 16.984 14.812 1 33.72 316 ALA B C 1
ATOM 5654 O O . ALA B 1 316 ? 30.031 17.984 15.297 1 33.72 316 ALA B O 1
ATOM 5655 N N . ASP B 1 317 ? 29.734 16.078 14.242 1 35.31 317 ASP B N 1
ATOM 5656 C CA . ASP B 1 317 ? 28.344 15.633 14.336 1 35.31 317 ASP B CA 1
ATOM 5657 C C . ASP B 1 317 ? 27.891 15.547 15.789 1 35.31 317 ASP B C 1
ATOM 5659 O O . ASP B 1 317 ? 28.156 14.562 16.469 1 35.31 317 ASP B O 1
ATOM 5663 N N . THR B 1 318 ? 28.016 16.5 16.656 1 33.72 318 THR B N 1
ATOM 5664 C CA . THR B 1 318 ? 27.391 16.312 17.969 1 33.72 318 THR B CA 1
ATOM 5665 C C . THR B 1 318 ? 25.938 15.898 17.828 1 33.72 318 THR B C 1
ATOM 5667 O O . THR B 1 318 ? 25.062 16.75 17.562 1 33.72 318 THR B O 1
ATOM 5670 N N . ALA B 1 319 ? 25.625 14.711 17.281 1 34.59 319 ALA B N 1
ATOM 5671 C CA . ALA B 1 319 ? 24.328 14.023 17.359 1 34.59 319 ALA B CA 1
ATOM 5672 C C . ALA B 1 319 ? 23.703 14.188 18.734 1 34.59 319 ALA B C 1
ATOM 5674 O O . ALA B 1 319 ? 24.25 13.719 19.734 1 34.59 319 ALA B O 1
ATOM 5675 N N . LEU B 1 320 ? 23.062 15.25 19.203 1 35.72 320 LEU B N 1
ATOM 5676 C CA . LEU B 1 320 ? 22.203 15.312 20.375 1 35.72 320 LEU B CA 1
ATOM 5677 C C . LEU B 1 320 ? 21.391 14.031 20.531 1 35.72 320 LEU B C 1
ATOM 5679 O O . LEU B 1 320 ? 20.844 13.516 19.562 1 35.72 320 LEU B O 1
ATOM 5683 N N . LEU B 1 321 ? 21.688 13.148 21.516 1 38.03 321 LEU B N 1
ATOM 5684 C CA . LEU B 1 321 ? 21.016 11.898 21.844 1 38.03 321 LEU B CA 1
ATOM 5685 C C . LEU B 1 321 ? 19.516 12.109 22 1 38.03 321 LEU B C 1
ATOM 5687 O O . LEU B 1 321 ? 19.078 13.148 22.484 1 38.03 321 LEU B O 1
ATOM 5691 N N . PRO B 1 322 ? 18.688 11.289 21.312 1 37.53 322 PRO B N 1
ATOM 5692 C CA . PRO B 1 322 ? 17.219 11.289 21.25 1 37.53 322 PRO B CA 1
ATOM 5693 C C . PRO B 1 322 ? 16.578 11.438 22.625 1 37.53 322 PRO B C 1
ATOM 5695 O O . PRO B 1 322 ? 15.508 12.031 22.75 1 37.53 322 PRO B O 1
ATOM 5698 N N . GLU B 1 323 ? 17.188 10.867 23.703 1 39.84 323 GLU B N 1
ATOM 5699 C CA . GLU B 1 323 ? 16.594 10.938 25.047 1 39.84 323 GLU B CA 1
ATOM 5700 C C . GLU B 1 323 ? 16.5 12.375 25.531 1 39.84 323 GLU B C 1
ATOM 5702 O O . GLU B 1 323 ? 15.562 12.727 26.266 1 39.84 323 GLU B O 1
ATOM 5707 N N . ASP B 1 324 ? 17.453 13.164 25.219 1 41.56 324 ASP B N 1
ATOM 5708 C CA . ASP B 1 324 ? 17.531 14.531 25.734 1 41.56 324 ASP B CA 1
ATOM 5709 C C . ASP B 1 324 ? 16.484 15.422 25.062 1 41.56 324 ASP B C 1
ATOM 5711 O O . ASP B 1 324 ? 16.031 16.406 25.656 1 41.56 324 ASP B O 1
ATOM 5715 N N . MET B 1 325 ? 16.016 15.062 23.906 1 37.75 325 MET B N 1
ATOM 5716 C CA . MET B 1 325 ? 15.07 15.914 23.203 1 37.75 325 MET B CA 1
ATOM 5717 C C . MET B 1 325 ? 13.672 15.789 23.797 1 37.75 325 MET B C 1
ATOM 5719 O O . MET B 1 325 ? 12.953 16.781 23.922 1 37.75 325 MET B O 1
ATOM 5723 N N . ALA B 1 326 ? 13.219 14.586 24.25 1 39.75 326 ALA B N 1
ATOM 5724 C CA . ALA B 1 326 ? 11.969 14.406 24.984 1 39.75 326 ALA B CA 1
ATOM 5725 C C . ALA B 1 326 ? 11.977 15.172 26.297 1 39.75 326 ALA B C 1
ATOM 5727 O O . ALA B 1 326 ? 11.008 15.852 26.641 1 39.75 326 ALA B O 1
ATOM 5728 N N . ASN B 1 327 ? 13.102 15 27.078 1 44.81 327 ASN B N 1
ATOM 5729 C CA . ASN B 1 327 ? 13.281 15.703 28.344 1 44.81 327 ASN B CA 1
ATOM 5730 C C . ASN B 1 327 ? 13.477 17.203 28.141 1 44.81 327 ASN B C 1
ATOM 5732 O O . ASN B 1 327 ? 13.062 18 28.969 1 44.81 327 ASN B O 1
ATOM 5736 N N . GLN B 1 328 ? 14.086 17.562 27.094 1 41.03 328 GLN B N 1
ATOM 5737 C CA . GLN B 1 328 ? 14.312 18.969 26.828 1 41.03 328 GLN B CA 1
ATOM 5738 C C . GLN B 1 328 ? 13.008 19.672 26.453 1 41.03 328 GLN B C 1
ATOM 5740 O O . GLN B 1 328 ? 12.789 20.828 26.844 1 41.03 328 GLN B O 1
ATOM 5745 N N . SER B 1 329 ? 12.102 18.906 25.844 1 39.75 329 SER B N 1
ATOM 5746 C CA . SER B 1 329 ? 10.797 19.516 25.609 1 39.75 329 SER B CA 1
ATOM 5747 C C . SER B 1 329 ? 10.07 19.812 26.906 1 39.75 329 SER B C 1
ATOM 5749 O O . SER B 1 329 ? 9.445 20.875 27.062 1 39.75 329 SER B O 1
ATOM 5751 N N . VAL B 1 330 ? 10.211 18.922 27.875 1 48 330 VAL B N 1
ATOM 5752 C CA . VAL B 1 330 ? 9.672 19.172 29.203 1 48 330 VAL B CA 1
ATOM 5753 C C . VAL B 1 330 ? 10.43 20.328 29.859 1 48 330 VAL B C 1
ATOM 5755 O O . VAL B 1 330 ? 9.828 21.219 30.438 1 48 330 VAL B O 1
ATOM 5758 N N . ARG B 1 331 ? 11.766 20.344 29.75 1 49.19 331 ARG B N 1
ATOM 5759 C CA . ARG B 1 331 ? 12.578 21.391 30.359 1 49.19 331 ARG B CA 1
ATOM 5760 C C . ARG B 1 331 ? 12.359 22.734 29.656 1 49.19 331 ARG B C 1
ATOM 5762 O O . ARG B 1 331 ? 12.266 23.766 30.312 1 49.19 331 ARG B O 1
ATOM 5769 N N . LEU 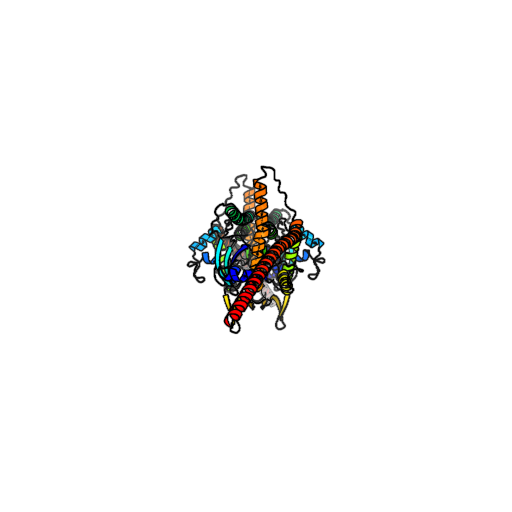B 1 332 ? 12.242 22.656 28.375 1 44.5 332 LEU B N 1
ATOM 5770 C CA . LEU B 1 332 ? 12.016 23.891 27.625 1 44.5 332 LEU B CA 1
ATOM 5771 C C . LEU B 1 332 ? 10.602 24.406 27.859 1 44.5 332 LEU B C 1
ATOM 5773 O O . LEU B 1 332 ? 10.391 25.609 28.016 1 44.5 332 LEU B O 1
ATOM 5777 N N . LYS B 1 333 ? 9.617 23.422 28 1 44.31 333 LYS B N 1
ATOM 5778 C CA . LYS B 1 333 ? 8.281 23.844 28.422 1 44.31 333 LYS B CA 1
ATOM 5779 C C . LYS B 1 333 ? 8.328 24.469 29.812 1 44.31 333 LYS B C 1
ATOM 5781 O O . LYS B 1 333 ? 7.668 25.484 30.078 1 44.31 333 LYS B O 1
ATOM 5786 N N . GLU B 1 334 ? 9.234 23.781 30.578 1 49.94 334 GLU B N 1
ATOM 5787 C CA . GLU B 1 334 ? 9.422 24.328 31.922 1 49.94 334 GLU B CA 1
ATOM 5788 C C . GLU B 1 334 ? 10.094 25.703 31.875 1 49.94 334 GLU B C 1
ATOM 5790 O O . GLU B 1 334 ? 9.695 26.609 32.594 1 49.94 334 GLU B O 1
ATOM 5795 N N . GLU B 1 335 ? 11.102 25.781 31.047 1 50.72 335 GLU B N 1
ATOM 5796 C CA . GLU B 1 335 ? 11.812 27.047 30.906 1 50.72 335 GLU B CA 1
ATOM 5797 C C . GLU B 1 335 ? 10.945 28.094 30.219 1 50.72 335 GLU B C 1
ATOM 5799 O O . GLU B 1 335 ? 10.938 29.266 30.609 1 50.72 335 GLU B O 1
ATOM 5804 N N . GLN B 1 336 ? 10.203 27.672 29.25 1 48 336 GLN B N 1
ATOM 5805 C CA . GLN B 1 336 ? 9.258 28.562 28.594 1 48 336 GLN B CA 1
ATOM 5806 C C . GLN B 1 336 ? 8.156 29 29.562 1 48 336 GLN B C 1
ATOM 5808 O O . GLN B 1 336 ? 7.801 30.188 29.625 1 48 336 GLN B O 1
ATOM 5813 N N . LEU B 1 337 ? 7.691 27.969 30.312 1 51.22 337 LEU B N 1
ATOM 5814 C CA . LEU B 1 337 ? 6.746 28.312 31.375 1 51.22 337 LEU B CA 1
ATOM 5815 C C . LEU B 1 337 ? 7.371 29.281 32.375 1 51.22 337 LEU B C 1
ATOM 5817 O O . LEU B 1 337 ? 6.723 30.234 32.812 1 51.22 337 LEU B O 1
ATOM 5821 N N . ARG B 1 338 ? 8.656 29.062 32.594 1 54.91 338 ARG B N 1
ATOM 5822 C CA . ARG B 1 338 ? 9.383 29.953 33.5 1 54.91 338 ARG B CA 1
ATOM 5823 C C . ARG B 1 338 ? 9.555 31.328 32.875 1 54.91 338 ARG B C 1
ATOM 5825 O O . ARG B 1 338 ? 9.375 32.344 33.531 1 54.91 338 ARG B O 1
ATOM 5832 N N . ARG B 1 339 ? 9.836 31.312 31.609 1 54.28 339 ARG B N 1
ATOM 5833 C CA . ARG B 1 339 ? 10 32.594 30.906 1 54.28 339 ARG B CA 1
ATOM 5834 C C . ARG B 1 339 ? 8.664 33.312 30.75 1 54.28 339 ARG B C 1
ATOM 5836 O O . ARG B 1 339 ? 8.578 34.531 30.938 1 54.28 339 ARG B O 1
ATOM 5843 N N . GLU B 1 340 ? 7.676 32.5 30.359 1 50.62 340 GLU B N 1
ATOM 5844 C CA . GLU B 1 340 ? 6.332 33.062 30.297 1 50.62 340 GLU B CA 1
ATOM 5845 C C . GLU B 1 340 ? 5.859 33.531 31.672 1 50.62 340 GLU B C 1
ATOM 5847 O O . GLU B 1 340 ? 5.242 34.594 31.797 1 50.62 340 GLU B O 1
ATOM 5852 N N . GLU B 1 341 ? 6.258 32.75 32.625 1 53.88 341 GLU B N 1
ATOM 5853 C CA . GLU B 1 341 ? 5.988 33.156 34 1 53.88 341 GLU B CA 1
ATOM 5854 C C . GLU B 1 341 ? 6.734 34.438 34.344 1 53.88 341 GLU B C 1
ATOM 5856 O O . GLU B 1 341 ? 6.184 35.312 35 1 53.88 341 GLU B O 1
ATOM 5861 N N . GLU B 1 342 ? 7.945 34.469 33.844 1 55.59 342 GLU B N 1
ATOM 5862 C CA . GLU B 1 342 ? 8.742 35.688 34.062 1 55.59 342 GLU B CA 1
ATOM 5863 C C . GLU B 1 342 ? 8.188 36.875 33.281 1 55.59 342 GLU B C 1
ATOM 5865 O O . GLU B 1 342 ? 8.109 37.969 33.781 1 55.59 342 GLU B O 1
ATOM 5870 N N . LYS B 1 343 ? 7.824 36.531 32.031 1 52.66 343 LYS B N 1
ATOM 5871 C CA . LYS B 1 343 ? 7.195 37.562 31.234 1 52.66 343 LYS B CA 1
ATOM 5872 C C . LYS B 1 343 ? 5.848 38 31.812 1 52.66 343 LYS B C 1
ATOM 5874 O O . LYS B 1 343 ? 5.535 39.188 31.875 1 52.66 343 LYS B O 1
ATOM 5879 N N . LEU B 1 344 ? 5.133 37 32.219 1 54.53 344 LEU B N 1
ATOM 5880 C CA . LEU B 1 344 ? 3.875 37.281 32.906 1 54.53 344 LEU B CA 1
ATOM 5881 C C . LEU B 1 344 ? 4.117 38.062 34.188 1 54.53 344 LEU B C 1
ATOM 5883 O O . LEU B 1 344 ? 3.375 39 34.531 1 54.53 344 LEU B O 1
ATOM 5887 N N . ARG B 1 345 ? 5.148 37.719 34.844 1 59.38 345 ARG B N 1
ATOM 5888 C CA . ARG B 1 345 ? 5.539 38.438 36.031 1 59.38 345 ARG B CA 1
ATOM 5889 C C . ARG B 1 345 ? 5.949 39.875 35.719 1 59.38 345 ARG B C 1
ATOM 5891 O O . ARG B 1 345 ? 5.602 40.781 36.438 1 59.38 345 ARG B O 1
ATOM 5898 N N . GLU B 1 346 ? 6.668 39.938 34.625 1 59.06 346 GLU B N 1
ATOM 5899 C CA . GLU B 1 346 ? 7.059 41.281 34.188 1 59.06 346 GLU B CA 1
ATOM 5900 C C . GLU B 1 346 ? 5.84 42.094 33.781 1 59.06 346 GLU B C 1
ATOM 5902 O O . GLU B 1 346 ? 5.75 43.281 34.125 1 59.06 346 GLU B O 1
ATOM 5907 N N . ILE B 1 347 ? 4.953 41.438 33.125 1 54.59 347 ILE B N 1
ATOM 5908 C CA . ILE B 1 347 ? 3.713 42.094 32.719 1 54.59 347 ILE B CA 1
ATOM 5909 C C . ILE B 1 347 ? 2.887 42.438 33.969 1 54.59 347 ILE B C 1
ATOM 5911 O O . ILE B 1 347 ? 2.33 43.531 34.094 1 54.59 347 ILE B O 1
ATOM 5915 N N . GLU B 1 348 ? 2.859 41.469 34.844 1 59.41 348 GLU B N 1
ATOM 5916 C CA . GLU B 1 348 ? 2.178 41.688 36.094 1 59.41 348 GLU B CA 1
ATOM 5917 C C . GLU B 1 348 ? 2.783 42.875 36.875 1 59.41 348 GLU B C 1
ATOM 5919 O O . GLU B 1 348 ? 2.057 43.719 37.406 1 59.41 348 GLU B O 1
ATOM 5924 N N . LEU B 1 349 ? 4.051 42.906 36.812 1 62.06 349 LEU B N 1
ATOM 5925 C CA . LEU B 1 349 ? 4.746 44 37.469 1 62.06 349 LEU B CA 1
ATOM 5926 C C . LEU B 1 349 ? 4.477 45.312 36.75 1 62.06 349 LEU B C 1
ATOM 5928 O O . LEU B 1 349 ? 4.266 46.344 37.406 1 62.06 349 LEU B O 1
ATOM 5932 N N . LYS B 1 350 ? 4.453 45.219 35.469 1 59.31 350 LYS B N 1
ATOM 5933 C CA . LYS B 1 350 ? 4.141 46.406 34.688 1 59.31 350 LYS B CA 1
ATOM 5934 C C . LYS B 1 350 ? 2.705 46.844 34.906 1 59.31 350 LYS B C 1
ATOM 5936 O O . LYS B 1 350 ? 2.447 48.062 35.062 1 59.31 350 LYS B O 1
ATOM 5941 N N . VAL B 1 351 ? 1.832 45.906 35 1 62.38 351 VAL B N 1
ATOM 5942 C CA . VAL B 1 351 ? 0.423 46.188 35.25 1 62.38 351 VAL B CA 1
ATOM 5943 C C . VAL B 1 351 ? 0.257 46.75 36.656 1 62.38 351 VAL B C 1
ATOM 5945 O O . VAL B 1 351 ? -0.479 47.719 36.875 1 62.38 351 VAL B O 1
ATOM 5948 N N . GLN B 1 352 ? 0.946 46.156 37.531 1 63 352 GLN B N 1
ATOM 5949 C CA . GLN B 1 352 ? 0.922 46.656 38.906 1 63 352 GLN B CA 1
ATOM 5950 C C . GLN B 1 352 ? 1.451 48.062 39 1 63 352 GLN B C 1
ATOM 5952 O O . GLN B 1 352 ? 0.885 48.906 39.719 1 63 352 GLN B O 1
ATOM 5957 N N . ARG B 1 353 ? 2.461 48.344 38.281 1 65.31 353 ARG B N 1
ATOM 5958 C CA . ARG B 1 353 ? 3.033 49.688 38.219 1 65.31 353 ARG B CA 1
ATOM 5959 C C . ARG B 1 353 ? 2.057 50.656 37.594 1 65.31 353 ARG B C 1
ATOM 5961 O O . ARG B 1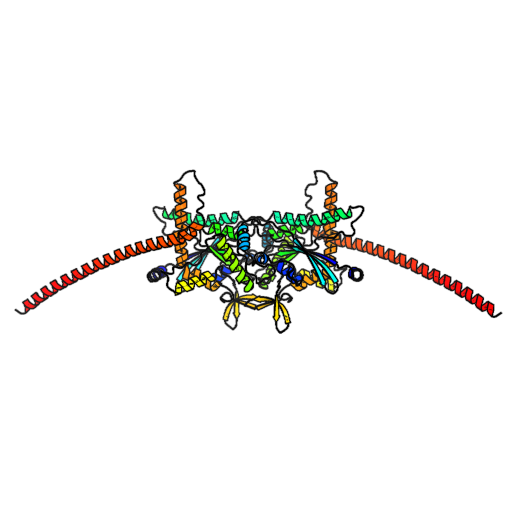 353 ? 1.891 51.781 38.094 1 65.31 353 ARG B O 1
ATOM 5968 N N . GLU B 1 354 ? 1.478 50.156 36.562 1 61.88 354 GLU B N 1
ATOM 5969 C CA . GLU B 1 354 ? 0.49 51 35.875 1 61.88 354 GLU B CA 1
ATOM 5970 C C . GLU B 1 354 ? -0.708 51.281 36.781 1 61.88 354 GLU B C 1
ATOM 5972 O O . GLU B 1 354 ? -1.22 52.375 36.812 1 61.88 354 GLU B O 1
ATOM 5977 N N . ILE B 1 355 ? -1.075 50.281 37.5 1 60.59 355 ILE B N 1
ATOM 5978 C CA . ILE B 1 355 ? -2.168 50.406 38.469 1 60.59 355 ILE B CA 1
ATOM 5979 C C . ILE B 1 355 ? -1.762 51.375 39.562 1 60.59 355 ILE B C 1
ATOM 5981 O O . ILE B 1 355 ? -2.555 52.219 40 1 60.59 355 ILE B O 1
ATOM 5985 N N . GLN B 1 356 ? -0.568 51.281 39.969 1 67.81 356 GLN B N 1
ATOM 5986 C CA . GLN B 1 356 ? -0.061 52.156 41 1 67.81 356 GLN B CA 1
ATOM 5987 C C . GLN B 1 356 ? -0.001 53.625 40.5 1 67.81 356 GLN B C 1
ATOM 5989 O O . GLN B 1 356 ? -0.363 54.531 41.25 1 67.81 356 GLN B O 1
ATOM 5994 N N . ILE B 1 357 ? 0.383 53.75 39.312 1 65.25 357 ILE B N 1
ATOM 5995 C CA . ILE B 1 357 ? 0.444 55.062 38.688 1 65.25 357 ILE B CA 1
ATOM 5996 C C . ILE B 1 357 ? -0.965 55.656 38.562 1 65.25 357 ILE B C 1
ATOM 5998 O O . ILE B 1 357 ? -1.207 56.812 38.906 1 65.25 357 ILE B O 1
ATOM 6002 N N . LYS B 1 358 ? -1.86 54.812 38.125 1 62.5 358 LYS B N 1
ATOM 6003 C CA . LYS B 1 358 ? -3.244 55.25 37.938 1 62.5 358 LYS B CA 1
ATOM 6004 C C . LYS B 1 358 ? -3.893 55.562 39.281 1 62.5 358 LYS B C 1
ATOM 6006 O O . LYS B 1 358 ? -4.656 56.5 39.406 1 62.5 358 LYS B O 1
ATOM 6011 N N . ARG B 1 359 ? -3.607 54.812 40.25 1 64.81 359 ARG B N 1
ATOM 6012 C CA . ARG B 1 359 ? -4.086 55.062 41.625 1 64.81 359 ARG B CA 1
ATOM 6013 C C . ARG B 1 359 ? -3.543 56.375 42.156 1 64.81 359 ARG B C 1
ATOM 6015 O O . ARG B 1 359 ? -4.273 57.156 42.781 1 64.81 359 ARG B O 1
ATOM 6022 N N . GLN B 1 360 ? -2.367 56.625 41.875 1 71.88 360 GLN B N 1
ATOM 6023 C CA . GLN B 1 360 ? -1.748 57.875 42.312 1 71.88 360 GLN B CA 1
ATOM 6024 C C . GLN B 1 360 ? -2.367 59.062 41.562 1 71.88 360 GLN B C 1
ATOM 6026 O O . GLN B 1 360 ? -2.617 60.125 42.188 1 71.88 360 GLN B O 1
ATOM 6031 N N . GLU B 1 361 ? -2.604 58.844 40.344 1 66.31 361 GLU B N 1
ATOM 6032 C CA . GLU B 1 361 ? -3.271 59.875 39.562 1 66.31 361 GLU B CA 1
ATOM 6033 C C . GLU B 1 361 ? -4.684 60.156 40.094 1 66.31 361 GLU B C 1
ATOM 6035 O O . GLU B 1 361 ? -5.117 61.281 40.188 1 66.31 361 GLU B O 1
ATOM 6040 N N . LEU B 1 362 ? -5.355 59.062 40.375 1 65.06 362 LEU B N 1
ATOM 6041 C CA . LEU B 1 362 ? -6.699 59.156 40.938 1 65.06 362 LEU B CA 1
ATOM 6042 C C . LEU B 1 362 ? -6.68 59.875 42.281 1 65.06 362 LEU B C 1
ATOM 6044 O O . LEU B 1 362 ? -7.539 60.719 42.562 1 65.06 362 LEU B O 1
ATOM 6048 N N . LEU B 1 363 ? -5.754 59.562 43.062 1 71.44 363 LEU B N 1
ATOM 6049 C CA . LEU B 1 363 ? -5.594 60.219 44.344 1 71.44 363 LEU B CA 1
ATOM 6050 C C . LEU B 1 363 ? -5.273 61.688 44.188 1 71.44 363 LEU B C 1
ATOM 6052 O O . LEU B 1 363 ? -5.805 62.531 44.938 1 71.44 363 LEU B O 1
ATOM 6056 N N . ALA B 1 364 ? -4.512 62 43.281 1 69.19 364 ALA B N 1
ATOM 6057 C CA . ALA B 1 364 ? -4.168 63.375 42.969 1 69.19 364 ALA B CA 1
ATOM 6058 C C . ALA B 1 364 ? -5.387 64.188 42.5 1 69.19 364 ALA B C 1
ATOM 6060 O O . ALA B 1 364 ? -5.605 65.312 42.906 1 69.19 364 ALA B O 1
ATOM 6061 N N . LYS B 1 365 ? -6.113 63.531 41.656 1 62.12 365 LYS B N 1
ATOM 6062 C CA . LYS B 1 365 ? -7.344 64.125 41.188 1 62.12 365 LYS B CA 1
ATOM 6063 C C . LYS B 1 365 ? -8.344 64.312 42.312 1 62.12 365 LYS B C 1
ATOM 6065 O O . LYS B 1 365 ? -9.023 65.375 42.375 1 62.12 365 LYS B O 1
ATOM 6070 N N . GLU B 1 366 ? -8.43 63.375 43.125 1 66.88 366 GLU B N 1
ATOM 6071 C CA . GLU B 1 366 ? -9.289 63.5 44.312 1 66.88 366 GLU B CA 1
ATOM 6072 C C . GLU B 1 366 ? -8.852 64.625 45.219 1 66.88 366 GLU B C 1
ATOM 6074 O O . GLU B 1 366 ? -9.688 65.375 45.75 1 66.88 366 GLU B O 1
ATOM 6079 N N . ASP B 1 367 ? -7.598 64.688 45.344 1 71.12 367 ASP B N 1
ATOM 6080 C CA . ASP B 1 367 ? -7.055 65.812 46.156 1 71.12 367 ASP B CA 1
ATOM 6081 C C . ASP B 1 367 ? -7.34 67.125 45.531 1 71.12 367 ASP B C 1
ATOM 6083 O O . ASP B 1 367 ? -7.691 68.125 46.219 1 71.12 367 ASP B O 1
ATOM 6087 N N . SER B 1 368 ? -7.227 67.188 44.281 1 66.69 368 SER B N 1
ATOM 6088 C CA . SER B 1 368 ? -7.516 68.438 43.562 1 66.69 368 SER B CA 1
ATOM 6089 C C . SER B 1 368 ? -8.992 68.75 43.656 1 66.69 368 SER B C 1
ATOM 6091 O O . SER B 1 368 ? -9.344 69.938 43.812 1 66.69 368 SER B O 1
ATOM 6093 N N . LEU B 1 369 ? -9.828 67.75 43.594 1 67.31 369 LEU B N 1
ATOM 6094 C CA . LEU B 1 369 ? -11.273 67.938 43.719 1 67.31 369 LEU B CA 1
ATOM 6095 C C . LEU B 1 369 ? -11.625 68.438 45.125 1 67.31 369 LEU B C 1
ATOM 6097 O O . LEU B 1 369 ? -12.492 69.312 45.25 1 67.31 369 LEU B O 1
ATOM 6101 N N . LYS B 1 370 ? -11.008 68 46.062 1 71.62 370 LYS B N 1
ATOM 6102 C CA . LYS B 1 370 ? -11.227 68.438 47.438 1 71.62 370 LYS B CA 1
ATOM 6103 C C . LYS B 1 370 ? -10.828 69.875 47.594 1 71.62 370 LYS B C 1
ATOM 6105 O O . LYS B 1 370 ? -11.531 70.688 48.281 1 71.62 370 LYS B O 1
ATOM 6110 N N . VAL B 1 371 ? -9.773 70.188 47.031 1 72.56 371 VAL B N 1
ATOM 6111 C CA . VAL B 1 371 ? -9.305 71.562 47.094 1 72.56 371 VAL B CA 1
ATOM 6112 C C . VAL B 1 371 ? -10.297 72.5 46.406 1 72.56 371 VAL B C 1
ATOM 6114 O O . VAL B 1 371 ? -10.633 73.562 46.906 1 72.56 371 VAL B O 1
ATOM 6117 N N . LEU B 1 372 ? -10.781 72.062 45.25 1 63.97 372 LEU B N 1
ATOM 6118 C CA . LEU B 1 372 ? -11.758 72.875 44.5 1 63.97 372 LEU B CA 1
ATOM 6119 C C . LEU B 1 372 ? -13.07 72.938 45.281 1 63.97 372 LEU B C 1
ATOM 6121 O O . LEU B 1 372 ? -13.695 74 45.312 1 63.97 372 LEU B O 1
ATOM 6125 N N . GLU B 1 373 ? -13.477 71.875 45.844 1 68.81 373 GLU B N 1
ATOM 6126 C CA . GLU B 1 373 ? -14.68 71.875 46.688 1 68.81 373 GLU B CA 1
ATOM 6127 C C . GLU B 1 373 ? -14.547 72.812 47.875 1 68.81 373 GLU B C 1
ATOM 6129 O O . GLU B 1 373 ? -15.484 73.562 48.219 1 68.81 373 GLU B O 1
ATOM 6134 N N . ALA B 1 374 ? -13.398 72.812 48.344 1 70.31 374 ALA B N 1
ATOM 6135 C CA . ALA B 1 374 ? -13.133 73.75 49.469 1 70.31 374 ALA B CA 1
ATOM 6136 C C . ALA B 1 374 ? -13.164 75.188 49.031 1 70.31 374 ALA B C 1
ATOM 6138 O O . ALA B 1 374 ? -13.711 76.062 49.719 1 70.31 374 ALA B O 1
ATOM 6139 N N . ARG B 1 375 ? -12.68 75.375 47.875 1 64.19 375 ARG B N 1
ATOM 6140 C CA . ARG B 1 375 ? -12.688 76.75 47.312 1 64.19 375 ARG B CA 1
ATOM 6141 C C . ARG B 1 375 ? -14.109 77.188 46.969 1 64.19 375 ARG B C 1
ATOM 6143 O O . ARG B 1 375 ? -14.477 78.312 47.219 1 64.19 375 ARG B O 1
ATOM 6150 N N . LEU B 1 376 ? -14.852 76.25 46.438 1 61.81 376 LEU B N 1
ATOM 6151 C CA . LEU B 1 376 ? -16.25 76.562 46.125 1 61.81 376 LEU B CA 1
ATOM 6152 C C . LEU B 1 376 ? -17.062 76.812 47.375 1 61.81 376 LEU B C 1
ATOM 6154 O O . LEU B 1 376 ? -17.906 77.688 47.406 1 61.81 376 LEU B O 1
ATOM 6158 N N . ALA B 1 377 ? -16.75 76.062 48.312 1 64.88 377 ALA B N 1
ATOM 6159 C CA . ALA B 1 377 ? -17.422 76.25 49.594 1 64.88 377 ALA B CA 1
ATOM 6160 C C . ALA B 1 377 ? -17.094 77.625 50.188 1 64.88 377 ALA B C 1
ATOM 6162 O O . ALA B 1 377 ? -17.969 78.312 50.75 1 64.88 377 ALA B O 1
ATOM 6163 N N . GLN B 1 378 ? -15.938 77.938 50.062 1 63.22 378 GLN B N 1
ATOM 6164 C CA . GLN B 1 378 ? -15.516 79.25 50.562 1 63.22 378 GLN B CA 1
ATOM 6165 C C . GLN B 1 378 ? -16.156 80.375 49.75 1 63.22 378 GLN B C 1
ATOM 6167 O O . GLN B 1 378 ? -16.531 81.375 50.312 1 63.22 378 GLN B O 1
ATOM 6172 N N . GLN B 1 379 ? -16.281 80.125 48.438 1 59.84 379 GLN B N 1
ATOM 6173 C CA . GLN B 1 379 ? -16.906 81.188 47.594 1 59.84 379 GLN B CA 1
ATOM 6174 C C . GLN B 1 379 ? -18.391 81.312 47.906 1 59.84 379 GLN B C 1
ATOM 6176 O O . GLN B 1 379 ? -18.938 82.438 47.906 1 59.84 379 GLN B O 1
ATOM 6181 N N . ASN B 1 380 ? -19.078 80.125 48 1 58.06 380 ASN B N 1
ATOM 6182 C CA . ASN B 1 380 ? -20.5 80.188 48.344 1 58.06 380 ASN B CA 1
ATOM 6183 C C . ASN B 1 380 ? -20.719 80.812 49.719 1 58.06 380 ASN B C 1
ATOM 6185 O O . ASN B 1 380 ? -21.797 81.312 50.031 1 58.06 380 ASN B O 1
ATOM 6189 N N . ALA B 1 381 ? -19.766 80.438 50.438 1 59.03 381 ALA B N 1
ATOM 6190 C CA . ALA B 1 381 ? -19.891 81.062 51.781 1 59.03 381 ALA B CA 1
ATOM 6191 C C . ALA B 1 381 ? -19.703 82.562 51.719 1 59.03 381 ALA B C 1
ATOM 6193 O O . ALA B 1 381 ? -20.234 83.25 52.562 1 59.03 381 ALA B O 1
ATOM 6194 N N . SER B 1 382 ? -18.875 82.938 50.781 1 55 382 SER B N 1
ATOM 6195 C CA . SER B 1 382 ? -18.641 84.375 50.719 1 55 382 SER B CA 1
ATOM 6196 C C . SER B 1 382 ? -19.812 85.125 50.062 1 55 382 SER B C 1
ATOM 6198 O O . SER B 1 382 ? -19.844 86.375 50.031 1 55 382 SER B O 1
ATOM 6200 N N . GLY B 1 383 ? -20.656 84.375 49.281 1 48.41 383 GLY B N 1
ATOM 6201 C CA . GLY B 1 383 ? -21.797 85.062 48.719 1 48.41 383 GLY B CA 1
ATOM 6202 C C . GLY B 1 383 ? -22.812 85.438 49.781 1 48.41 383 GLY B C 1
ATOM 6203 O O . GLY B 1 383 ? -23.766 86.188 49.469 1 48.41 383 GLY B O 1
ATOM 6204 N N . TYR B 1 384 ? -22.984 84.625 50.75 1 47.31 384 TYR B N 1
ATOM 6205 C CA . TYR B 1 384 ? -24.047 85 51.656 1 47.31 384 TYR B CA 1
ATOM 6206 C C . TYR B 1 384 ? -23.609 86.125 52.562 1 47.31 384 TYR B C 1
ATOM 6208 O O . TYR B 1 384 ? -24.391 86.625 53.406 1 47.31 384 TYR B O 1
ATOM 6216 N N . GLU B 1 385 ? -22.422 86.688 52.469 1 37.44 385 GLU B N 1
ATOM 6217 C CA . GLU B 1 385 ? -22.406 87.938 53.219 1 37.44 385 GLU B CA 1
ATOM 6218 C C . GLU B 1 385 ? -22.734 89.125 52.281 1 37.44 385 GLU B C 1
ATOM 6220 O O . GLU B 1 385 ? -22.266 89.188 51.156 1 37.44 385 GLU B O 1
#

Nearest PDB structures (foldseek):
  6upq-assembly1_A  TM=9.285E-01  e=3.427E-31  Homo sapiens
  6upr-assembly1_A  TM=9.217E-01  e=1.886E-30  Homo sapiens
  9bhw-assembly1_C  TM=9.002E-01  e=1.325E-30  Ciona intestinalis
  8sgd-assembly2_C  TM=8.924E-01  e=1.581E-30  Saccharomyces cerevisiae
  8pfh-assembly1_B  TM=8.913E-01  e=1.302E-28  Saccharomyces cerevisiae